Protein AF-A0A831X4U2-F1 (afdb_monomer_lite)

Radius of gyration: 25.74 Å; chains: 1; bounding box: 67×41×71 Å

Secondary structure (DSSP, 8-state):
--EEEEEEESTTTT-EEEPPSSEEEEEES-TTT-SEE---TTS-SS-EEEEEETTEEEEEE-S-SS-EEETTEEESEEEPPTT-EEEETTEEEEEEE-PPPSSS-SS---S----S-----GGGGGGGTTSEETTEEEEEEEEEETTEEEEEEEETTT--EEEEEEEPTT--SSHHHHHHHHHHHHHHTT---TTBPPEEEEEEETTEEEEEEE---SEEHHHHHHHHHHH----HHHHHHHHHHHHHHHHHHHHTT-------GGGEEE-TTS-EEE--TTHHHHTTT-HHHHHHHHHHHHHHTTTS-GGGGSTTS---THHHHHHHHHHHHHHHHSS-S---SSHHHHHHHHHHPPPPPGGGT-TT--HHHHHHHHHHT-SSGGGS-SSHHHHHHHHHHHHHHTT---

Sequence (410 aa):
MPRRLFVLDGADQGRCYALPESGAVILGSSDRHCDIVLNDLYTARAHCEIEVKGEEVTLTDLATPSGTFVNKQKVQKHTLALNDVIRVGNTQLRYELGEVPAAGQAPQRVQRDPAALPHVGLEQLAELSGHTLGHFKLGDVIGQGHVGTVFKARDLKTGHEVALKVLGPSFPRDEAEMQRFVQVLKTLLPLRHPNLVTLLGAGRVSQYCWIARELVEVESAAQIIARHHKQKSIDWHVGFRLAMHIGRALEFAARHHLSHLNVTPANILIGADGIARLNDLMMHKALDGTQLQQETLEKKFLADLPWIAPEQTDPEAYVDDLADLHRLGAIVYAVLTGHKPFSGKDPERLIEQIRNELPDKPKRYQKHIPLELQAVVLRLLAKRPEERFANAAQMLAELVPIGEREGLRV

Structure (mmCIF, N/CA/C/O backbone):
data_AF-A0A831X4U2-F1
#
_entry.id   AF-A0A831X4U2-F1
#
loop_
_atom_site.group_PDB
_atom_site.id
_atom_site.type_symbol
_atom_site.label_atom_id
_atom_site.label_alt_id
_atom_site.label_comp_id
_atom_site.label_asym_id
_atom_site.label_entity_id
_atom_site.label_seq_id
_atom_site.pdbx_PDB_ins_code
_atom_site.Cartn_x
_atom_site.Cartn_y
_atom_site.Cartn_z
_atom_site.occupancy
_atom_site.B_iso_or_equiv
_atom_site.auth_seq_id
_atom_site.auth_comp_id
_atom_site.auth_asym_id
_atom_site.auth_atom_id
_atom_site.pdbx_PDB_model_num
ATOM 1 N N . MET A 1 1 ? -38.571 -2.177 37.529 1.00 65.81 1 MET A N 1
ATOM 2 C CA . MET A 1 1 ? -37.412 -2.666 36.745 1.00 65.81 1 MET A CA 1
ATOM 3 C C . MET A 1 1 ? -36.475 -1.492 36.514 1.00 65.81 1 MET A C 1
ATOM 5 O O . MET A 1 1 ? -36.999 -0.410 36.262 1.00 65.81 1 MET A O 1
ATOM 9 N N . PRO A 1 2 ? -35.148 -1.655 36.651 1.00 80.94 2 PRO A N 1
ATOM 10 C CA . PRO A 1 2 ? -34.225 -0.535 36.510 1.00 80.94 2 PRO A CA 1
ATOM 11 C C . PRO A 1 2 ? -34.193 -0.019 35.065 1.00 80.94 2 PRO A C 1
ATOM 13 O O . PRO A 1 2 ? -34.461 -0.754 34.112 1.00 80.94 2 PRO A O 1
ATOM 16 N N . ARG A 1 3 ? -33.909 1.276 34.923 1.00 86.56 3 ARG A N 1
ATOM 17 C CA . ARG A 1 3 ? -33.773 1.969 33.639 1.00 86.56 3 ARG A CA 1
ATOM 18 C C . ARG A 1 3 ? -32.391 1.694 33.057 1.00 86.56 3 ARG A C 1
ATOM 20 O O . ARG A 1 3 ? -31.400 1.773 33.783 1.00 86.56 3 ARG A O 1
ATOM 27 N N . ARG A 1 4 ? -32.307 1.415 31.755 1.00 90.94 4 ARG A N 1
ATOM 28 C CA . ARG A 1 4 ? -31.027 1.176 31.079 1.00 90.94 4 ARG A CA 1
ATOM 29 C C . ARG A 1 4 ? -30.994 1.715 29.654 1.00 90.94 4 ARG A C 1
ATOM 31 O O . ARG A 1 4 ? -32.029 1.914 29.021 1.00 90.94 4 ARG A O 1
ATOM 38 N N . LEU A 1 5 ? -29.779 1.890 29.148 1.00 93.44 5 LEU A N 1
ATOM 39 C CA . LEU A 1 5 ? -29.487 2.086 27.733 1.00 93.44 5 LEU A CA 1
ATOM 40 C C . LEU A 1 5 ? -28.887 0.804 27.164 1.00 93.44 5 LEU A C 1
ATOM 42 O O . LEU A 1 5 ? -27.852 0.345 27.645 1.00 93.44 5 LEU A O 1
ATOM 46 N N . PHE A 1 6 ? -29.513 0.238 26.139 1.00 93.25 6 PHE A N 1
ATOM 47 C CA . PHE A 1 6 ? -29.023 -0.939 25.428 1.00 93.25 6 PHE A CA 1
ATOM 48 C C . PHE A 1 6 ? -28.427 -0.542 24.081 1.00 93.25 6 PHE A C 1
ATOM 50 O O . PHE A 1 6 ? -29.117 0.038 23.248 1.00 93.25 6 PHE A O 1
ATOM 57 N N . VAL A 1 7 ? -27.159 -0.854 23.834 1.00 89.50 7 VAL A N 1
ATOM 58 C CA . VAL A 1 7 ? -26.503 -0.500 22.571 1.00 89.50 7 VAL A CA 1
ATOM 59 C C . VAL A 1 7 ? -26.994 -1.420 21.449 1.00 89.50 7 VAL A C 1
ATOM 61 O O . VAL A 1 7 ? -26.633 -2.597 21.394 1.00 89.50 7 VAL A O 1
ATOM 64 N N . LEU A 1 8 ? -27.795 -0.871 20.536 1.00 84.12 8 LEU A N 1
ATOM 65 C CA . LEU A 1 8 ? -28.323 -1.552 19.353 1.00 84.12 8 LEU A CA 1
ATOM 66 C C . LEU A 1 8 ? -27.263 -1.733 18.261 1.00 84.12 8 LEU A C 1
ATOM 68 O O . LEU A 1 8 ? -27.246 -2.765 17.591 1.00 84.12 8 LEU A O 1
ATOM 72 N N . ASP A 1 9 ? -26.404 -0.729 18.077 1.00 68.56 9 ASP A N 1
ATOM 73 C CA . ASP A 1 9 ? -25.424 -0.652 16.991 1.00 68.56 9 ASP A CA 1
ATOM 74 C C . ASP A 1 9 ? -24.224 0.222 17.402 1.00 68.56 9 ASP A C 1
ATOM 76 O O . ASP A 1 9 ? -24.354 1.085 18.271 1.00 68.56 9 ASP A O 1
ATOM 80 N N . GLY A 1 10 ? -23.055 -0.008 16.802 1.00 75.75 10 GLY A N 1
ATOM 81 C CA . GLY A 1 10 ? -21.784 0.637 17.160 1.00 75.75 10 GLY A CA 1
ATOM 82 C C . GLY A 1 10 ? -20.717 -0.331 17.697 1.00 75.75 10 GLY A C 1
ATOM 83 O O . GLY A 1 10 ? -20.839 -1.558 17.599 1.00 75.75 10 GLY A O 1
ATOM 84 N N . ALA A 1 11 ? -19.623 0.217 18.236 1.00 71.00 11 ALA A N 1
ATOM 85 C CA . ALA A 1 11 ? -18.507 -0.573 18.775 1.00 71.00 11 ALA A CA 1
ATOM 86 C C . ALA A 1 11 ? -18.858 -1.299 20.086 1.00 71.00 11 ALA A C 1
ATOM 88 O O . ALA A 1 11 ? -18.309 -2.363 20.364 1.00 71.00 11 ALA A O 1
ATOM 89 N N . ASP A 1 12 ? -19.801 -0.746 20.851 1.00 77.50 12 ASP A N 1
ATOM 90 C CA . ASP A 1 12 ? -20.284 -1.273 22.132 1.00 77.50 12 ASP A CA 1
ATOM 91 C C . ASP A 1 12 ? -21.563 -2.117 22.006 1.00 77.50 12 ASP A C 1
ATOM 93 O O . ASP A 1 12 ? -22.252 -2.347 22.997 1.00 77.50 12 ASP A O 1
ATOM 97 N N . GLN A 1 13 ? -21.915 -2.564 20.797 1.00 82.00 13 GLN A N 1
ATOM 98 C CA . GLN A 1 13 ? -23.155 -3.299 20.535 1.00 82.00 13 GLN A CA 1
ATOM 99 C C . GLN A 1 13 ? -23.379 -4.459 21.521 1.00 82.00 13 GLN A C 1
ATOM 101 O O . GLN A 1 13 ? -22.490 -5.273 21.769 1.00 82.00 13 GLN A O 1
ATOM 106 N N . GLY A 1 14 ? -24.592 -4.534 22.075 1.00 80.94 14 GLY A N 1
ATOM 107 C CA . GLY A 1 14 ? -24.981 -5.518 23.085 1.00 80.94 14 GLY A CA 1
ATOM 108 C C . GLY A 1 14 ? -24.651 -5.122 24.529 1.00 80.94 14 GLY A C 1
ATOM 109 O O . GLY A 1 14 ? -25.071 -5.820 25.454 1.00 80.94 14 GLY A O 1
ATOM 110 N N . ARG A 1 15 ? -23.934 -4.013 24.761 1.00 83.12 15 ARG A N 1
ATOM 111 C CA . ARG A 1 15 ? -23.722 -3.486 26.116 1.00 83.12 15 ARG A CA 1
ATOM 112 C C . ARG A 1 15 ? -24.989 -2.837 26.667 1.00 83.12 15 ARG A C 1
ATOM 114 O O . ARG A 1 15 ? -25.778 -2.245 25.934 1.00 83.12 15 ARG A O 1
ATOM 121 N N . CYS A 1 16 ? -25.151 -2.952 27.981 1.00 87.00 16 CYS A N 1
ATOM 122 C CA . CYS A 1 16 ? -26.188 -2.278 28.752 1.00 87.00 16 CYS A CA 1
ATOM 123 C C . CYS A 1 16 ? -25.525 -1.302 29.722 1.00 87.00 16 CYS A C 1
ATOM 125 O O . CYS A 1 16 ? -24.604 -1.694 30.437 1.00 87.00 16 CYS A O 1
ATOM 127 N N . TYR A 1 17 ? -26.032 -0.078 29.798 1.00 89.06 17 TYR A N 1
ATOM 128 C CA . TYR A 1 17 ? -25.610 0.910 30.785 1.00 89.06 17 TYR A CA 1
ATOM 129 C C . TYR A 1 17 ? -26.782 1.229 31.705 1.00 89.06 17 TYR A C 1
ATOM 131 O O . TYR A 1 17 ? -27.858 1.594 31.231 1.00 89.06 17 TYR A O 1
ATOM 139 N N . ALA A 1 18 ? -26.587 1.052 33.011 1.00 87.38 18 ALA A N 1
ATOM 140 C CA . ALA A 1 18 ? -27.584 1.416 34.010 1.00 87.38 18 ALA A CA 1
ATOM 141 C C . ALA A 1 18 ? -27.745 2.939 34.056 1.00 87.38 18 ALA A C 1
ATOM 143 O O . ALA A 1 18 ? -26.750 3.662 34.032 1.00 87.38 18 ALA A O 1
ATOM 144 N N . LEU A 1 19 ? -28.983 3.416 34.164 1.00 85.31 19 LEU A N 1
ATOM 145 C CA . LEU A 1 19 ? -29.254 4.798 34.550 1.00 85.31 19 LEU A CA 1
ATOM 146 C C . LEU A 1 19 ? -29.544 4.850 36.058 1.00 85.31 19 LEU A C 1
ATOM 148 O O . LEU A 1 19 ? -30.134 3.903 36.588 1.00 85.31 19 LEU A O 1
ATOM 152 N N . PRO A 1 20 ? -29.143 5.925 36.757 1.00 80.69 20 PRO A N 1
ATOM 153 C CA . PRO A 1 20 ? -29.396 6.060 38.185 1.00 80.69 20 PRO A CA 1
ATOM 154 C C . PRO A 1 20 ? -30.898 6.199 38.476 1.00 80.69 20 PRO A C 1
ATOM 156 O O . PRO A 1 20 ? -31.692 6.565 37.607 1.00 80.69 20 PRO A O 1
ATOM 159 N N . GLU A 1 21 ? -31.301 5.933 39.720 1.00 77.62 21 GLU A N 1
ATOM 160 C CA . GLU A 1 21 ? -32.690 6.146 40.159 1.00 77.62 21 GLU A CA 1
ATOM 161 C C . GLU A 1 21 ? -33.059 7.638 40.203 1.00 77.62 21 GLU A C 1
ATOM 163 O O . GLU A 1 21 ? -34.204 8.002 39.933 1.00 77.62 21 GLU A O 1
ATOM 168 N N . SER A 1 22 ? -32.081 8.503 40.494 1.00 81.81 22 SER A N 1
ATOM 169 C CA . SER A 1 22 ? -32.175 9.960 40.373 1.00 81.81 22 SER A CA 1
ATOM 170 C C . SER A 1 22 ? -30.795 10.583 40.125 1.00 81.81 22 SER A C 1
ATOM 172 O O . SER A 1 22 ? -29.778 10.004 40.507 1.00 81.81 22 SER A O 1
ATOM 174 N N .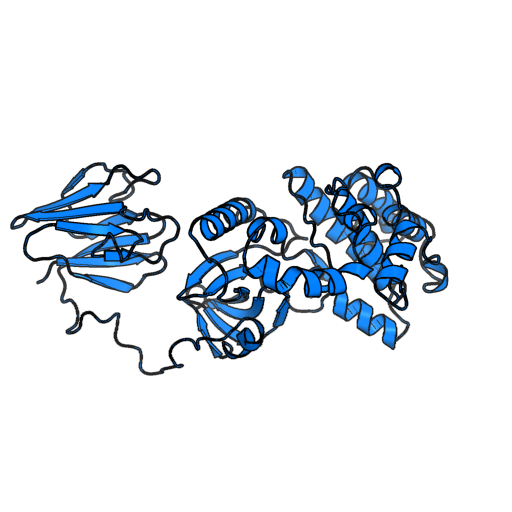 GLY A 1 23 ? -30.759 11.757 39.489 1.00 80.19 23 GLY A N 1
ATOM 175 C CA . GLY A 1 23 ? -29.525 12.483 39.160 1.00 80.19 23 GLY A CA 1
ATOM 176 C C . GLY A 1 23 ? -29.178 12.443 37.672 1.00 80.19 23 GLY A C 1
ATOM 177 O O . GLY A 1 23 ? -29.966 11.965 36.859 1.00 80.19 23 GLY A O 1
ATOM 178 N N . ALA A 1 24 ? -28.013 12.974 37.309 1.00 84.81 24 ALA A N 1
ATOM 179 C CA . ALA A 1 24 ? -27.554 13.057 35.925 1.00 84.81 24 ALA A CA 1
ATOM 180 C C . ALA A 1 24 ? -26.357 12.135 35.674 1.00 84.81 24 ALA A C 1
ATOM 182 O O . ALA A 1 24 ? -25.538 11.927 36.567 1.00 84.81 24 ALA A O 1
ATOM 183 N N . VAL A 1 25 ? -26.267 11.607 34.454 1.00 88.25 25 VAL A N 1
ATOM 184 C CA . VAL A 1 25 ? -25.080 10.920 33.935 1.00 88.25 25 VAL A CA 1
ATOM 185 C C . VAL A 1 25 ? -24.635 11.556 32.631 1.00 88.25 25 VAL A C 1
ATOM 187 O O . VAL A 1 25 ? -25.458 11.911 31.785 1.00 88.25 25 VAL A O 1
ATOM 190 N N . ILE A 1 26 ? -23.327 11.662 32.447 1.00 87.62 26 ILE A N 1
ATOM 191 C CA . ILE A 1 26 ? -22.725 12.144 31.211 1.00 87.62 26 ILE A CA 1
ATOM 192 C C . ILE A 1 26 ? -22.302 10.943 30.371 1.00 87.62 26 ILE A C 1
ATOM 194 O O . ILE A 1 26 ? -21.610 10.034 30.835 1.00 87.62 26 ILE A O 1
ATOM 198 N N . LEU A 1 27 ? -22.715 10.955 29.108 1.00 91.94 27 LEU A N 1
ATOM 199 C CA . LEU A 1 27 ? -22.359 9.964 28.107 1.00 91.94 27 LEU A CA 1
ATOM 200 C C . LEU A 1 27 ? -21.401 10.586 27.087 1.00 91.94 27 LEU A C 1
ATOM 202 O O . LEU A 1 27 ? -21.655 11.675 26.569 1.00 91.94 27 LEU A O 1
ATOM 206 N N . GLY A 1 28 ? -20.321 9.886 26.743 1.00 87.44 28 GLY A N 1
ATOM 207 C CA . GLY A 1 28 ? -19.329 10.367 25.778 1.00 87.44 28 GLY A CA 1
ATOM 208 C C . GLY A 1 28 ? -18.184 9.383 25.559 1.00 87.44 28 GLY A C 1
ATOM 209 O O . GLY A 1 28 ? -18.294 8.214 25.907 1.00 87.44 28 GLY A O 1
ATOM 210 N N . SER A 1 29 ? -17.090 9.832 24.947 1.00 81.62 29 SER A N 1
ATOM 211 C CA . SER A 1 29 ? -15.918 8.987 24.653 1.00 81.62 29 SER A CA 1
ATOM 212 C C . SER A 1 29 ? -14.780 9.089 25.678 1.00 81.62 29 SER A C 1
ATOM 214 O O . SER A 1 29 ? -13.787 8.376 25.549 1.00 81.62 29 SER A O 1
ATOM 216 N N . SER A 1 30 ? -14.889 9.955 26.697 1.00 76.88 30 SER A N 1
ATOM 217 C CA . SER A 1 30 ? -13.832 10.167 27.698 1.00 76.88 30 SER A CA 1
ATOM 218 C C . SER A 1 30 ? -14.185 9.596 29.069 1.00 76.88 30 SER A C 1
ATOM 220 O O . SER A 1 30 ? -15.150 10.018 29.695 1.00 76.88 30 SER A O 1
ATOM 222 N N . ASP A 1 31 ? -13.317 8.730 29.581 1.00 70.94 31 ASP A N 1
ATOM 223 C CA . ASP A 1 31 ? -13.352 8.176 30.942 1.00 70.94 31 ASP A CA 1
ATOM 224 C C . ASP A 1 31 ? -13.105 9.205 32.060 1.00 70.94 31 ASP A C 1
ATOM 226 O O . ASP A 1 31 ? -13.479 8.977 33.205 1.00 70.94 31 ASP A O 1
ATOM 230 N N . ARG A 1 32 ? -12.506 10.360 31.741 1.00 67.69 32 ARG A N 1
ATOM 231 C CA . ARG A 1 32 ? -12.295 11.469 32.689 1.00 67.69 32 ARG A CA 1
ATOM 232 C C . ARG A 1 32 ? -13.511 12.368 32.879 1.00 67.69 32 ARG A C 1
ATOM 234 O O . ARG A 1 32 ? -13.543 13.134 33.838 1.00 67.69 32 ARG A O 1
ATOM 241 N N . HIS A 1 33 ? -14.449 12.349 31.935 1.00 68.44 33 HIS A N 1
ATOM 242 C CA . HIS A 1 33 ? -15.539 13.326 31.864 1.00 68.44 33 HIS A CA 1
ATOM 243 C C . HIS A 1 33 ? -16.929 12.689 31.770 1.00 68.44 33 HIS A C 1
ATOM 245 O O . HIS A 1 33 ? -17.911 13.423 31.796 1.00 68.44 33 HIS A O 1
ATOM 251 N N . CYS A 1 34 ? -17.015 11.362 31.634 1.00 79.38 34 CYS A N 1
ATOM 252 C CA . CYS A 1 34 ? -18.271 10.646 31.438 1.00 79.38 34 CYS A CA 1
ATOM 253 C C . CYS A 1 34 ? -18.429 9.491 32.414 1.00 79.38 34 CYS A C 1
ATOM 255 O O . CYS A 1 34 ? -17.491 8.734 32.656 1.00 79.38 34 CYS A O 1
ATOM 257 N N . ASP A 1 35 ? -19.663 9.303 32.865 1.00 82.50 35 ASP A N 1
ATOM 258 C CA . ASP A 1 35 ? -20.095 8.130 33.620 1.00 82.50 35 ASP A CA 1
ATOM 259 C C . ASP A 1 35 ? -20.340 6.937 32.682 1.00 82.50 35 ASP A C 1
ATOM 261 O O . ASP A 1 35 ? -20.090 5.784 33.032 1.00 82.50 35 ASP A O 1
ATOM 265 N N . ILE A 1 36 ? -20.805 7.216 31.457 1.00 88.44 36 ILE A N 1
ATOM 266 C CA . ILE A 1 36 ? -21.007 6.228 30.396 1.00 88.44 36 ILE A CA 1
ATOM 267 C C . ILE A 1 36 ? -20.013 6.497 29.267 1.00 88.44 36 ILE A C 1
ATOM 269 O O . ILE A 1 36 ? -20.148 7.461 28.511 1.00 88.44 36 ILE A O 1
ATOM 273 N N . VAL A 1 37 ? -19.029 5.608 29.131 1.00 86.44 37 VAL A N 1
ATOM 274 C CA . VAL A 1 37 ? -17.982 5.712 28.108 1.00 86.44 37 VAL A CA 1
ATOM 275 C C . VAL A 1 37 ? -18.304 4.813 26.916 1.00 86.44 37 VAL A C 1
ATOM 277 O O . VAL A 1 37 ? -18.464 3.595 27.065 1.00 86.44 37 VAL A O 1
ATOM 280 N N . LEU A 1 38 ? -18.367 5.421 25.733 1.00 83.25 38 LEU A N 1
ATOM 281 C CA . LEU A 1 38 ? -18.550 4.754 24.449 1.00 83.25 38 LEU A CA 1
ATOM 282 C C . LEU A 1 38 ? -17.230 4.655 23.671 1.00 83.25 38 LEU A C 1
ATOM 284 O O . LEU A 1 38 ? -16.504 5.636 23.514 1.00 83.25 38 LEU A O 1
ATOM 288 N N . ASN A 1 39 ? -16.968 3.486 23.092 1.00 77.44 39 ASN A N 1
ATOM 289 C CA . ASN A 1 39 ? -15.847 3.179 22.205 1.00 77.44 39 ASN A CA 1
ATOM 290 C C . ASN A 1 39 ? -16.108 3.656 20.767 1.00 77.44 39 ASN A C 1
ATOM 292 O O . ASN A 1 39 ? -16.005 2.893 19.808 1.00 77.44 39 ASN A O 1
ATOM 296 N N . ASP A 1 40 ? -16.457 4.928 20.596 1.00 78.06 40 ASP A N 1
ATOM 297 C CA . ASP A 1 40 ? -16.838 5.492 19.303 1.00 78.06 40 ASP A CA 1
ATOM 298 C C . ASP A 1 40 ? -16.059 6.773 18.994 1.00 78.06 40 ASP A C 1
ATOM 300 O O . ASP A 1 40 ? -16.206 7.797 19.658 1.00 78.06 40 ASP A O 1
ATOM 304 N N . LEU A 1 41 ? -15.251 6.714 17.931 1.00 73.06 41 LEU A N 1
ATOM 305 C CA . LEU A 1 41 ? -14.374 7.802 17.477 1.00 73.06 41 LEU A CA 1
ATOM 306 C C . LEU A 1 41 ? -15.131 9.034 16.952 1.00 73.06 41 LEU A C 1
ATOM 308 O O . LEU A 1 41 ? -14.518 10.063 16.679 1.00 73.06 41 LEU A O 1
ATOM 312 N N . TYR A 1 42 ? -16.447 8.931 16.765 1.00 76.38 42 TYR A N 1
ATOM 313 C CA . TYR A 1 42 ? -17.320 10.015 16.313 1.00 76.38 42 TYR A CA 1
ATOM 314 C C . TYR A 1 42 ? -18.136 10.622 17.462 1.00 76.38 42 TYR A C 1
ATOM 316 O O . TYR A 1 42 ? -18.854 11.611 17.265 1.00 76.38 42 TYR A O 1
ATOM 324 N N . THR A 1 43 ? -18.014 10.054 18.662 1.00 85.75 43 THR A N 1
ATOM 325 C CA . THR A 1 43 ? -18.644 10.547 19.882 1.00 85.75 43 THR A CA 1
ATOM 326 C C . THR A 1 43 ? -17.719 11.564 20.553 1.00 85.75 43 THR A C 1
ATOM 328 O O . THR A 1 43 ? -16.551 11.286 20.817 1.00 85.75 43 THR A O 1
ATOM 331 N N . ALA A 1 44 ? -18.232 12.767 20.831 1.00 85.00 44 ALA A N 1
ATOM 332 C CA . ALA A 1 44 ? -17.524 13.788 21.597 1.00 85.00 44 ALA A CA 1
ATOM 333 C C . ALA A 1 44 ? -17.129 13.300 23.004 1.00 85.00 44 ALA A C 1
ATOM 335 O O . ALA A 1 44 ? -17.762 12.406 23.568 1.00 85.00 44 ALA A O 1
ATOM 336 N N . ARG A 1 45 ? -16.091 13.920 23.583 1.00 83.31 45 ARG A N 1
ATOM 337 C CA . ARG A 1 45 ? -15.536 13.537 24.894 1.00 83.31 45 ARG A CA 1
ATOM 338 C C . ARG A 1 45 ? -16.578 13.518 26.002 1.00 83.31 45 ARG A C 1
ATOM 340 O O . ARG A 1 45 ? -16.579 12.561 26.756 1.00 83.31 45 ARG A O 1
ATOM 347 N N . ALA A 1 46 ? -17.436 14.533 26.041 1.00 88.19 46 ALA A N 1
ATOM 348 C CA . ALA A 1 46 ? -18.711 14.564 26.745 1.00 88.19 46 ALA A CA 1
ATOM 349 C C . ALA A 1 46 ? -19.760 14.931 25.692 1.00 88.19 46 ALA A C 1
ATOM 351 O O . ALA A 1 46 ? -19.650 15.986 25.065 1.00 88.19 46 ALA A O 1
ATOM 352 N N . HIS A 1 47 ? -20.685 14.019 25.404 1.00 91.25 47 HIS A N 1
ATOM 353 C CA . HIS A 1 47 ? -21.557 14.124 24.237 1.00 91.25 47 HIS A CA 1
ATOM 354 C C . HIS A 1 47 ? -22.953 14.616 24.606 1.00 91.25 47 HIS A C 1
ATOM 356 O O . HIS A 1 47 ? -23.428 15.629 24.098 1.00 91.25 47 HIS A O 1
ATOM 362 N N . CYS A 1 48 ? -23.604 13.902 25.513 1.00 95.00 48 CYS A N 1
ATOM 363 C CA . CYS A 1 48 ? -24.921 14.257 26.008 1.00 95.00 48 CYS A CA 1
ATOM 364 C C . CYS A 1 48 ? -25.027 13.931 27.494 1.00 95.00 48 CYS A C 1
ATOM 366 O O . CYS A 1 48 ? -24.395 12.996 27.987 1.00 95.00 48 CYS A O 1
ATOM 368 N N . GLU A 1 49 ? -25.855 14.690 28.191 1.00 96.00 49 GLU A N 1
ATOM 369 C CA . GLU A 1 49 ? -26.250 14.434 29.570 1.00 96.00 49 GLU A CA 1
ATOM 370 C C . GLU A 1 49 ? -27.623 13.758 29.586 1.00 96.00 49 GLU A C 1
ATOM 372 O O . GLU A 1 49 ? -28.504 14.109 28.798 1.00 96.00 49 GLU A O 1
ATOM 377 N N . ILE A 1 50 ? -27.809 12.786 30.475 1.00 94.69 50 ILE A N 1
ATOM 378 C CA . ILE A 1 50 ? -29.092 12.126 30.714 1.00 94.69 50 ILE A CA 1
ATOM 379 C C . ILE A 1 50 ? -29.453 12.323 32.183 1.00 94.69 50 ILE A C 1
ATOM 381 O O . ILE A 1 50 ? -28.803 11.773 33.069 1.00 94.69 50 ILE A O 1
ATOM 385 N N . GLU A 1 51 ? -30.496 13.107 32.436 1.00 92.50 51 GLU A N 1
ATOM 386 C CA . GLU A 1 51 ? -30.988 13.447 33.767 1.00 92.50 51 GLU A CA 1
ATOM 387 C C . GLU A 1 51 ? -32.249 12.644 34.104 1.00 92.50 51 GLU A C 1
ATOM 389 O O . GLU A 1 51 ? -33.204 12.601 33.329 1.00 92.50 51 GLU A O 1
ATOM 394 N N . VAL A 1 52 ? -32.262 12.020 35.281 1.00 89.06 52 VAL A N 1
ATOM 395 C CA . VAL A 1 52 ? -33.379 11.243 35.819 1.00 89.06 52 VAL A CA 1
ATOM 396 C C . VAL A 1 52 ? -33.993 11.993 37.002 1.00 89.06 52 VAL A C 1
ATOM 398 O O . VAL A 1 52 ? -33.353 12.172 38.043 1.00 89.06 52 VAL A O 1
ATOM 401 N N . LYS A 1 53 ? -35.256 12.406 36.860 1.00 89.25 53 LYS A N 1
ATOM 402 C CA . LYS A 1 53 ? -36.052 13.094 37.889 1.00 89.25 53 LYS A CA 1
ATOM 403 C C . LYS A 1 53 ? -37.380 12.367 38.094 1.00 89.25 53 LYS A C 1
ATOM 405 O O . LYS A 1 53 ? -38.344 12.574 37.363 1.00 89.25 53 LYS A O 1
ATOM 410 N N . GLY A 1 54 ? -37.435 11.504 39.109 1.00 86.88 54 GLY A N 1
ATOM 411 C CA . GLY A 1 54 ? -38.625 10.699 39.392 1.00 86.88 54 GLY A CA 1
ATOM 412 C C . GLY A 1 54 ? -38.911 9.707 38.262 1.00 86.88 54 GLY A C 1
ATOM 413 O O . GLY A 1 54 ? -38.145 8.762 38.057 1.00 86.88 54 GLY A O 1
ATOM 414 N N . GLU A 1 55 ? -40.015 9.908 37.539 1.00 84.94 55 GLU A N 1
ATOM 415 C CA . GLU A 1 55 ? -40.375 9.108 36.358 1.00 84.94 55 GLU A CA 1
ATOM 416 C C . GLU A 1 55 ? -39.812 9.645 35.041 1.00 84.94 55 GLU A C 1
ATOM 418 O O . GLU A 1 55 ? -39.700 8.892 34.074 1.00 84.94 55 GLU A O 1
ATOM 423 N N . GLU A 1 56 ? -39.401 10.910 35.019 1.00 91.56 56 GLU A N 1
ATOM 424 C CA . GLU A 1 56 ? -38.948 11.586 33.814 1.00 91.56 56 GLU A CA 1
ATOM 425 C C . GLU A 1 56 ? -37.454 11.342 33.565 1.00 91.56 56 GLU A C 1
ATOM 427 O O . GLU A 1 56 ? -36.621 11.501 34.464 1.00 91.56 56 GLU A O 1
ATOM 432 N N . VAL A 1 57 ? -37.110 10.970 32.327 1.00 94.62 57 VAL A N 1
ATOM 433 C CA . VAL A 1 57 ? -35.725 10.851 31.858 1.00 94.62 57 VAL A CA 1
ATOM 434 C C . VAL A 1 57 ? -35.518 11.820 30.709 1.00 94.62 57 VAL A C 1
ATOM 436 O O . VAL A 1 57 ? -36.158 11.704 29.668 1.00 94.62 57 VAL A O 1
ATOM 439 N N . THR A 1 58 ? -34.616 12.774 30.889 1.00 95.31 58 THR A N 1
ATOM 440 C CA . THR A 1 58 ? -34.357 13.835 29.919 1.00 95.31 58 THR A CA 1
ATOM 441 C C . THR A 1 58 ? -32.947 13.717 29.371 1.00 95.31 58 THR A C 1
ATOM 443 O O . THR A 1 58 ? -31.988 13.720 30.132 1.00 95.31 58 THR A O 1
ATOM 446 N N . LEU A 1 59 ? -32.814 13.655 28.050 1.00 96.81 59 LEU A N 1
ATOM 447 C CA . LEU A 1 59 ? -31.541 13.725 27.343 1.00 96.81 59 LEU A CA 1
ATOM 448 C C . LEU A 1 59 ? -31.286 15.161 26.874 1.00 96.81 59 LEU A C 1
ATOM 450 O O . LEU A 1 59 ? -32.170 15.775 26.279 1.00 96.81 59 LEU A O 1
ATOM 454 N N . THR A 1 60 ? -30.074 15.671 27.079 1.00 96.25 60 THR A N 1
ATOM 455 C CA . THR A 1 60 ? -29.627 16.994 26.620 1.00 96.25 60 THR A CA 1
ATOM 456 C C . THR A 1 60 ? -28.312 16.859 25.853 1.00 96.25 60 THR A C 1
ATOM 458 O O . THR A 1 60 ? -27.335 16.329 26.377 1.00 96.25 60 THR A O 1
ATOM 461 N N . ASP A 1 61 ? -28.264 17.343 24.612 1.00 95.75 61 ASP A N 1
ATOM 462 C CA . ASP A 1 61 ? -27.016 17.446 23.848 1.00 95.75 61 ASP A CA 1
ATOM 463 C C . ASP A 1 61 ? -26.131 18.549 24.445 1.00 95.75 61 ASP A C 1
ATOM 465 O O . ASP A 1 61 ? -26.602 19.661 24.688 1.00 95.75 61 ASP A O 1
ATOM 469 N N . LEU A 1 62 ? -24.841 18.277 24.654 1.00 91.62 62 LEU A N 1
ATOM 470 C CA . LEU A 1 62 ? -23.901 19.234 25.256 1.00 91.62 62 LEU A CA 1
ATOM 471 C C . LEU A 1 62 ? -23.266 20.176 24.214 1.00 91.62 62 LEU A C 1
ATOM 473 O O . LEU A 1 62 ? -22.085 20.507 24.294 1.00 91.62 62 LEU A O 1
ATOM 477 N N . ALA A 1 63 ? -24.062 20.605 23.228 1.00 78.38 63 ALA A N 1
ATOM 478 C CA . ALA A 1 63 ? -23.668 21.448 22.096 1.00 78.38 63 ALA A CA 1
ATOM 479 C C . ALA A 1 63 ? -22.535 20.836 21.253 1.00 78.38 63 ALA A C 1
ATOM 481 O O . ALA A 1 63 ? -21.563 21.499 20.878 1.00 78.38 63 ALA A O 1
ATOM 482 N N . THR A 1 64 ? -22.656 19.544 20.946 1.00 80.56 64 THR A N 1
ATOM 483 C CA . THR A 1 64 ? -21.621 18.820 20.204 1.00 80.56 64 THR A CA 1
ATOM 484 C C . THR A 1 64 ? -21.674 19.128 18.699 1.00 80.56 64 THR A C 1
ATOM 486 O O . THR A 1 64 ? -22.759 19.286 18.130 1.00 80.56 64 THR A O 1
ATOM 489 N N . PRO A 1 65 ? -20.527 19.161 17.987 1.00 71.62 65 PRO A N 1
ATOM 490 C CA . PRO A 1 65 ? -20.519 19.379 16.537 1.00 71.62 65 PRO A CA 1
ATOM 491 C C . PRO A 1 65 ? -21.264 18.293 15.745 1.00 71.62 65 PRO A C 1
ATOM 493 O O . PRO A 1 65 ? -21.916 18.591 14.744 1.00 71.62 65 PRO A O 1
ATOM 496 N N . SER A 1 66 ? -21.173 17.032 16.184 1.00 76.50 66 SER A N 1
ATOM 497 C CA . SER A 1 66 ? -21.856 15.893 15.555 1.00 76.50 66 SER A CA 1
ATOM 498 C C . SER A 1 66 ? -23.347 15.839 15.896 1.00 76.50 66 SER A C 1
ATOM 500 O O . SER A 1 66 ? -24.138 15.427 15.045 1.00 76.50 66 SER A O 1
ATOM 502 N N . GLY A 1 67 ? -23.733 16.342 17.071 1.00 89.25 67 GLY A N 1
ATOM 503 C CA . GLY A 1 67 ? -25.103 16.409 17.557 1.00 89.25 67 GLY A CA 1
ATOM 504 C C . GLY A 1 67 ? -25.661 15.061 18.009 1.00 89.25 67 GLY A C 1
ATOM 505 O O . GLY A 1 67 ? -25.313 14.007 17.475 1.00 89.25 67 GLY A O 1
ATOM 506 N N . THR A 1 68 ? -26.612 15.118 18.935 1.00 95.19 68 THR A N 1
ATOM 507 C CA . THR A 1 68 ? -27.382 13.960 19.391 1.00 95.19 68 THR A CA 1
ATOM 508 C C . THR A 1 68 ? -28.691 13.827 18.616 1.00 95.19 68 THR A C 1
ATOM 510 O O . THR A 1 68 ? -29.362 14.815 18.305 1.00 95.19 68 THR A O 1
ATOM 513 N N . PHE A 1 69 ? -29.075 12.592 18.292 1.00 95.94 69 PHE A N 1
ATOM 514 C CA . PHE A 1 69 ? -30.320 12.297 17.586 1.00 95.94 69 PHE A CA 1
ATOM 515 C C . PHE A 1 69 ? -31.174 11.337 18.405 1.00 95.94 69 PHE A C 1
ATOM 517 O O . PHE A 1 69 ? -30.646 10.377 18.952 1.00 95.94 69 PHE A O 1
ATOM 524 N N . VAL A 1 70 ? -32.488 11.536 18.425 1.00 96.81 70 VAL A N 1
ATOM 525 C CA . VAL A 1 70 ? -33.456 10.576 18.969 1.00 96.81 70 VAL A CA 1
ATOM 526 C C . VAL A 1 70 ? -34.458 10.239 17.872 1.00 96.81 70 VAL A C 1
ATOM 528 O O . VAL A 1 70 ? -34.979 11.130 17.205 1.00 96.81 70 VAL A O 1
ATOM 531 N N . ASN A 1 71 ? -34.665 8.949 17.602 1.00 95.06 71 ASN A N 1
ATOM 532 C CA . ASN A 1 71 ? -35.539 8.454 16.532 1.00 95.06 71 ASN A CA 1
ATOM 533 C C . ASN A 1 71 ? -35.264 9.128 15.172 1.00 95.06 71 ASN A C 1
ATOM 535 O O . ASN A 1 71 ? -36.175 9.477 14.423 1.00 95.06 71 ASN A O 1
ATOM 539 N N . LYS A 1 72 ? -33.970 9.299 14.854 1.00 90.12 72 LYS A N 1
ATOM 540 C CA . LYS A 1 72 ? -33.425 9.957 13.645 1.00 90.12 72 LYS A CA 1
ATOM 541 C C . LYS A 1 72 ? -33.625 11.477 13.561 1.00 90.12 72 LYS A C 1
ATOM 543 O O . LYS A 1 72 ? -33.149 12.078 12.601 1.00 90.12 72 LYS A O 1
ATOM 548 N N . GLN A 1 73 ? -34.247 12.114 14.548 1.00 93.25 73 GLN A N 1
ATOM 549 C CA . GLN A 1 73 ? -34.367 13.571 14.619 1.00 93.25 73 GLN A CA 1
ATOM 550 C C . GLN A 1 73 ? -33.259 14.151 15.496 1.00 93.25 73 GLN A C 1
ATOM 552 O O . GLN A 1 73 ? -32.983 13.623 16.568 1.00 93.25 73 GLN A O 1
ATOM 557 N N . LYS A 1 74 ? -32.597 15.220 15.040 1.00 93.81 74 LYS A N 1
ATOM 558 C CA . LYS A 1 74 ? -31.585 15.919 15.844 1.00 93.81 74 LYS A CA 1
ATOM 559 C C . LYS A 1 74 ? -32.284 16.660 16.983 1.00 93.81 74 LYS A C 1
ATOM 561 O O . LYS A 1 74 ? -33.242 17.384 16.724 1.00 93.81 74 LYS A O 1
ATOM 566 N N . VAL A 1 75 ? -31.797 16.505 18.209 1.00 93.81 75 VAL A N 1
ATOM 567 C CA . VAL A 1 75 ? -32.403 17.108 19.402 1.00 93.81 75 VAL A CA 1
ATOM 568 C C . VAL A 1 75 ? -31.368 17.902 20.188 1.00 93.81 75 VAL A C 1
ATOM 570 O O . VAL A 1 75 ? -30.217 17.493 20.296 1.00 93.81 75 VAL A O 1
ATOM 573 N N . GLN A 1 76 ? -31.784 19.038 20.748 1.00 94.88 76 GLN A N 1
ATOM 574 C CA . GLN A 1 76 ? -30.999 19.741 21.769 1.00 94.88 76 GLN A CA 1
ATOM 575 C C . GLN A 1 76 ? -31.342 19.222 23.169 1.00 94.88 76 GLN A C 1
ATOM 577 O O . GLN A 1 76 ? -30.469 19.090 24.019 1.00 94.88 76 GLN A O 1
ATOM 582 N N . LYS A 1 77 ? -32.625 18.928 23.397 1.00 96.06 77 LYS A N 1
ATOM 583 C CA . LYS A 1 77 ? -33.175 18.369 24.629 1.00 96.06 77 LYS A CA 1
ATOM 584 C C . LYS A 1 77 ? -34.400 17.524 24.280 1.00 96.06 77 LYS A C 1
ATOM 586 O O . LYS A 1 77 ? -35.181 17.942 23.428 1.00 96.06 77 LYS A O 1
ATOM 591 N N . HIS A 1 78 ? -34.556 16.354 24.893 1.00 97.31 78 HIS A N 1
ATOM 592 C CA . HIS A 1 78 ? -35.645 15.413 24.609 1.00 97.31 78 HIS A CA 1
ATOM 593 C C . HIS A 1 78 ? -35.986 14.574 25.843 1.00 97.31 78 HIS A C 1
ATOM 595 O O . HIS A 1 78 ? -35.091 13.997 26.458 1.00 97.31 78 HIS A O 1
ATOM 601 N N . THR A 1 79 ? -37.269 14.470 26.187 1.00 97.31 79 THR A N 1
ATOM 602 C CA . THR A 1 79 ? -37.746 13.555 27.236 1.00 97.31 79 THR A CA 1
ATOM 603 C C . THR A 1 79 ? -37.910 12.157 26.635 1.00 97.31 79 THR A C 1
ATOM 605 O O . THR A 1 79 ? -38.735 11.960 25.745 1.00 97.31 79 THR A O 1
ATOM 608 N N . LEU A 1 80 ? -37.099 11.198 27.085 1.00 95.81 80 LEU A N 1
ATOM 609 C CA . LEU A 1 80 ? -37.016 9.851 26.519 1.00 95.81 80 LEU A CA 1
ATOM 610 C C . LEU A 1 80 ? -38.254 9.014 26.860 1.00 95.81 80 LEU A C 1
ATOM 612 O O . LEU A 1 80 ? -38.588 8.812 28.028 1.00 95.81 80 LEU A O 1
ATOM 616 N N . ALA A 1 81 ? -38.880 8.454 25.828 1.00 95.50 81 ALA A N 1
ATOM 617 C CA . ALA A 1 81 ? -39.905 7.426 25.948 1.00 95.50 81 ALA A CA 1
ATOM 618 C C . ALA A 1 81 ? -39.292 6.026 25.803 1.00 95.50 81 ALA A C 1
ATOM 620 O O . ALA A 1 81 ? -38.264 5.836 25.151 1.00 95.50 81 ALA A O 1
ATOM 621 N N . LEU A 1 82 ? -39.923 5.010 26.399 1.00 93.75 82 LEU A N 1
ATOM 622 C CA . LEU A 1 82 ? -39.445 3.633 26.270 1.00 93.75 82 LEU A CA 1
ATOM 623 C C . LEU A 1 82 ? -39.361 3.204 24.803 1.00 93.75 82 LEU A C 1
ATOM 625 O O . LEU A 1 82 ? -40.306 3.371 24.036 1.00 93.75 82 LEU A O 1
ATOM 629 N N . ASN A 1 83 ? -38.242 2.569 24.466 1.00 92.44 83 ASN A N 1
ATOM 630 C CA . ASN A 1 83 ? -37.801 2.177 23.131 1.00 92.44 83 ASN A CA 1
ATOM 631 C C . ASN A 1 83 ? -37.295 3.306 22.225 1.00 92.44 83 ASN A C 1
ATOM 633 O O . ASN A 1 83 ? -36.945 3.013 21.080 1.00 92.44 83 ASN A O 1
ATOM 637 N N . ASP A 1 84 ? -37.178 4.543 22.717 1.00 97.31 84 ASP A N 1
ATOM 638 C CA . ASP A 1 84 ? -36.496 5.602 21.973 1.00 97.31 84 ASP A CA 1
ATOM 639 C C . ASP A 1 84 ? -35.071 5.177 21.611 1.00 97.31 84 ASP A C 1
ATOM 641 O O . ASP A 1 84 ? -34.325 4.647 22.444 1.00 97.31 84 ASP A O 1
ATOM 645 N N . VAL A 1 85 ? -34.698 5.424 20.354 1.00 96.44 85 VAL A N 1
ATOM 646 C CA . VAL A 1 85 ? -33.362 5.137 19.831 1.00 96.44 85 VAL A CA 1
ATOM 647 C C . VAL A 1 85 ? -32.553 6.421 19.767 1.00 96.44 85 VAL A C 1
ATOM 649 O O . VAL A 1 85 ? -32.807 7.296 18.939 1.00 96.44 85 VAL A O 1
ATOM 652 N N . ILE A 1 86 ? -31.550 6.504 20.625 1.00 97.31 86 ILE A N 1
ATOM 653 C CA . ILE A 1 86 ? -30.578 7.583 20.724 1.00 97.31 86 ILE A CA 1
ATOM 654 C C . ILE A 1 86 ? -29.407 7.255 19.800 1.00 97.31 86 ILE A C 1
ATOM 656 O O . ILE A 1 86 ? -28.870 6.153 19.856 1.00 97.31 86 ILE A O 1
ATOM 660 N N . ARG A 1 87 ? -28.962 8.201 18.976 1.00 95.56 87 ARG A N 1
ATOM 661 C CA . ARG A 1 87 ? -27.727 8.088 18.196 1.00 95.56 87 ARG A CA 1
ATOM 662 C C . ARG A 1 87 ? -26.760 9.202 18.567 1.00 95.56 87 ARG A C 1
ATOM 664 O O . ARG A 1 87 ? -27.096 10.381 18.460 1.00 95.56 87 ARG A O 1
ATOM 671 N N . VAL A 1 88 ? -25.551 8.791 18.925 1.00 92.12 88 VAL A N 1
ATOM 672 C CA . VAL A 1 88 ? -24.404 9.631 19.283 1.00 92.12 88 VAL A CA 1
ATOM 673 C C . VAL A 1 88 ? -23.189 9.089 18.536 1.00 92.12 88 VAL A C 1
ATOM 675 O O . VAL A 1 88 ? -22.850 7.914 18.658 1.00 92.12 88 VAL A O 1
ATOM 678 N N . GLY A 1 89 ? -22.588 9.907 17.668 1.00 88.88 89 GLY A N 1
ATOM 679 C CA . GLY A 1 89 ? -21.593 9.407 16.713 1.00 88.88 89 GLY A CA 1
ATOM 680 C C . GLY A 1 89 ? -22.180 8.337 15.775 1.00 88.88 89 GLY A C 1
ATOM 681 O O . GLY A 1 89 ? -23.175 8.584 15.079 1.00 88.88 89 GLY A O 1
ATOM 682 N N . ASN A 1 90 ? -21.565 7.153 15.767 1.00 86.06 90 ASN A N 1
ATOM 683 C CA . ASN A 1 90 ? -22.034 5.951 15.067 1.00 86.06 90 ASN A CA 1
ATOM 684 C C . ASN A 1 90 ? -22.777 4.970 15.989 1.00 86.06 90 ASN A C 1
ATOM 686 O O . ASN A 1 90 ? -23.299 3.963 15.516 1.00 86.06 90 ASN A O 1
ATOM 690 N N . THR A 1 91 ? -22.831 5.243 17.290 1.00 86.50 91 THR A N 1
ATOM 691 C CA . THR A 1 91 ? -23.449 4.365 18.278 1.00 86.50 91 THR A CA 1
ATOM 692 C C . THR A 1 91 ? -24.942 4.648 18.370 1.00 86.50 91 THR A C 1
ATOM 694 O O . THR A 1 91 ? -25.355 5.802 18.491 1.00 86.50 91 THR A O 1
ATOM 697 N N . GLN A 1 92 ? -25.756 3.592 18.326 1.00 93.69 92 GLN A N 1
ATOM 698 C CA . GLN A 1 92 ? -27.199 3.653 18.554 1.00 93.69 92 GLN A CA 1
ATOM 699 C C . GLN A 1 92 ? -27.538 2.940 19.862 1.00 93.69 92 GLN A C 1
ATOM 701 O O . GLN A 1 92 ? -27.199 1.770 20.032 1.00 93.69 92 GLN A O 1
ATOM 706 N N . LEU A 1 93 ? -28.226 3.620 20.775 1.00 96.19 93 LEU A N 1
ATOM 707 C CA . LEU A 1 93 ? -28.673 3.093 22.062 1.00 96.19 93 LEU A CA 1
ATOM 708 C C . LEU A 1 93 ? -30.194 3.144 22.149 1.00 96.19 93 LEU A C 1
ATOM 710 O O . LEU A 1 93 ? -30.798 4.135 21.761 1.00 96.19 93 LEU A O 1
ATOM 714 N N . ARG A 1 94 ? -30.819 2.111 22.701 1.00 97.06 94 ARG A N 1
ATOM 715 C CA . ARG A 1 94 ? -32.244 2.085 23.019 1.00 97.06 94 ARG A CA 1
ATOM 716 C C . ARG A 1 94 ? -32.454 2.323 24.503 1.00 97.06 94 ARG A C 1
ATOM 718 O O . ARG A 1 94 ? -31.844 1.634 25.319 1.00 97.06 94 ARG A O 1
ATOM 725 N N . TYR A 1 95 ? -33.338 3.248 24.847 1.00 95.31 95 TYR A N 1
ATOM 726 C CA . TYR A 1 95 ? -33.796 3.417 26.221 1.00 95.31 95 TYR A CA 1
ATOM 727 C C . TYR A 1 95 ? -34.867 2.372 26.558 1.00 95.31 95 TYR A C 1
ATOM 729 O O . TYR A 1 95 ? -35.865 2.252 25.853 1.00 95.31 95 TYR A O 1
ATOM 737 N N . GLU A 1 96 ? -34.671 1.590 27.618 1.00 93.38 96 GLU A N 1
ATOM 738 C CA . GLU A 1 96 ? -35.595 0.516 28.003 1.00 93.38 96 GLU A CA 1
ATOM 739 C C . GLU A 1 96 ? -35.584 0.236 29.517 1.00 93.38 96 GLU A C 1
ATOM 741 O O . GLU A 1 96 ? -34.705 0.691 30.254 1.00 93.38 96 GLU A O 1
ATOM 746 N N . LEU A 1 97 ? -36.578 -0.526 29.990 1.00 87.81 97 LEU A N 1
ATOM 747 C CA . LEU A 1 97 ? -36.601 -1.097 31.340 1.00 87.81 97 LEU A CA 1
ATOM 748 C C . LEU A 1 97 ? -36.085 -2.533 31.281 1.00 87.81 97 LEU A C 1
ATOM 750 O O . LEU A 1 97 ? -36.541 -3.322 30.457 1.00 87.81 97 LEU A O 1
ATOM 754 N N . GLY A 1 98 ? -35.178 -2.899 32.177 1.00 78.88 98 GLY A N 1
ATOM 755 C CA . GLY A 1 98 ? -34.692 -4.271 32.259 1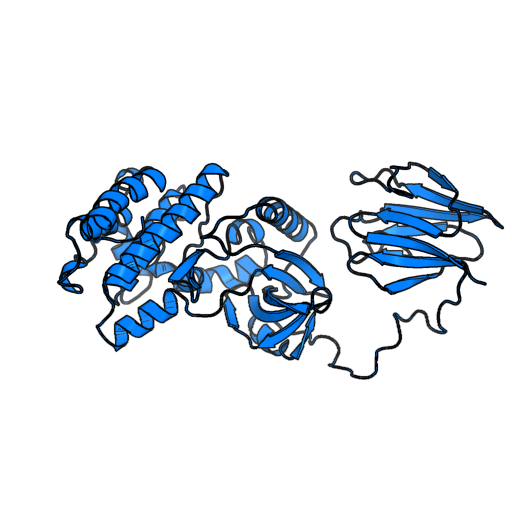.00 78.88 98 GLY A CA 1
ATOM 756 C C . GLY A 1 98 ? -33.618 -4.424 33.316 1.00 78.88 98 GLY A C 1
ATOM 757 O O . GLY A 1 98 ? -32.921 -3.466 33.637 1.00 78.88 98 GLY A O 1
ATOM 758 N N . GLU A 1 99 ? -33.479 -5.630 33.863 1.00 67.00 99 GLU A N 1
ATOM 759 C CA . GLU A 1 99 ? -32.401 -5.924 34.804 1.00 67.00 99 GLU A CA 1
ATOM 760 C C . GLU A 1 99 ? -31.041 -5.666 34.150 1.00 67.00 99 GLU A C 1
ATOM 762 O O . GLU A 1 99 ? -30.781 -6.045 33.003 1.00 67.00 99 GLU A O 1
ATOM 767 N N . VAL A 1 100 ? -30.170 -4.988 34.887 1.00 57.22 100 VAL A N 1
ATOM 768 C CA . VAL A 1 100 ? -28.745 -4.949 34.582 1.00 57.22 100 VAL A CA 1
ATOM 769 C C . VAL A 1 100 ? -28.181 -6.171 35.309 1.00 57.22 100 VAL A C 1
ATOM 771 O O . VAL A 1 100 ? -28.369 -6.244 36.524 1.00 57.22 100 VAL A O 1
ATOM 774 N N . PRO A 1 101 ? -27.605 -7.171 34.610 1.00 51.78 101 PRO A N 1
ATOM 775 C CA . PRO A 1 101 ? -27.108 -8.394 35.246 1.00 51.78 101 PRO A CA 1
ATOM 776 C C . PRO A 1 101 ? -26.245 -8.061 36.468 1.00 51.78 101 PRO A C 1
ATOM 778 O O . PRO A 1 101 ? -25.563 -7.041 36.442 1.00 51.78 101 PRO A O 1
ATOM 781 N N . ALA A 1 102 ? -26.286 -8.881 37.529 1.00 43.81 102 ALA A N 1
ATOM 782 C CA . ALA A 1 102 ? -25.589 -8.648 38.801 1.00 43.81 102 ALA A CA 1
ATOM 783 C C . ALA A 1 102 ? -24.054 -8.682 38.654 1.00 43.81 102 ALA A C 1
ATOM 785 O O . ALA A 1 102 ? -23.386 -9.651 38.999 1.00 43.81 102 ALA A O 1
ATOM 786 N N . ALA A 1 103 ? -23.538 -7.607 38.075 1.00 35.16 103 ALA A N 1
ATOM 787 C CA . ALA A 1 103 ? -22.206 -7.045 38.072 1.00 35.16 103 ALA A CA 1
ATOM 788 C C . ALA A 1 103 ? -22.270 -5.861 37.092 1.00 35.16 103 ALA A C 1
ATOM 790 O O . ALA A 1 103 ? -22.824 -5.981 36.001 1.00 35.16 103 ALA A O 1
ATOM 791 N N . GLY A 1 104 ? -21.607 -4.749 37.407 1.00 36.50 104 GLY A N 1
ATOM 792 C CA . GLY A 1 104 ? -21.134 -3.788 36.403 1.00 36.50 104 GLY A CA 1
ATOM 793 C C . GLY A 1 104 ? -20.076 -4.409 35.477 1.00 36.50 104 GLY A C 1
ATOM 794 O O . GLY A 1 104 ? -19.013 -3.841 35.260 1.00 36.50 104 GLY A O 1
ATOM 795 N N . GLN A 1 105 ? -20.339 -5.610 34.971 1.00 30.73 105 GLN A N 1
ATOM 796 C CA . GLN A 1 105 ? -19.551 -6.340 34.006 1.00 30.73 105 GLN A CA 1
ATOM 797 C C . GLN A 1 105 ? -20.391 -6.442 32.739 1.00 30.73 105 GLN A C 1
ATOM 799 O O . GLN A 1 105 ? -21.534 -6.901 32.746 1.00 30.73 105 GLN A O 1
ATOM 804 N N . ALA A 1 106 ? -19.770 -5.996 31.647 1.00 32.28 106 ALA A N 1
ATOM 805 C CA . ALA A 1 106 ? -20.080 -6.379 30.278 1.00 32.28 106 ALA A CA 1
ATOM 806 C C . ALA A 1 106 ? -20.552 -7.849 30.207 1.00 32.28 106 ALA A C 1
ATOM 808 O O . ALA A 1 106 ? -20.096 -8.648 31.029 1.00 32.28 106 ALA A O 1
ATOM 809 N N . PRO A 1 107 ? -21.439 -8.207 29.255 1.00 28.98 107 PRO A N 1
ATOM 810 C CA . PRO A 1 107 ? -22.076 -9.523 29.178 1.00 28.98 107 PRO A CA 1
ATOM 811 C C . PRO A 1 107 ? -21.108 -10.639 29.552 1.00 28.98 107 PRO A C 1
ATOM 813 O O . PRO A 1 107 ? -19.979 -10.653 29.049 1.00 28.98 107 PRO A O 1
ATOM 816 N N . GLN A 1 108 ? -21.560 -11.541 30.440 1.00 26.38 108 GLN A N 1
ATOM 817 C CA . GLN A 1 108 ? -20.847 -12.767 30.780 1.00 26.38 108 GLN A CA 1
ATOM 818 C C . GLN A 1 108 ? -20.219 -13.303 29.505 1.00 26.38 108 GLN A C 1
ATOM 820 O O . GLN A 1 108 ? -20.917 -13.645 28.545 1.00 26.38 108 GLN A O 1
ATOM 825 N N . ARG A 1 109 ? -18.881 -13.313 29.517 1.00 30.03 109 ARG A N 1
ATOM 826 C CA . ARG A 1 109 ? -18.060 -14.089 28.605 1.00 30.03 109 ARG A CA 1
ATOM 827 C C . ARG A 1 109 ? -18.806 -15.395 28.385 1.00 30.03 109 ARG A C 1
ATOM 829 O O . ARG A 1 109 ? -18.943 -16.182 29.321 1.00 30.03 109 ARG A O 1
ATOM 836 N N . VAL A 1 110 ? -19.246 -15.640 27.150 1.00 29.44 110 VAL A N 1
ATOM 837 C CA . VAL A 1 110 ? -19.269 -17.014 26.661 1.00 29.44 110 VAL A CA 1
ATOM 838 C C . VAL A 1 110 ? -17.905 -17.546 27.066 1.00 29.44 110 VAL A C 1
ATOM 840 O O . VAL A 1 110 ? -16.891 -17.018 26.609 1.00 29.44 110 VAL A O 1
ATOM 843 N N . GLN A 1 111 ? -17.881 -18.464 28.033 1.00 29.03 111 GLN A N 1
ATOM 844 C CA . GLN A 1 111 ? -16.673 -19.105 28.528 1.00 29.03 111 GLN A CA 1
ATOM 845 C C . GLN A 1 111 ? -16.103 -19.954 27.393 1.00 29.03 111 GLN A C 1
ATOM 847 O O . GLN A 1 111 ? -16.280 -21.162 27.297 1.00 29.03 111 GLN A O 1
ATOM 852 N N . ARG A 1 112 ? -15.434 -19.261 26.485 1.00 27.59 112 ARG A N 1
ATOM 853 C CA . ARG A 1 112 ? -14.099 -19.567 26.026 1.00 27.59 112 ARG A CA 1
ATOM 854 C C . ARG A 1 112 ? -13.362 -18.251 26.200 1.00 27.59 112 ARG A C 1
ATOM 856 O O . ARG A 1 112 ? -13.619 -17.308 25.467 1.00 27.59 112 ARG A O 1
ATOM 863 N N . ASP A 1 113 ? -12.528 -18.166 27.222 1.00 30.59 113 ASP A N 1
ATOM 864 C CA . ASP A 1 113 ? -11.444 -17.193 27.257 1.00 30.59 113 ASP A CA 1
ATOM 865 C C . ASP A 1 113 ? -10.489 -17.592 26.110 1.00 30.59 113 ASP A C 1
ATOM 867 O O . ASP A 1 113 ? -9.864 -18.648 26.209 1.00 30.59 113 ASP A O 1
ATOM 871 N N . PRO A 1 114 ? -10.349 -16.863 24.988 1.00 37.19 114 PRO A N 1
ATOM 872 C CA . PRO A 1 114 ? -9.013 -16.535 24.549 1.00 37.19 114 PRO A CA 1
ATOM 873 C C . PRO A 1 114 ? -8.606 -15.351 25.427 1.00 37.19 114 PRO A C 1
ATOM 875 O O . PRO A 1 114 ? -9.357 -14.382 25.517 1.00 37.19 114 PRO A O 1
ATOM 878 N N . ALA A 1 115 ? -7.481 -15.481 26.122 1.00 46.31 115 ALA A N 1
ATOM 879 C CA . ALA A 1 115 ? -6.931 -14.514 27.065 1.00 46.31 115 ALA A CA 1
ATOM 880 C C . ALA A 1 115 ? -7.199 -13.039 26.693 1.00 46.31 115 ALA A C 1
ATOM 882 O O . ALA A 1 115 ? -7.285 -12.687 25.513 1.00 46.31 115 ALA A O 1
ATOM 883 N N . ALA A 1 116 ? -7.291 -12.154 27.699 1.00 63.34 116 ALA A N 1
ATOM 884 C CA . ALA A 1 116 ? -7.187 -10.709 27.474 1.00 63.34 116 ALA A CA 1
ATOM 885 C C . ALA A 1 116 ? -6.110 -10.436 26.410 1.00 63.34 116 ALA A C 1
ATOM 887 O O . ALA A 1 116 ? -5.033 -11.028 26.498 1.00 63.34 116 ALA A O 1
ATOM 888 N N . LEU A 1 117 ? -6.438 -9.627 25.388 1.00 74.06 117 LEU A N 1
ATOM 889 C CA . LEU A 1 117 ? -5.532 -9.377 24.260 1.00 74.06 117 LEU A CA 1
ATOM 890 C C . LEU A 1 117 ? -4.136 -9.080 24.814 1.00 74.06 117 LEU A C 1
ATOM 892 O O . LEU A 1 117 ? -4.012 -8.156 25.626 1.00 74.06 117 LEU A O 1
ATOM 896 N N . PRO A 1 118 ? -3.113 -9.862 24.439 1.00 80.06 118 PRO A N 1
ATOM 897 C CA . PRO A 1 118 ? -1.811 -9.725 25.054 1.00 80.06 118 PRO A CA 1
ATOM 898 C C . PRO A 1 118 ? -1.257 -8.330 24.752 1.00 80.06 118 PRO A C 1
ATOM 900 O O . PRO A 1 118 ? -1.443 -7.787 23.660 1.00 80.06 118 PRO A O 1
ATOM 903 N N . HIS A 1 119 ? -0.605 -7.726 25.745 1.00 83.38 119 HIS A N 1
ATOM 904 C CA . HIS A 1 119 ? 0.087 -6.452 25.577 1.00 83.38 119 HIS A CA 1
ATOM 905 C C . HIS A 1 119 ? 1.435 -6.710 24.911 1.00 83.38 119 HIS A C 1
ATOM 907 O O . HIS A 1 119 ? 2.444 -6.907 25.580 1.00 83.38 119 HIS A O 1
ATOM 913 N N . VAL A 1 120 ? 1.422 -6.739 23.582 1.00 88.25 120 VAL A N 1
ATOM 914 C CA . VAL A 1 120 ? 2.602 -7.000 22.756 1.00 88.25 120 VAL A CA 1
ATOM 915 C C . VAL A 1 120 ? 3.067 -5.742 22.041 1.00 88.25 120 VAL A C 1
ATOM 917 O O . VAL A 1 120 ? 2.248 -4.939 21.575 1.00 88.25 120 VAL A O 1
ATOM 920 N N . GLY A 1 121 ? 4.389 -5.582 21.961 1.00 88.25 121 GLY A N 1
ATOM 921 C CA . GLY A 1 121 ? 5.037 -4.526 21.191 1.00 88.25 121 GLY A CA 1
ATOM 922 C C . GLY A 1 121 ? 4.898 -4.732 19.680 1.00 88.25 121 GLY A C 1
ATOM 923 O O . GLY A 1 121 ? 4.419 -5.765 19.214 1.00 88.25 121 GLY A O 1
ATOM 924 N N . LEU A 1 122 ? 5.358 -3.748 18.902 1.00 89.38 122 LEU A N 1
ATOM 925 C CA . LEU A 1 122 ? 5.295 -3.754 17.435 1.00 89.38 122 LEU A CA 1
ATOM 926 C C . LEU A 1 122 ? 5.878 -5.037 16.810 1.00 89.38 122 LEU A C 1
ATOM 928 O O . LEU A 1 122 ? 5.251 -5.629 15.933 1.00 89.38 122 LEU A O 1
ATOM 932 N N . GLU A 1 123 ? 7.044 -5.486 17.285 1.00 89.00 123 GLU A N 1
ATOM 933 C CA . GLU A 1 123 ? 7.742 -6.670 16.754 1.00 89.00 123 GLU A CA 1
ATOM 934 C C . GLU A 1 123 ? 7.040 -7.996 17.110 1.00 89.00 123 GLU A C 1
ATOM 936 O O . GLU A 1 123 ? 7.247 -9.006 16.444 1.00 89.00 123 GLU A O 1
ATOM 941 N N . GLN A 1 124 ? 6.163 -7.984 18.118 1.00 92.12 124 GLN A N 1
ATOM 942 C CA . GLN A 1 124 ? 5.456 -9.157 18.644 1.00 92.12 124 GLN A CA 1
ATOM 943 C C . GLN A 1 124 ? 3.968 -9.175 18.282 1.00 92.12 124 GLN A C 1
ATOM 945 O O . GLN A 1 124 ? 3.235 -10.058 18.720 1.00 92.12 124 GLN A O 1
ATOM 950 N N . LEU A 1 125 ? 3.494 -8.238 17.451 1.00 92.69 125 LEU A N 1
ATOM 951 C CA . LEU A 1 125 ? 2.079 -8.157 17.069 1.00 92.69 125 LEU A CA 1
ATOM 952 C C . LEU A 1 125 ? 1.523 -9.485 16.533 1.00 92.69 125 LEU A C 1
ATOM 954 O O . LEU A 1 125 ? 0.352 -9.769 16.752 1.00 92.69 125 LEU A O 1
ATOM 958 N N . ALA A 1 126 ? 2.342 -10.318 15.884 1.00 93.69 126 ALA A N 1
ATOM 959 C CA . ALA A 1 126 ? 1.946 -11.639 15.389 1.00 93.69 126 ALA A CA 1
ATOM 960 C C . ALA A 1 126 ? 1.374 -12.576 16.476 1.00 93.69 126 ALA A C 1
ATOM 962 O O . ALA A 1 126 ? 0.556 -13.440 16.157 1.00 93.69 126 ALA A O 1
ATOM 963 N N . GLU A 1 127 ? 1.735 -12.384 17.748 1.00 93.06 127 GLU A N 1
ATOM 964 C CA . GLU A 1 127 ? 1.203 -13.136 18.895 1.00 93.06 127 GLU A CA 1
ATOM 965 C C . GLU A 1 127 ? -0.298 -12.875 19.137 1.00 93.06 127 GLU A C 1
ATOM 967 O O . GLU A 1 127 ? -0.970 -13.647 19.821 1.00 93.06 127 GLU A O 1
ATOM 972 N N . LEU A 1 128 ? -0.865 -11.831 18.517 1.00 91.19 128 LEU A N 1
ATOM 973 C CA . LEU A 1 128 ? -2.309 -11.582 18.507 1.00 91.19 128 LEU A CA 1
ATOM 974 C C . LEU A 1 128 ? -3.087 -12.610 17.665 1.00 91.19 128 LEU A C 1
ATOM 976 O O . LEU A 1 128 ? -4.313 -12.681 17.781 1.00 91.19 128 LEU A O 1
ATOM 980 N N . SER A 1 129 ? -2.417 -13.428 16.847 1.00 94.19 129 SER A N 1
ATOM 981 C CA . SER A 1 129 ? -3.059 -14.505 16.079 1.00 94.19 129 SER A CA 1
ATOM 982 C C . SER A 1 129 ? -3.903 -15.402 16.989 1.00 94.19 129 SER A C 1
ATOM 984 O O . SER A 1 129 ? -3.529 -15.710 18.120 1.00 94.19 129 SER A O 1
ATOM 986 N N . GLY A 1 130 ? -5.083 -15.802 16.522 1.00 89.38 130 GLY A N 1
ATOM 987 C CA . GLY A 1 130 ? -6.019 -16.605 17.305 1.00 89.38 130 GLY A CA 1
ATOM 988 C C . GLY A 1 130 ? -6.815 -15.827 18.360 1.00 89.38 130 GLY A C 1
ATOM 989 O O . GLY A 1 130 ? -7.781 -16.378 18.895 1.00 89.38 130 GLY A O 1
ATOM 990 N N . HIS A 1 131 ? -6.511 -14.556 18.637 1.00 90.19 131 HIS A N 1
ATOM 991 C CA . HIS A 1 131 ? -7.324 -13.710 19.517 1.00 90.19 131 HIS A CA 1
ATOM 992 C C . HIS A 1 131 ? -8.457 -13.013 18.750 1.00 90.19 131 HIS A C 1
ATOM 994 O O . HIS A 1 131 ? -8.559 -13.090 17.525 1.00 90.19 131 HIS A O 1
ATOM 1000 N N . THR A 1 132 ? -9.356 -12.353 19.480 1.00 89.31 132 THR A N 1
ATOM 1001 C CA . THR A 1 132 ? -10.426 -11.534 18.896 1.00 89.31 132 THR A CA 1
ATOM 1002 C C . THR A 1 132 ? -10.139 -10.062 19.175 1.00 89.31 132 THR A C 1
ATOM 1004 O O . THR A 1 132 ? -10.040 -9.666 20.335 1.00 89.31 132 THR A O 1
ATOM 1007 N N . LEU A 1 133 ? -10.034 -9.249 18.123 1.00 87.62 133 LEU A N 1
ATOM 1008 C CA . LEU A 1 133 ? -9.877 -7.798 18.212 1.00 87.62 133 LEU A CA 1
ATOM 1009 C C . LEU A 1 133 ? -11.187 -7.122 17.797 1.00 87.62 133 LEU A C 1
ATOM 1011 O O . LEU A 1 133 ? -11.542 -7.081 16.619 1.00 87.62 133 LEU A O 1
ATOM 1015 N N . GLY A 1 134 ? -11.938 -6.615 18.776 1.00 87.38 134 GLY A N 1
ATOM 1016 C CA . GLY A 1 134 ? -13.284 -6.092 18.538 1.00 87.38 134 GLY A CA 1
ATOM 1017 C C . GLY A 1 134 ? -14.218 -7.197 18.051 1.00 87.38 134 GLY A C 1
ATOM 1018 O O . GLY A 1 134 ? -14.480 -8.149 18.777 1.00 87.38 134 GLY A O 1
ATOM 1019 N N . HIS A 1 135 ? -14.700 -7.079 16.817 1.00 87.00 135 HIS A N 1
ATOM 1020 C CA . HIS A 1 135 ? -15.538 -8.088 16.165 1.00 87.00 135 HIS A CA 1
ATOM 1021 C C . HIS A 1 135 ? -14.774 -8.924 15.128 1.00 87.00 135 HIS A C 1
ATOM 1023 O O . HIS A 1 135 ? -15.391 -9.692 14.398 1.00 87.00 135 HIS A O 1
ATOM 1029 N N . PHE A 1 136 ? -13.445 -8.810 15.061 1.00 93.00 136 PHE A N 1
ATOM 1030 C CA . PHE A 1 136 ? -12.618 -9.594 14.150 1.00 93.00 136 PHE A CA 1
ATOM 1031 C C . PHE A 1 136 ? -11.935 -10.739 14.888 1.00 93.00 136 PHE A C 1
ATOM 1033 O O . PHE A 1 136 ? -11.171 -10.514 15.828 1.00 93.00 136 PHE A O 1
ATOM 1040 N N . LYS A 1 137 ? -12.164 -11.973 14.441 1.00 94.81 137 LYS A N 1
ATOM 1041 C CA . LYS A 1 137 ? -11.358 -13.122 14.861 1.00 94.81 137 LYS A CA 1
ATOM 1042 C C . LYS A 1 137 ? -10.074 -13.140 14.037 1.00 94.81 137 LYS A C 1
ATOM 1044 O O . LYS A 1 137 ? -10.143 -13.341 12.826 1.00 94.81 137 LYS A O 1
ATOM 1049 N N . LEU A 1 138 ? -8.931 -12.922 14.681 1.00 95.19 138 LEU A N 1
ATOM 1050 C CA . LEU A 1 138 ? -7.625 -12.919 14.025 1.00 95.19 138 LEU A CA 1
ATOM 1051 C C . LEU A 1 138 ? -7.214 -14.358 13.704 1.00 95.19 138 LEU A C 1
ATOM 1053 O O . LEU A 1 138 ? -7.174 -15.208 14.596 1.00 95.19 138 LEU A O 1
ATOM 1057 N N . GLY A 1 139 ? -6.951 -14.627 12.430 1.00 95.62 139 GLY A N 1
ATOM 1058 C CA . GLY A 1 139 ? -6.376 -15.874 11.940 1.00 95.62 139 GLY A CA 1
ATOM 1059 C C . GLY A 1 139 ? -4.883 -15.710 11.684 1.00 95.62 139 GLY A C 1
ATOM 1060 O O . GLY A 1 139 ? -4.176 -15.103 12.489 1.00 95.62 139 GLY A O 1
ATOM 1061 N N . ASP A 1 140 ? -4.424 -16.248 10.558 1.00 95.12 140 ASP A N 1
ATOM 1062 C CA . ASP A 1 140 ? -3.014 -16.249 10.181 1.00 95.12 140 ASP A CA 1
ATOM 1063 C C . ASP A 1 140 ? -2.495 -14.845 9.854 1.00 95.12 140 ASP A C 1
ATOM 1065 O O . ASP A 1 140 ? -3.199 -14.000 9.289 1.00 95.12 140 ASP A O 1
ATOM 1069 N N . VAL A 1 141 ? -1.219 -14.607 10.153 1.00 95.25 141 VAL A N 1
ATOM 1070 C CA . VAL A 1 141 ? -0.503 -13.426 9.668 1.00 95.25 141 VAL A CA 1
ATOM 1071 C C . VAL A 1 141 ? -0.250 -13.582 8.172 1.00 95.25 141 VAL A C 1
ATOM 1073 O O . VAL A 1 141 ? 0.432 -14.508 7.741 1.00 95.25 141 VAL A O 1
ATOM 1076 N N . ILE A 1 142 ? -0.759 -12.638 7.385 1.00 91.75 142 ILE A N 1
ATOM 1077 C CA . ILE A 1 142 ? -0.595 -12.601 5.923 1.00 91.75 142 ILE A CA 1
ATOM 1078 C C . ILE A 1 142 ? 0.376 -11.513 5.460 1.00 91.75 142 ILE A C 1
ATOM 1080 O O . ILE A 1 142 ? 0.755 -11.471 4.293 1.00 91.75 142 ILE A O 1
ATOM 1084 N N . GLY A 1 143 ? 0.806 -10.632 6.364 1.00 88.38 143 GLY A N 1
ATOM 1085 C CA . GLY A 1 143 ? 1.833 -9.643 6.071 1.00 88.38 143 GLY A CA 1
ATOM 1086 C C . GLY A 1 143 ? 2.357 -8.967 7.328 1.00 88.38 143 GLY A C 1
ATOM 1087 O O . GLY A 1 143 ? 1.610 -8.707 8.265 1.00 88.38 143 GLY A O 1
ATOM 1088 N N . GLN A 1 144 ? 3.645 -8.647 7.336 1.00 87.50 144 GLN A N 1
ATOM 1089 C CA . GLN A 1 144 ? 4.274 -7.838 8.377 1.00 87.50 144 GLN A CA 1
ATOM 1090 C C . GLN A 1 144 ? 4.814 -6.574 7.717 1.00 87.50 144 GLN A C 1
ATOM 1092 O O . GLN A 1 144 ? 5.658 -6.639 6.826 1.00 87.50 144 GLN A O 1
ATOM 1097 N N . GLY A 1 145 ? 4.263 -5.428 8.102 1.00 83.56 145 GLY A N 1
ATOM 1098 C CA . GLY A 1 145 ? 4.723 -4.123 7.652 1.00 83.56 145 GLY A CA 1
ATOM 1099 C C . GLY A 1 145 ? 5.514 -3.422 8.749 1.00 83.56 145 GLY A C 1
ATOM 1100 O O . GLY A 1 145 ? 5.472 -3.807 9.912 1.00 83.56 145 GLY A O 1
ATOM 1101 N N . HIS A 1 146 ? 6.181 -2.327 8.392 1.00 87.31 146 HIS A N 1
ATOM 1102 C CA . HIS A 1 146 ? 6.974 -1.554 9.352 1.00 87.31 146 HIS A CA 1
ATOM 1103 C C . HIS A 1 146 ? 6.153 -1.019 10.529 1.00 87.31 146 HIS A C 1
ATOM 1105 O O . HIS A 1 146 ? 6.648 -0.977 11.640 1.00 87.31 146 HIS A O 1
ATOM 1111 N N . VAL A 1 147 ? 4.896 -0.643 10.292 1.00 91.44 147 VAL A N 1
ATOM 1112 C CA . VAL A 1 147 ? 4.033 0.036 11.277 1.00 91.44 147 VAL A CA 1
ATOM 1113 C C . VAL A 1 147 ? 2.993 -0.890 11.914 1.00 91.44 147 VAL A C 1
ATOM 1115 O O . VAL A 1 147 ? 2.141 -0.439 12.676 1.00 91.44 147 VAL A O 1
ATOM 1118 N N . GLY A 1 148 ? 2.985 -2.174 11.555 1.00 93.94 148 GLY A N 1
ATOM 1119 C CA . GLY A 1 148 ? 1.945 -3.085 12.016 1.00 93.94 148 GLY A CA 1
ATOM 1120 C C . GLY A 1 148 ? 1.910 -4.424 11.292 1.00 93.94 148 GLY A C 1
ATOM 1121 O O . GLY A 1 148 ? 2.600 -4.636 10.296 1.00 93.94 148 GLY A O 1
ATOM 1122 N N . THR A 1 149 ? 1.044 -5.310 11.768 1.00 95.75 149 THR A N 1
ATOM 1123 C CA . THR A 1 149 ? 0.864 -6.667 11.234 1.00 95.75 149 THR A CA 1
ATOM 1124 C C . THR A 1 149 ? -0.505 -6.811 10.580 1.00 95.75 149 THR A C 1
ATOM 1126 O O . THR A 1 149 ? -1.497 -6.295 11.086 1.00 95.75 149 THR A O 1
ATOM 1129 N N . VAL A 1 150 ? -0.564 -7.493 9.440 1.00 95.44 150 VAL A N 1
ATOM 1130 C CA . VAL A 1 150 ? -1.789 -7.787 8.694 1.00 95.44 150 VAL A CA 1
ATOM 1131 C C . VAL A 1 150 ? -2.181 -9.238 8.930 1.00 95.44 150 VAL A C 1
ATOM 1133 O O . VAL A 1 150 ? -1.411 -10.154 8.643 1.00 95.44 150 VAL A O 1
ATOM 1136 N N . PHE A 1 151 ? -3.401 -9.434 9.412 1.00 96.75 151 PHE A N 1
ATOM 1137 C CA . PHE A 1 151 ? -3.999 -10.736 9.667 1.00 96.75 151 PHE A CA 1
ATOM 1138 C C . PHE A 1 151 ? -5.062 -11.030 8.617 1.00 96.75 151 PHE A C 1
ATOM 1140 O O . PHE A 1 151 ? -5.845 -10.145 8.260 1.00 96.75 151 PHE A O 1
ATOM 1147 N N . LYS A 1 152 ? -5.147 -12.285 8.181 1.00 96.88 152 LYS A N 1
ATOM 1148 C CA . LYS A 1 152 ? -6.395 -12.819 7.648 1.00 96.88 152 LYS A CA 1
ATOM 1149 C C . LYS A 1 152 ? -7.344 -12.948 8.831 1.00 96.88 152 LYS A C 1
ATOM 1151 O O . LYS A 1 152 ? -7.068 -13.683 9.775 1.00 96.88 152 LYS A O 1
ATOM 1156 N N . ALA A 1 153 ? -8.424 -12.185 8.826 1.00 96.88 153 ALA A N 1
ATOM 1157 C CA . ALA A 1 153 ? -9.365 -12.148 9.932 1.00 96.88 153 ALA A CA 1
ATOM 1158 C C . ALA A 1 153 ? -10.778 -12.435 9.443 1.00 96.88 153 ALA A C 1
ATOM 1160 O O . ALA A 1 153 ? -11.139 -12.100 8.318 1.00 96.88 153 ALA A O 1
ATOM 1161 N N . ARG A 1 154 ? -11.595 -13.026 10.310 1.00 96.88 154 ARG A N 1
ATOM 1162 C CA . ARG A 1 154 ? -13.025 -13.187 10.059 1.00 96.88 154 ARG A CA 1
ATOM 1163 C C . ARG A 1 154 ? -13.786 -12.098 10.793 1.00 96.88 154 ARG A C 1
ATOM 1165 O O . ARG A 1 154 ? -13.713 -12.019 12.019 1.00 96.88 154 ARG A O 1
ATOM 1172 N N . ASP A 1 155 ? -14.515 -11.282 10.049 1.00 92.56 155 ASP A N 1
ATOM 1173 C CA . ASP A 1 155 ? -15.498 -10.364 10.607 1.00 92.56 155 ASP A CA 1
ATOM 1174 C C . ASP A 1 155 ? -16.669 -11.185 11.166 1.00 92.56 155 ASP A C 1
ATOM 1176 O O . ASP A 1 155 ? -17.361 -11.889 10.435 1.00 92.56 155 ASP A O 1
ATOM 1180 N N . LEU A 1 156 ? -16.881 -11.132 12.479 1.00 89.00 156 LEU A N 1
ATOM 1181 C CA . LEU A 1 156 ? -17.935 -11.885 13.156 1.00 89.00 156 LEU A CA 1
ATOM 1182 C C . LEU A 1 156 ? -19.323 -11.244 13.001 1.00 89.00 156 LEU A C 1
ATOM 1184 O O . LEU A 1 156 ? -20.314 -11.909 13.290 1.00 89.00 156 LEU A O 1
ATOM 1188 N N . LYS A 1 157 ? -19.413 -9.986 12.545 1.00 85.62 157 LYS A N 1
ATOM 1189 C CA . LYS A 1 157 ? -20.687 -9.315 12.243 1.00 85.62 157 LYS A CA 1
ATOM 1190 C C . LYS A 1 157 ? -21.210 -9.718 10.869 1.00 85.62 157 LYS A C 1
ATOM 1192 O O . LYS A 1 157 ? -22.388 -10.031 10.734 1.00 85.62 157 LYS A O 1
ATOM 1197 N N . THR A 1 158 ? -20.343 -9.707 9.858 1.00 89.00 158 THR A N 1
ATOM 1198 C CA . THR A 1 158 ? -20.727 -10.014 8.466 1.00 89.00 158 THR A CA 1
ATOM 1199 C C . THR A 1 158 ? -20.475 -11.470 8.081 1.00 89.00 158 THR A C 1
ATOM 1201 O O . THR A 1 158 ? -21.052 -11.974 7.123 1.00 89.00 158 THR A O 1
ATOM 1204 N N . GLY A 1 159 ? -19.616 -12.169 8.823 1.00 89.62 159 GLY A N 1
ATOM 1205 C CA . GLY A 1 159 ? -19.167 -13.525 8.523 1.00 89.62 159 GLY A CA 1
ATOM 1206 C C . GLY A 1 159 ? -18.076 -13.602 7.452 1.00 89.62 159 GLY A C 1
ATOM 1207 O O . GLY A 1 159 ? -17.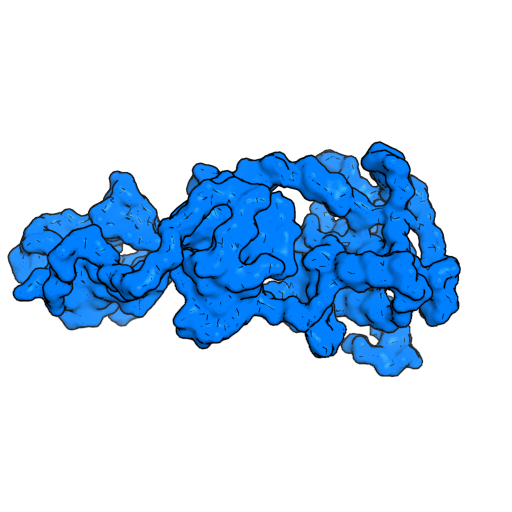567 -14.702 7.226 1.00 89.62 159 GLY A O 1
ATOM 1208 N N . HIS A 1 160 ? -17.719 -12.477 6.821 1.00 93.38 160 HIS A N 1
ATOM 1209 C CA . HIS A 1 160 ? -16.774 -12.399 5.708 1.00 93.38 160 HIS A CA 1
ATOM 1210 C C . HIS A 1 160 ? -15.316 -12.388 6.185 1.00 93.38 160 HIS A C 1
ATOM 1212 O O . HIS A 1 160 ? -15.001 -11.959 7.297 1.00 93.38 160 HIS A O 1
ATOM 1218 N N . GLU A 1 161 ? -14.410 -12.846 5.322 1.00 96.44 161 GLU A N 1
ATOM 1219 C CA . GLU A 1 161 ? -12.971 -12.735 5.554 1.00 96.44 161 GLU A CA 1
ATOM 1220 C C . GLU A 1 161 ? -12.443 -11.375 5.082 1.00 96.44 161 GLU A C 1
ATOM 1222 O O . GLU A 1 161 ? -12.866 -10.841 4.055 1.00 96.44 161 GLU A O 1
ATOM 1227 N N . VAL A 1 162 ? -11.515 -10.809 5.851 1.00 96.69 162 VAL A N 1
ATOM 1228 C CA . VAL A 1 162 ? -10.914 -9.493 5.621 1.00 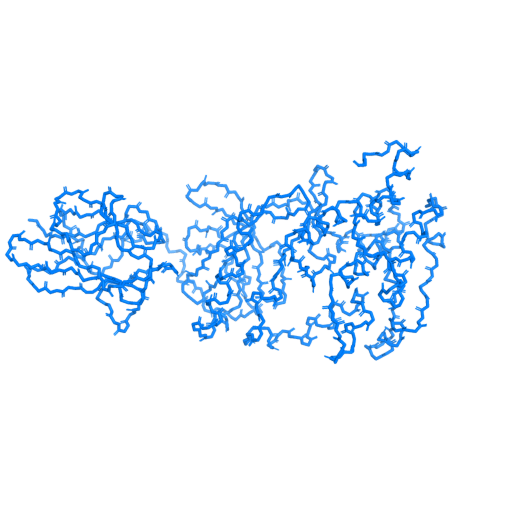96.69 162 VAL A CA 1
ATOM 1229 C C . VAL A 1 162 ? -9.409 -9.541 5.869 1.00 96.69 162 VAL A C 1
ATOM 1231 O O . VAL A 1 162 ? -8.915 -10.354 6.652 1.00 96.69 162 VAL A O 1
ATOM 1234 N N . ALA A 1 163 ? -8.675 -8.624 5.243 1.00 96.62 163 ALA A N 1
ATOM 1235 C CA . ALA A 1 163 ? -7.312 -8.306 5.644 1.00 96.62 163 ALA A CA 1
ATOM 1236 C C . ALA A 1 163 ? -7.365 -7.228 6.737 1.00 96.62 163 ALA A C 1
ATOM 1238 O O . ALA A 1 163 ? -7.726 -6.079 6.467 1.00 96.62 163 ALA A O 1
ATOM 1239 N N . LEU A 1 164 ? -7.028 -7.589 7.976 1.00 96.88 164 LEU A N 1
ATOM 1240 C CA . LEU A 1 164 ? -7.036 -6.676 9.118 1.00 96.88 164 LEU A CA 1
ATOM 1241 C C . LEU A 1 164 ? -5.608 -6.269 9.483 1.00 96.88 164 LEU A C 1
ATOM 1243 O O . LEU A 1 164 ? -4.848 -7.060 10.036 1.00 96.88 164 LEU A O 1
ATOM 1247 N N . LYS A 1 165 ? -5.243 -5.020 9.199 1.00 95.94 165 LYS A N 1
ATOM 1248 C CA . LYS A 1 165 ? -3.967 -4.440 9.623 1.00 95.94 165 LYS A CA 1
ATOM 1249 C C . LYS A 1 165 ? -4.101 -3.884 11.034 1.00 95.94 165 LYS A C 1
ATOM 1251 O O . LYS A 1 165 ? -4.888 -2.969 11.243 1.00 95.94 165 LYS A O 1
ATOM 1256 N N . VAL A 1 166 ? -3.321 -4.405 11.971 1.00 96.38 166 VAL A N 1
ATOM 1257 C CA . VAL A 1 166 ? -3.216 -3.942 13.359 1.00 96.38 166 VAL A CA 1
ATOM 1258 C C . VAL A 1 166 ? -1.931 -3.133 13.504 1.00 96.38 166 VAL A C 1
ATOM 1260 O O . VAL A 1 166 ? -0.858 -3.613 13.141 1.00 96.38 166 VAL A O 1
ATOM 1263 N N . LEU A 1 167 ? -2.043 -1.897 13.985 1.00 95.62 167 LEU A N 1
ATOM 1264 C CA . LEU A 1 167 ? -0.918 -0.979 14.164 1.00 95.62 167 LEU A CA 1
ATOM 1265 C C . LEU A 1 167 ? -0.212 -1.212 15.506 1.00 95.62 167 LEU A C 1
ATOM 1267 O O . LEU A 1 167 ? -0.808 -1.737 16.447 1.00 95.62 167 LEU A O 1
ATOM 1271 N N . GLY A 1 168 ? 1.062 -0.818 15.580 1.00 93.50 168 GLY A N 1
ATOM 1272 C CA . GLY A 1 168 ? 1.845 -0.884 16.815 1.00 93.50 168 GLY A CA 1
ATOM 1273 C C . GLY A 1 168 ? 1.206 -0.095 17.970 1.00 93.50 168 GLY A C 1
ATOM 1274 O O . GLY A 1 168 ? 0.573 0.932 17.727 1.00 93.50 168 GLY A O 1
ATOM 1275 N N . PRO A 1 169 ? 1.387 -0.541 19.228 1.00 90.25 169 PRO A N 1
ATOM 1276 C CA . PRO A 1 169 ? 0.729 0.050 20.398 1.00 90.25 169 PRO A CA 1
ATOM 1277 C C . PRO A 1 169 ? 1.253 1.447 20.774 1.00 90.25 169 PRO A C 1
ATOM 1279 O O . PRO A 1 169 ? 0.642 2.111 21.606 1.00 90.25 169 PRO A O 1
ATOM 1282 N N . SER A 1 170 ? 2.364 1.903 20.178 1.00 90.06 170 SER A N 1
ATOM 1283 C CA . SER A 1 170 ? 2.852 3.286 20.295 1.00 90.06 170 SER A CA 1
ATOM 1284 C C . SER A 1 170 ? 1.963 4.295 19.555 1.00 90.06 170 SER A C 1
ATOM 1286 O O . SER A 1 170 ? 2.148 5.498 19.722 1.00 90.06 170 SER A O 1
ATOM 1288 N N . PHE A 1 171 ? 0.981 3.824 18.773 1.00 91.12 171 PHE A N 1
ATOM 1289 C CA . PHE A 1 171 ? 0.002 4.649 18.076 1.00 91.12 171 PHE A CA 1
ATOM 1290 C C . PHE A 1 171 ? -1.450 4.325 18.494 1.00 91.12 171 PHE A C 1
ATOM 1292 O O . PHE A 1 171 ? -1.849 3.157 18.484 1.00 91.12 171 PHE A O 1
ATOM 1299 N N . PRO A 1 172 ? -2.297 5.344 18.735 1.00 89.06 172 PRO A N 1
ATOM 1300 C CA . PRO A 1 172 ? -1.959 6.762 18.772 1.00 89.06 172 PRO A CA 1
ATOM 1301 C C . PRO A 1 172 ? -1.379 7.130 20.142 1.00 89.06 172 PRO A C 1
ATOM 1303 O O . PRO A 1 172 ? -1.877 6.680 21.178 1.00 89.06 172 PRO A O 1
ATOM 1306 N N . ARG A 1 173 ? -0.366 7.993 20.155 1.00 86.81 173 ARG A N 1
ATOM 1307 C CA . ARG A 1 173 ? 0.188 8.556 21.391 1.00 86.81 173 ARG A CA 1
ATOM 1308 C C . ARG A 1 173 ? -0.763 9.567 22.029 1.00 86.81 173 ARG A C 1
ATOM 1310 O O . ARG A 1 173 ? -0.883 9.629 23.252 1.00 86.81 173 ARG A O 1
ATOM 1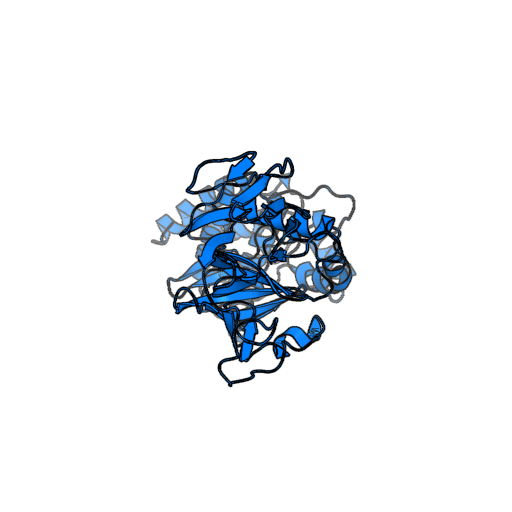317 N N . ASP A 1 174 ? -1.429 10.365 21.202 1.00 85.31 174 ASP A N 1
ATOM 1318 C CA . ASP A 1 174 ? -2.331 11.426 21.631 1.00 85.31 174 ASP A CA 1
ATOM 1319 C C . ASP A 1 174 ? -3.547 11.575 20.700 1.00 85.31 174 ASP A C 1
ATOM 1321 O O . ASP A 1 174 ? -3.713 10.879 19.696 1.00 85.31 174 ASP A O 1
ATOM 1325 N N . GLU A 1 175 ? -4.446 12.482 21.073 1.00 84.81 175 GLU A N 1
ATOM 1326 C CA . GLU A 1 175 ? -5.655 12.768 20.302 1.00 84.81 175 GLU A CA 1
ATOM 1327 C C . GLU A 1 175 ? -5.347 13.347 18.915 1.00 84.81 175 GLU A C 1
ATOM 1329 O O . GLU A 1 175 ? -6.090 13.094 17.972 1.00 84.81 175 GLU A O 1
ATOM 1334 N N . ALA A 1 176 ? -4.270 14.122 18.769 1.00 87.38 176 ALA A N 1
ATOM 1335 C CA . ALA A 1 176 ? -3.946 14.778 17.508 1.00 87.38 176 ALA A CA 1
ATOM 1336 C C . ALA A 1 176 ? -3.512 13.751 16.453 1.00 87.38 176 ALA A C 1
ATOM 1338 O O . ALA A 1 176 ? -3.958 13.820 15.302 1.00 87.38 176 ALA A O 1
ATOM 1339 N N . GLU A 1 177 ? -2.711 12.758 16.851 1.00 91.44 177 GLU A N 1
ATOM 1340 C CA . GLU A 1 177 ? -2.395 11.594 16.021 1.00 91.44 177 GLU A CA 1
ATOM 1341 C C . GLU A 1 177 ? -3.673 10.847 15.600 1.00 91.44 177 GLU A C 1
ATOM 1343 O O . GLU A 1 177 ? -3.867 10.548 14.416 1.00 91.44 177 GLU A O 1
ATOM 1348 N N . MET A 1 178 ? -4.592 10.606 16.545 1.00 89.12 178 MET A N 1
ATOM 1349 C CA . MET A 1 178 ? -5.839 9.891 16.263 1.00 89.12 178 MET A CA 1
ATOM 1350 C C . MET A 1 178 ? -6.764 10.667 15.314 1.00 89.12 178 MET A C 1
ATOM 1352 O O . MET A 1 178 ? -7.316 10.093 14.372 1.00 89.12 178 MET A O 1
ATOM 1356 N N . GLN A 1 179 ? -6.917 11.976 15.515 1.00 87.94 179 GLN A N 1
ATOM 1357 C CA . GLN A 1 179 ? -7.742 12.839 14.668 1.00 87.94 179 GLN A CA 1
ATOM 1358 C C . GLN A 1 179 ? -7.224 12.890 13.231 1.00 87.94 179 GLN A C 1
ATOM 1360 O O . GLN A 1 179 ? -8.015 12.752 12.294 1.00 87.94 179 GLN A O 1
ATOM 1365 N N . ARG A 1 180 ? -5.903 13.018 13.042 1.00 89.81 180 ARG A N 1
ATOM 1366 C CA . ARG A 1 180 ? -5.271 13.000 11.713 1.00 89.81 180 ARG A CA 1
ATOM 1367 C C . ARG A 1 180 ? -5.543 11.682 10.994 1.00 89.81 180 ARG A C 1
ATOM 1369 O O . ARG A 1 180 ? -5.969 11.680 9.839 1.00 89.81 180 ARG A O 1
ATOM 1376 N N . PHE A 1 181 ? -5.360 10.567 11.693 1.00 91.00 181 PHE A N 1
ATOM 1377 C CA . PHE A 1 181 ? -5.615 9.233 11.161 1.00 91.00 181 PHE A CA 1
ATOM 1378 C C . PHE A 1 181 ? -7.075 9.042 10.741 1.00 91.00 181 PHE A C 1
ATOM 1380 O O . PHE A 1 181 ? -7.348 8.633 9.611 1.00 91.00 181 PHE A O 1
ATOM 1387 N N . VAL A 1 182 ? -8.024 9.420 11.603 1.00 89.12 182 VAL A N 1
ATOM 1388 C CA . VAL A 1 182 ? -9.460 9.381 11.291 1.00 89.12 182 VAL A CA 1
ATOM 1389 C C . VAL A 1 182 ? -9.790 10.268 10.091 1.00 89.12 182 VAL A C 1
ATOM 1391 O O . VAL A 1 182 ? -10.561 9.855 9.224 1.00 89.12 182 VAL A O 1
ATOM 1394 N N . GLN A 1 183 ? -9.208 11.465 10.003 1.00 90.69 183 GLN A N 1
ATOM 1395 C CA . GLN A 1 183 ? -9.445 12.378 8.888 1.00 90.69 183 GLN A CA 1
ATOM 1396 C C . GLN A 1 183 ? -8.958 11.801 7.556 1.00 90.69 183 GLN A C 1
ATOM 1398 O O . GLN A 1 183 ? -9.684 11.878 6.567 1.00 90.69 183 GLN A O 1
ATOM 1403 N N . VAL A 1 184 ? -7.779 11.171 7.525 1.00 91.94 184 VAL A N 1
ATOM 1404 C CA . VAL A 1 184 ? -7.281 10.504 6.312 1.00 91.94 184 VAL A CA 1
ATOM 1405 C C . VAL A 1 184 ? -8.189 9.339 5.925 1.00 91.94 184 VAL A C 1
ATOM 1407 O O . VAL A 1 184 ? -8.615 9.252 4.775 1.00 91.94 184 VAL A O 1
ATOM 1410 N N . LEU A 1 185 ? -8.553 8.473 6.872 1.00 91.19 185 LEU A N 1
ATOM 1411 C CA . LEU A 1 185 ? -9.393 7.311 6.580 1.00 91.19 185 LEU A CA 1
ATOM 1412 C C . LEU A 1 185 ? -10.793 7.688 6.087 1.00 91.19 185 LEU A C 1
ATOM 1414 O O . LEU A 1 185 ? -11.310 7.018 5.198 1.00 91.19 185 LEU A O 1
ATOM 1418 N N . LYS A 1 186 ? -11.386 8.774 6.598 1.00 90.62 186 LYS A N 1
ATOM 1419 C CA . LYS A 1 186 ? -12.664 9.312 6.097 1.00 90.62 186 LYS A CA 1
ATOM 1420 C C . LYS A 1 186 ? -12.604 9.668 4.614 1.00 90.62 186 LYS A C 1
ATOM 1422 O O . LYS A 1 186 ? -13.561 9.401 3.895 1.00 90.62 186 LYS A O 1
ATOM 1427 N N . THR A 1 187 ? -11.483 10.224 4.158 1.00 92.38 187 THR A N 1
ATOM 1428 C CA . THR A 1 187 ? -11.261 10.549 2.742 1.00 92.38 187 THR A CA 1
ATOM 1429 C C . THR A 1 187 ? -11.123 9.293 1.881 1.00 92.38 187 THR A C 1
ATOM 1431 O O . THR A 1 187 ? -11.555 9.287 0.733 1.00 92.38 187 THR A O 1
ATOM 1434 N N . LEU A 1 188 ? -10.550 8.216 2.427 1.00 92.50 188 LEU A N 1
ATOM 1435 C CA . LEU A 1 188 ? -10.315 6.965 1.696 1.00 92.50 188 LEU A CA 1
ATOM 1436 C C . LEU A 1 188 ? -11.528 6.029 1.670 1.00 92.50 188 LEU A C 1
ATOM 1438 O O . LEU A 1 188 ? -11.709 5.286 0.708 1.00 92.50 188 LEU A O 1
ATOM 1442 N N . LEU A 1 189 ? -12.360 6.045 2.715 1.00 91.81 189 LEU A N 1
ATOM 1443 C CA . LEU A 1 189 ? -13.471 5.110 2.895 1.00 91.81 189 LEU A CA 1
ATOM 1444 C C . LEU A 1 189 ? -14.487 5.068 1.736 1.00 91.81 189 LEU A C 1
ATOM 1446 O O . LEU A 1 189 ? -14.943 3.963 1.439 1.00 91.81 189 LEU A O 1
ATOM 1450 N N . PRO A 1 190 ? -14.854 6.177 1.058 1.00 94.19 190 PRO A N 1
ATOM 1451 C CA . PRO A 1 190 ? -15.772 6.123 -0.082 1.00 94.19 190 PRO A CA 1
ATOM 1452 C C . PRO A 1 190 ? -15.102 5.698 -1.398 1.00 94.19 190 PRO A C 1
ATOM 1454 O O . PRO A 1 190 ? -15.805 5.416 -2.367 1.00 94.19 190 PRO A O 1
ATOM 1457 N N . LEU A 1 191 ? -13.767 5.649 -1.470 1.00 94.44 191 LEU A N 1
ATOM 1458 C CA . LEU A 1 191 ? -13.061 5.385 -2.723 1.00 94.44 191 LEU A CA 1
ATOM 1459 C C . LEU A 1 191 ? -13.195 3.919 -3.134 1.00 94.44 191 LEU A C 1
ATOM 1461 O O . LEU A 1 191 ? -12.924 3.003 -2.354 1.00 94.44 191 LEU A O 1
ATOM 1465 N N . ARG A 1 192 ? -13.604 3.690 -4.381 1.00 95.56 192 ARG A N 1
ATOM 1466 C CA . ARG A 1 192 ? -13.720 2.361 -4.986 1.00 95.56 192 ARG A CA 1
ATOM 1467 C C . ARG A 1 192 ? -13.079 2.398 -6.363 1.00 95.56 192 ARG A C 1
ATOM 1469 O O . ARG A 1 192 ? -13.470 3.204 -7.201 1.00 95.56 192 ARG A O 1
ATOM 1476 N N . HIS A 1 193 ? -12.107 1.523 -6.590 1.00 97.44 193 HIS A N 1
ATOM 1477 C CA . HIS A 1 193 ? -11.440 1.390 -7.878 1.00 97.44 193 HIS A CA 1
ATOM 1478 C C . HIS A 1 193 ? -10.941 -0.055 -8.054 1.00 97.44 193 HIS A C 1
ATOM 1480 O O . HIS A 1 193 ? -10.375 -0.592 -7.105 1.00 97.44 193 HIS A O 1
ATOM 1486 N N . PRO A 1 194 ? -11.075 -0.686 -9.238 1.00 95.94 194 PRO A N 1
ATOM 1487 C CA . PRO A 1 194 ? -10.678 -2.087 -9.447 1.00 95.94 194 PRO A CA 1
ATOM 1488 C C . PRO A 1 194 ? -9.203 -2.394 -9.155 1.00 95.94 194 PRO A C 1
ATOM 1490 O O . PRO A 1 194 ? -8.850 -3.540 -8.893 1.00 95.94 194 PRO A O 1
ATOM 1493 N N . ASN A 1 195 ? -8.341 -1.376 -9.226 1.00 97.56 195 ASN A N 1
ATOM 1494 C CA . ASN A 1 195 ? -6.904 -1.480 -8.966 1.00 97.56 195 ASN A CA 1
ATOM 1495 C C . ASN A 1 195 ? -6.473 -0.868 -7.621 1.00 97.56 195 ASN A C 1
ATOM 1497 O O . ASN A 1 195 ? -5.282 -0.659 -7.408 1.00 97.56 195 ASN A O 1
ATOM 1501 N N . LEU A 1 196 ? -7.408 -0.577 -6.714 1.00 97.06 196 LEU A N 1
ATOM 1502 C CA . LEU A 1 196 ? -7.112 -0.217 -5.326 1.00 97.06 196 LEU A CA 1
ATOM 1503 C C . LEU A 1 196 ? -7.686 -1.278 -4.393 1.00 97.06 196 LEU A C 1
ATOM 1505 O O . LEU A 1 196 ? -8.775 -1.786 -4.633 1.00 97.06 196 LEU A O 1
ATOM 1509 N N . VAL A 1 197 ? -6.966 -1.585 -3.316 1.00 95.94 197 VAL A N 1
ATOM 1510 C CA . VAL A 1 197 ? -7.515 -2.401 -2.232 1.00 95.94 197 VAL A CA 1
ATOM 1511 C C . VAL A 1 197 ? -8.540 -1.571 -1.467 1.00 95.94 197 VAL A C 1
ATOM 1513 O O . VAL A 1 197 ? -8.234 -0.508 -0.924 1.00 95.94 197 VAL A O 1
ATOM 1516 N N . THR A 1 198 ? -9.763 -2.078 -1.411 1.00 94.50 198 THR A N 1
ATOM 1517 C CA . THR A 1 198 ? -10.903 -1.420 -0.788 1.00 94.50 198 THR A CA 1
ATOM 1518 C C . THR A 1 198 ? -10.741 -1.347 0.726 1.00 94.50 198 THR A C 1
ATOM 1520 O O . THR A 1 198 ? -10.598 -2.364 1.411 1.00 94.50 198 THR A O 1
ATOM 1523 N N . LEU A 1 199 ? -10.829 -0.129 1.262 1.00 94.69 199 LEU A N 1
ATOM 1524 C CA . LEU A 1 199 ? -10.956 0.116 2.693 1.00 94.69 199 LEU A CA 1
ATOM 1525 C C . LEU A 1 199 ? -12.390 -0.198 3.144 1.00 94.69 199 LEU A C 1
ATOM 1527 O O . LEU A 1 199 ? -13.344 0.407 2.654 1.00 94.69 199 LEU A O 1
ATOM 1531 N N . LEU A 1 200 ? -12.532 -1.131 4.086 1.00 93.62 200 LEU A N 1
ATOM 1532 C CA . LEU A 1 200 ? -13.826 -1.539 4.646 1.00 93.62 200 LEU A CA 1
ATOM 1533 C C . LEU A 1 200 ? -14.147 -0.788 5.938 1.00 93.62 200 LEU A C 1
ATOM 1535 O O . LEU A 1 200 ? -15.305 -0.490 6.212 1.00 93.62 200 LEU A O 1
ATOM 1539 N N . GLY A 1 201 ? -13.125 -0.451 6.721 1.00 90.69 201 GLY A N 1
ATOM 1540 C CA . GLY A 1 201 ? -13.301 0.300 7.954 1.00 90.69 201 GLY A CA 1
ATOM 1541 C C . GLY A 1 201 ? -12.015 0.423 8.753 1.00 90.69 201 GLY A C 1
ATOM 1542 O O . GLY A 1 201 ? -10.964 -0.093 8.376 1.00 90.69 201 GLY A O 1
ATOM 1543 N N . ALA A 1 202 ? -12.107 1.114 9.877 1.00 91.12 202 ALA A N 1
ATOM 1544 C CA . ALA A 1 202 ? -11.029 1.238 10.840 1.00 91.12 202 ALA A CA 1
ATOM 1545 C C . ALA A 1 202 ? -11.609 1.512 12.224 1.00 91.12 202 ALA A C 1
ATOM 1547 O O . ALA A 1 202 ? -12.740 1.988 12.354 1.00 91.12 202 ALA A O 1
ATOM 1548 N N . GLY A 1 203 ? -10.816 1.262 13.253 1.00 88.25 203 GLY A N 1
ATOM 1549 C CA . GLY A 1 203 ? -11.211 1.544 14.619 1.00 88.25 203 GLY A CA 1
ATOM 1550 C C . GLY A 1 203 ? -10.075 1.304 15.591 1.00 88.25 203 GLY A C 1
ATOM 1551 O O . GLY A 1 203 ? -8.927 1.096 15.200 1.00 88.25 203 GLY A O 1
ATOM 1552 N N . ARG A 1 204 ? -10.413 1.341 16.874 1.00 85.62 204 ARG A N 1
ATOM 1553 C CA . ARG A 1 204 ? -9.482 1.106 17.970 1.00 85.62 204 ARG A CA 1
ATOM 1554 C C . ARG A 1 204 ? -10.139 0.195 18.990 1.00 85.62 204 ARG A C 1
ATOM 1556 O O . ARG A 1 204 ? -11.308 0.377 19.314 1.00 85.62 204 ARG A O 1
ATOM 1563 N N . VAL A 1 205 ? -9.395 -0.789 19.474 1.00 83.25 205 VAL A N 1
ATOM 1564 C CA . VAL A 1 205 ? -9.809 -1.656 20.579 1.00 83.25 205 VAL A CA 1
ATOM 1565 C C . VAL A 1 205 ? -8.618 -1.798 21.510 1.00 83.25 205 VAL A C 1
ATOM 1567 O O . VAL A 1 205 ? -7.540 -2.207 21.078 1.00 83.25 205 VAL A O 1
ATOM 1570 N N . SER A 1 206 ? -8.807 -1.455 22.786 1.00 82.50 206 SER A N 1
ATOM 1571 C CA . SER A 1 206 ? -7.696 -1.318 23.734 1.00 82.50 206 SER A CA 1
ATOM 1572 C C . SER A 1 206 ? -6.648 -0.319 23.190 1.00 82.50 206 SER A C 1
ATOM 1574 O O . SER A 1 206 ? -6.987 0.777 22.729 1.00 82.50 206 SER A O 1
ATOM 1576 N N . GLN A 1 207 ? -5.372 -0.687 23.208 1.00 82.88 207 GLN A N 1
ATOM 1577 C CA . GLN A 1 207 ? -4.261 0.089 22.651 1.00 82.88 207 GLN A CA 1
ATOM 1578 C C . GLN A 1 207 ? -4.081 -0.048 21.133 1.00 82.88 207 GLN A C 1
ATOM 1580 O O . GLN A 1 207 ? -3.271 0.667 20.562 1.00 82.88 207 GLN A O 1
ATOM 1585 N N . TYR A 1 208 ? -4.806 -0.952 20.470 1.00 89.81 208 TYR A N 1
ATOM 1586 C CA . TYR A 1 208 ? -4.551 -1.276 19.070 1.00 89.81 208 TYR A CA 1
ATOM 1587 C C . TYR A 1 208 ? -5.526 -0.563 18.141 1.00 89.81 208 TYR A C 1
ATOM 1589 O O . TYR A 1 208 ? -6.735 -0.820 18.160 1.00 89.81 208 TYR A O 1
ATOM 1597 N N . CYS A 1 209 ? -4.989 0.292 17.275 1.00 92.44 209 CYS A N 1
ATOM 1598 C CA . CYS A 1 209 ? -5.697 0.739 16.083 1.00 92.44 209 CYS A CA 1
ATOM 1599 C C . CYS A 1 209 ? -5.654 -0.342 15.003 1.00 92.44 209 CYS A C 1
ATOM 1601 O O . CYS A 1 209 ? -4.635 -1.006 14.802 1.00 92.44 209 CYS A O 1
ATOM 1603 N N . TRP A 1 210 ? -6.758 -0.502 14.283 1.00 94.81 210 TRP A N 1
ATOM 1604 C CA . TRP A 1 210 ? -6.887 -1.470 13.204 1.00 94.81 210 TRP A CA 1
ATOM 1605 C C . TRP A 1 210 ? -7.525 -0.852 11.962 1.00 94.81 210 TRP A C 1
ATOM 1607 O O . TRP A 1 210 ? -8.295 0.106 12.039 1.00 94.81 210 TRP A O 1
ATOM 1617 N N . ILE A 1 211 ? -7.198 -1.424 10.805 1.00 95.12 211 ILE A N 1
ATOM 1618 C CA . ILE A 1 211 ? -7.725 -1.065 9.488 1.00 95.12 211 ILE A CA 1
ATOM 1619 C C . ILE A 1 211 ? -8.181 -2.355 8.806 1.00 95.12 211 ILE A C 1
ATOM 1621 O O . ILE A 1 211 ? -7.365 -3.240 8.555 1.00 95.12 211 ILE A O 1
ATOM 1625 N N . ALA A 1 212 ? -9.471 -2.459 8.502 1.00 95.56 212 ALA A N 1
ATOM 1626 C CA . ALA A 1 212 ? -10.066 -3.588 7.798 1.00 95.56 212 ALA A CA 1
ATOM 1627 C C . ALA A 1 212 ? -10.173 -3.292 6.301 1.00 95.56 212 ALA A C 1
ATOM 1629 O O . ALA A 1 212 ? -10.614 -2.212 5.897 1.00 95.56 212 ALA A O 1
ATOM 1630 N N . ARG A 1 213 ? -9.772 -4.252 5.472 1.00 95.88 213 ARG A N 1
ATOM 1631 C CA . ARG A 1 213 ? -9.742 -4.139 4.011 1.00 95.88 213 ARG A CA 1
ATOM 1632 C C . ARG A 1 213 ? -10.240 -5.413 3.357 1.00 95.88 213 ARG A C 1
ATOM 1634 O O . ARG A 1 213 ? -10.267 -6.466 3.996 1.00 95.88 213 ARG A O 1
ATOM 1641 N N . GLU A 1 214 ? -10.605 -5.316 2.082 1.00 94.44 214 GLU A N 1
ATOM 1642 C CA . GLU A 1 214 ? -10.859 -6.522 1.299 1.00 94.44 214 GLU A CA 1
ATOM 1643 C C . GLU A 1 214 ? -9.622 -7.429 1.311 1.00 94.44 214 GLU A C 1
ATOM 1645 O O . GLU A 1 214 ? -8.477 -6.964 1.283 1.00 94.44 214 GLU A O 1
ATOM 1650 N N . LEU A 1 215 ? -9.863 -8.732 1.401 1.00 94.19 215 LEU A N 1
ATOM 1651 C CA . LEU A 1 215 ? -8.808 -9.728 1.374 1.00 94.19 215 LEU A CA 1
ATOM 1652 C C . LEU A 1 215 ? -8.486 -10.079 -0.084 1.00 94.19 215 LEU A C 1
ATOM 1654 O O . LEU A 1 215 ? -9.341 -10.585 -0.806 1.00 94.19 215 LEU A O 1
ATOM 1658 N N . VAL A 1 216 ? -7.251 -9.810 -0.515 1.00 90.06 216 VAL A N 1
ATOM 1659 C CA . VAL A 1 216 ? -6.757 -10.164 -1.855 1.00 90.06 216 VAL A CA 1
ATOM 1660 C C . VAL A 1 216 ? -5.814 -11.359 -1.719 1.00 90.06 216 VAL A C 1
ATOM 1662 O O . VAL A 1 216 ? -4.665 -11.204 -1.308 1.00 90.06 216 VAL A O 1
ATOM 1665 N N . GLU A 1 217 ? -6.304 -12.558 -2.027 1.00 70.25 217 GLU A N 1
ATOM 1666 C CA . GLU A 1 217 ? -5.568 -13.814 -1.831 1.00 70.25 217 GLU A CA 1
ATOM 1667 C C . GLU A 1 217 ? -4.866 -14.283 -3.115 1.00 70.25 217 GLU A C 1
ATOM 1669 O O . GLU A 1 217 ? -5.488 -15.020 -3.869 1.00 70.25 217 GLU A O 1
ATOM 1674 N N . VAL A 1 218 ? -3.597 -13.902 -3.368 1.00 77.62 218 VAL A N 1
ATOM 1675 C CA . VAL A 1 218 ? -2.645 -14.721 -4.175 1.00 77.62 218 VAL A CA 1
ATOM 1676 C C . VAL A 1 218 ? -1.176 -14.385 -3.879 1.00 77.62 218 VAL A C 1
ATOM 1678 O O . VAL A 1 218 ? -0.491 -15.134 -3.192 1.00 77.62 218 VAL A O 1
ATOM 1681 N N . GLU A 1 219 ? -0.655 -13.298 -4.452 1.00 89.12 219 GLU A N 1
ATOM 1682 C CA . GLU A 1 219 ? 0.782 -13.021 -4.533 1.00 89.12 219 GLU A CA 1
ATOM 1683 C C . GLU A 1 219 ? 0.997 -11.502 -4.604 1.00 89.12 219 GLU A C 1
ATOM 1685 O O . GLU A 1 219 ? 0.228 -10.769 -5.225 1.00 89.12 219 GLU A O 1
ATOM 1690 N N . SER A 1 220 ? 2.052 -11.013 -3.965 1.00 93.94 220 SER A N 1
ATOM 1691 C CA . SER A 1 220 ? 2.522 -9.631 -4.066 1.00 93.94 220 SER A CA 1
ATOM 1692 C C . SER A 1 220 ? 3.568 -9.489 -5.171 1.00 93.94 220 SER A C 1
ATOM 1694 O O . SER A 1 220 ? 4.284 -10.440 -5.500 1.00 93.94 220 SER A O 1
ATOM 1696 N N . ALA A 1 221 ? 3.757 -8.279 -5.697 1.00 95.12 221 ALA A N 1
ATOM 1697 C CA . ALA A 1 221 ? 4.854 -8.015 -6.627 1.00 95.12 221 ALA A CA 1
ATOM 1698 C C . ALA A 1 221 ? 6.229 -8.344 -6.006 1.00 95.12 221 ALA A C 1
ATOM 1700 O O . ALA A 1 221 ? 7.137 -8.766 -6.720 1.00 95.12 221 ALA A O 1
ATOM 1701 N N . ALA A 1 222 ? 6.379 -8.240 -4.678 1.00 94.12 222 ALA A N 1
ATOM 1702 C CA . ALA A 1 222 ? 7.585 -8.669 -3.965 1.00 94.12 222 ALA A CA 1
ATOM 1703 C C . ALA A 1 222 ? 7.882 -10.166 -4.162 1.00 94.12 222 ALA A C 1
ATOM 1705 O O . ALA A 1 222 ? 9.015 -10.544 -4.470 1.00 94.12 222 ALA A O 1
ATOM 1706 N N . GLN A 1 223 ? 6.861 -11.015 -4.019 1.00 92.62 223 GLN A N 1
ATOM 1707 C CA . GLN A 1 223 ? 6.978 -12.461 -4.216 1.00 92.62 223 GLN A CA 1
ATOM 1708 C C . GLN A 1 223 ? 7.258 -12.805 -5.687 1.00 92.62 223 GLN A C 1
ATOM 1710 O O . GLN A 1 223 ? 8.154 -13.608 -5.955 1.00 92.62 223 GLN A O 1
ATOM 1715 N N . ILE A 1 224 ? 6.610 -12.109 -6.631 1.00 92.38 224 ILE A N 1
ATOM 1716 C CA . ILE A 1 224 ? 6.870 -12.247 -8.074 1.00 92.38 224 ILE A CA 1
ATOM 1717 C C . ILE A 1 224 ? 8.339 -11.942 -8.396 1.00 92.38 224 ILE A C 1
ATOM 1719 O O . ILE A 1 224 ? 9.009 -12.740 -9.053 1.00 92.38 224 ILE A O 1
ATOM 1723 N N . ILE A 1 225 ? 8.866 -10.814 -7.908 1.00 93.69 225 ILE A N 1
ATOM 1724 C CA . ILE A 1 225 ? 10.263 -10.409 -8.129 1.00 93.69 225 ILE A CA 1
ATOM 1725 C C . ILE A 1 225 ? 11.224 -11.446 -7.536 1.00 93.69 225 ILE A C 1
ATOM 1727 O O . ILE A 1 225 ? 12.166 -11.872 -8.207 1.00 93.69 225 ILE A O 1
ATOM 1731 N N . ALA A 1 226 ? 10.977 -11.896 -6.301 1.00 92.06 226 ALA A N 1
ATOM 1732 C CA . ALA A 1 226 ? 11.817 -12.890 -5.634 1.00 92.06 226 ALA A CA 1
ATOM 1733 C C . ALA A 1 226 ? 11.827 -14.239 -6.375 1.00 92.06 226 ALA A C 1
ATOM 1735 O O . ALA A 1 226 ? 12.875 -14.878 -6.504 1.00 92.06 226 ALA A O 1
ATOM 1736 N N . ARG A 1 227 ? 10.670 -14.667 -6.893 1.00 90.31 227 ARG A N 1
ATOM 1737 C CA . ARG A 1 227 ? 10.533 -15.870 -7.718 1.00 90.31 227 ARG A CA 1
ATOM 1738 C C . ARG A 1 227 ? 11.274 -15.720 -9.044 1.00 90.31 227 ARG A C 1
ATOM 1740 O O . ARG A 1 227 ? 12.027 -16.622 -9.412 1.00 90.31 227 ARG A O 1
ATOM 1747 N N . HIS A 1 228 ? 11.137 -14.575 -9.714 1.00 87.25 228 HIS A N 1
ATOM 1748 C CA . HIS A 1 228 ? 11.829 -14.311 -10.973 1.00 87.25 228 HIS A CA 1
ATOM 1749 C C . HIS A 1 228 ? 13.347 -14.340 -10.814 1.00 87.25 228 HIS A C 1
ATOM 1751 O O . HIS A 1 228 ? 14.036 -14.982 -11.603 1.00 87.25 228 HIS A O 1
ATOM 1757 N N . HIS A 1 229 ? 13.858 -13.704 -9.760 1.00 86.19 229 HIS A N 1
ATOM 1758 C CA . HIS A 1 229 ? 15.283 -13.683 -9.455 1.00 86.19 229 HIS A CA 1
ATOM 1759 C C . HIS A 1 229 ? 15.873 -15.101 -9.353 1.00 86.19 229 HIS A C 1
ATOM 1761 O O . HIS A 1 229 ? 16.968 -15.363 -9.846 1.00 86.19 229 HIS A O 1
ATOM 1767 N N . LYS A 1 230 ? 15.115 -16.041 -8.770 1.00 85.50 230 LYS A N 1
ATOM 1768 C CA . LYS A 1 230 ? 15.520 -17.448 -8.624 1.00 85.50 230 LYS A CA 1
ATOM 1769 C C . LYS A 1 230 ? 15.362 -18.262 -9.910 1.00 85.50 230 LYS A C 1
ATOM 1771 O O . LYS A 1 230 ? 16.230 -19.069 -10.226 1.00 85.50 230 LYS A O 1
ATOM 1776 N N . GLN A 1 231 ? 14.251 -18.089 -10.625 1.00 78.94 231 GLN A N 1
ATOM 1777 C CA . GLN A 1 231 ? 13.843 -18.978 -11.724 1.00 78.94 231 GLN A CA 1
ATOM 1778 C C . GLN A 1 231 ? 14.222 -18.457 -13.121 1.00 78.94 231 GLN A C 1
ATOM 1780 O O . GLN A 1 231 ? 14.131 -19.207 -14.087 1.00 78.94 231 GLN A O 1
ATOM 1785 N N . LYS A 1 232 ? 14.645 -17.187 -13.245 1.00 73.69 232 LYS A N 1
ATOM 1786 C CA . LYS A 1 232 ? 15.011 -16.504 -14.505 1.00 73.69 232 LYS A CA 1
ATOM 1787 C C . LYS A 1 232 ? 13.972 -16.627 -15.629 1.00 73.69 232 LYS A C 1
ATOM 1789 O O . LYS A 1 232 ? 14.321 -16.611 -16.806 1.00 73.69 232 LYS A O 1
ATOM 1794 N N . SER A 1 233 ? 12.698 -16.770 -15.279 1.00 66.00 233 SER A N 1
ATOM 1795 C CA . SER A 1 233 ? 11.621 -16.839 -16.258 1.00 66.00 233 SER A CA 1
ATOM 1796 C C . SER A 1 233 ? 10.346 -16.219 -15.700 1.00 66.00 233 SER A C 1
ATOM 1798 O O . SER A 1 233 ? 9.660 -16.812 -14.870 1.00 66.00 233 SER A O 1
ATOM 1800 N N . ILE A 1 234 ? 10.048 -15.001 -16.145 1.00 76.56 234 ILE A N 1
ATOM 1801 C CA . ILE A 1 234 ? 8.719 -14.401 -16.067 1.00 76.56 234 ILE A CA 1
ATOM 1802 C C . ILE A 1 234 ? 8.395 -13.800 -17.421 1.00 76.56 234 ILE A C 1
ATOM 1804 O O . ILE A 1 234 ? 9.220 -13.122 -18.026 1.00 76.56 234 ILE A O 1
ATOM 1808 N N . ASP A 1 235 ? 7.174 -14.037 -17.876 1.00 89.25 235 ASP A N 1
ATOM 1809 C CA . ASP A 1 235 ? 6.644 -13.430 -19.082 1.00 89.25 235 ASP A CA 1
ATOM 1810 C C . ASP A 1 235 ? 6.484 -11.906 -18.911 1.00 89.25 235 ASP A C 1
ATOM 1812 O O . ASP A 1 235 ? 5.920 -11.429 -17.920 1.00 89.25 235 ASP A O 1
ATOM 1816 N N . TRP A 1 236 ? 6.957 -11.130 -19.890 1.00 93.50 236 TRP A N 1
ATOM 1817 C CA . TRP A 1 236 ? 6.903 -9.667 -19.863 1.00 93.50 236 TRP A CA 1
ATOM 1818 C C . TRP A 1 236 ? 5.467 -9.138 -19.737 1.00 93.50 236 TRP A C 1
ATOM 1820 O O . TRP A 1 236 ? 5.257 -8.068 -19.158 1.00 93.50 236 TRP A O 1
ATOM 1830 N N . HIS A 1 237 ? 4.477 -9.918 -20.182 1.00 94.38 237 HIS A N 1
ATOM 1831 C CA . HIS A 1 237 ? 3.054 -9.632 -20.018 1.00 94.38 237 HIS A CA 1
ATOM 1832 C C . HIS A 1 237 ? 2.650 -9.360 -18.558 1.00 94.38 237 HIS A C 1
ATOM 1834 O O . HIS A 1 237 ? 1.728 -8.583 -18.305 1.00 94.38 237 HIS A O 1
ATOM 1840 N N . VAL A 1 238 ? 3.333 -9.970 -17.581 1.00 92.88 238 VAL A N 1
ATOM 1841 C CA . VAL A 1 238 ? 3.093 -9.715 -16.150 1.00 92.88 238 VAL A CA 1
ATOM 1842 C C . VAL A 1 238 ? 3.488 -8.284 -15.783 1.00 92.88 238 VAL A C 1
ATOM 1844 O O . VAL A 1 238 ? 2.704 -7.575 -15.152 1.00 92.88 238 VAL A O 1
ATOM 1847 N N . GLY A 1 239 ? 4.670 -7.838 -16.221 1.00 94.94 239 GLY A N 1
ATOM 1848 C CA . GLY A 1 239 ? 5.144 -6.470 -16.005 1.00 94.94 239 GLY A CA 1
ATOM 1849 C C . GLY A 1 239 ? 4.268 -5.435 -16.712 1.00 94.94 239 GLY A C 1
ATOM 1850 O O . GLY A 1 239 ? 3.930 -4.416 -16.115 1.00 94.94 239 GLY A O 1
ATOM 1851 N N . PHE A 1 240 ? 3.825 -5.733 -17.938 1.00 97.31 240 PHE A N 1
ATOM 1852 C CA . PHE A 1 240 ? 2.885 -4.888 -18.682 1.00 97.31 240 PHE A CA 1
ATOM 1853 C C . PHE A 1 240 ? 1.549 -4.713 -17.947 1.00 97.31 240 PHE A C 1
ATOM 1855 O O . PHE A 1 240 ? 1.122 -3.586 -17.696 1.00 97.31 240 PHE A O 1
ATOM 1862 N N . ARG A 1 241 ? 0.904 -5.820 -17.545 1.00 96.31 241 ARG A N 1
ATOM 1863 C CA . ARG A 1 241 ? -0.373 -5.768 -16.812 1.00 96.31 241 ARG A CA 1
ATOM 1864 C C . ARG A 1 241 ? -0.237 -5.013 -15.495 1.00 96.31 241 ARG A C 1
ATOM 1866 O O . ARG A 1 241 ? -1.131 -4.252 -15.141 1.00 96.31 241 ARG A O 1
ATOM 1873 N N . LEU A 1 242 ? 0.876 -5.193 -14.783 1.00 96.81 242 LEU A N 1
ATOM 1874 C CA . LEU A 1 242 ? 1.146 -4.455 -13.551 1.00 96.81 242 LEU A CA 1
ATOM 1875 C C . LEU A 1 242 ? 1.263 -2.948 -13.817 1.00 96.81 242 LEU A C 1
ATOM 1877 O O . LEU A 1 242 ? 0.620 -2.172 -13.114 1.00 96.81 242 LEU A O 1
ATOM 1881 N N . ALA A 1 243 ? 2.012 -2.537 -14.845 1.00 98.12 243 ALA A N 1
ATOM 1882 C CA . ALA A 1 243 ? 2.137 -1.129 -15.227 1.00 98.12 243 ALA A CA 1
ATOM 1883 C C . ALA A 1 243 ? 0.771 -0.503 -15.558 1.00 98.12 243 ALA A C 1
ATOM 1885 O O . ALA A 1 243 ? 0.449 0.572 -15.057 1.00 98.12 243 ALA A O 1
ATOM 1886 N N . MET A 1 244 ? -0.066 -1.211 -16.323 1.00 98.31 244 MET A N 1
ATOM 1887 C CA . MET A 1 244 ? -1.424 -0.772 -16.664 1.00 98.31 244 MET A CA 1
ATOM 1888 C C . MET A 1 244 ? -2.329 -0.642 -15.435 1.00 98.31 244 MET A C 1
ATOM 1890 O O . MET A 1 244 ? -2.942 0.399 -15.204 1.00 98.31 244 MET A O 1
ATOM 1894 N N . HIS A 1 245 ? -2.419 -1.694 -14.624 1.00 98.25 245 HIS A N 1
ATOM 1895 C CA . HIS A 1 245 ? -3.294 -1.734 -13.455 1.00 98.25 245 HIS A CA 1
ATOM 1896 C C . HIS A 1 245 ? -2.906 -0.694 -12.401 1.00 98.25 245 HIS A C 1
ATOM 1898 O O . HIS A 1 245 ? -3.757 0.053 -11.921 1.00 98.25 245 HIS A O 1
ATOM 1904 N N . ILE A 1 246 ? -1.621 -0.610 -12.055 1.00 98.44 246 ILE A N 1
ATOM 1905 C CA . ILE A 1 246 ? -1.157 0.338 -11.040 1.00 98.44 246 ILE A CA 1
ATOM 1906 C C . ILE A 1 246 ? -1.125 1.761 -11.599 1.00 98.44 246 ILE A C 1
ATOM 1908 O O . ILE A 1 246 ? -1.470 2.692 -10.879 1.00 98.44 246 ILE A O 1
ATOM 1912 N N . GLY A 1 247 ? -0.857 1.935 -12.895 1.00 98.38 247 GLY A N 1
ATOM 1913 C CA . GLY A 1 247 ? -1.054 3.208 -13.583 1.00 98.38 247 GLY A CA 1
ATOM 1914 C C . GLY A 1 247 ? -2.471 3.748 -13.424 1.00 98.38 247 GLY A C 1
ATOM 1915 O O . GLY A 1 247 ? -2.641 4.892 -13.021 1.00 98.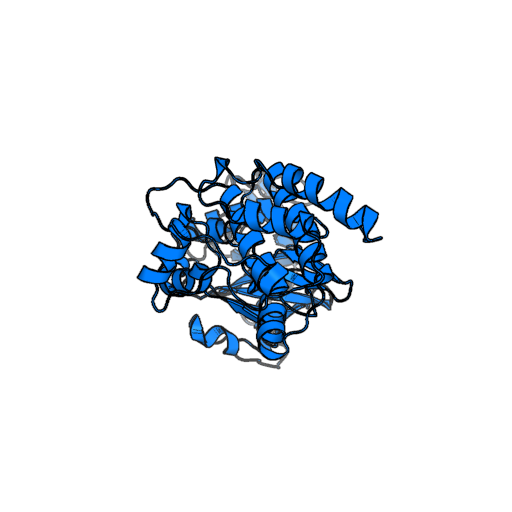38 247 GLY A O 1
ATOM 1916 N N . ARG A 1 248 ? -3.494 2.913 -13.644 1.00 98.56 248 ARG A N 1
ATOM 1917 C CA . ARG A 1 248 ? -4.906 3.285 -13.429 1.00 98.56 248 ARG A CA 1
ATOM 1918 C C . ARG A 1 248 ? -5.206 3.640 -11.972 1.00 98.56 248 ARG A C 1
ATOM 1920 O O . ARG A 1 248 ? -5.949 4.579 -11.716 1.00 98.56 248 ARG A O 1
ATOM 1927 N N . ALA A 1 249 ? -4.618 2.920 -11.017 1.00 98.31 249 ALA A N 1
ATOM 1928 C CA . ALA A 1 249 ? -4.766 3.229 -9.596 1.00 98.31 249 ALA A CA 1
ATOM 1929 C C . ALA A 1 249 ? -4.181 4.606 -9.230 1.00 98.31 249 ALA A C 1
ATOM 1931 O O . ALA A 1 249 ? -4.815 5.363 -8.496 1.00 98.31 249 ALA A O 1
ATOM 1932 N N . LEU A 1 250 ? -2.994 4.932 -9.752 1.00 98.31 250 LEU A N 1
ATOM 1933 C CA . LEU A 1 250 ? -2.338 6.225 -9.535 1.00 98.31 250 LEU A CA 1
ATOM 1934 C C . LEU A 1 250 ? -3.076 7.362 -10.245 1.00 98.31 250 LEU A C 1
ATOM 1936 O O . LEU A 1 250 ? -3.237 8.435 -9.679 1.00 98.31 250 LEU A O 1
ATOM 1940 N N . GLU A 1 251 ? -3.581 7.110 -11.450 1.00 98.12 251 GLU A N 1
ATOM 1941 C CA . GLU A 1 251 ? -4.400 8.056 -12.208 1.00 98.12 251 GLU A CA 1
ATOM 1942 C C . GLU A 1 251 ? -5.689 8.412 -11.456 1.00 98.12 251 GLU A C 1
ATOM 1944 O O . GLU A 1 251 ? -6.001 9.589 -11.268 1.00 98.12 251 GLU A O 1
ATOM 1949 N N . PHE A 1 252 ? -6.374 7.397 -10.923 1.00 98.06 252 PHE A N 1
ATOM 1950 C CA . PHE A 1 252 ? -7.532 7.581 -10.058 1.00 98.06 252 PHE A CA 1
ATOM 1951 C C . PHE A 1 252 ? -7.178 8.380 -8.793 1.00 98.06 252 PHE A C 1
ATOM 1953 O O . PHE A 1 252 ? -7.875 9.338 -8.463 1.00 98.06 252 PHE A O 1
ATOM 1960 N N . ALA A 1 253 ? -6.090 8.034 -8.097 1.00 96.12 253 ALA A N 1
ATOM 1961 C CA . ALA A 1 253 ? -5.656 8.757 -6.899 1.00 96.12 253 ALA A CA 1
ATOM 1962 C C . ALA A 1 253 ? -5.359 10.240 -7.197 1.00 96.12 253 ALA A C 1
ATOM 1964 O O . ALA A 1 253 ? -5.860 11.118 -6.491 1.00 96.12 253 ALA A O 1
ATOM 1965 N N . ALA A 1 254 ? -4.648 10.524 -8.291 1.00 94.88 254 ALA A N 1
ATOM 1966 C CA . ALA A 1 254 ? -4.316 11.880 -8.720 1.00 94.88 254 ALA A CA 1
ATOM 1967 C C . ALA A 1 254 ? -5.568 12.719 -9.035 1.00 94.88 254 ALA A C 1
ATOM 1969 O O . ALA A 1 254 ? -5.659 13.869 -8.603 1.00 94.88 254 ALA A O 1
ATOM 1970 N N . ARG A 1 255 ? -6.590 12.141 -9.692 1.00 95.56 255 ARG A N 1
ATOM 1971 C CA . ARG A 1 255 ? -7.893 12.810 -9.914 1.00 95.56 255 ARG A CA 1
ATOM 1972 C C . ARG A 1 255 ? -8.615 13.184 -8.618 1.00 95.56 255 ARG A C 1
ATOM 1974 O O . ARG A 1 255 ? -9.427 14.104 -8.618 1.00 95.56 255 ARG A O 1
ATOM 1981 N N . HIS A 1 256 ? -8.323 12.483 -7.526 1.00 94.69 256 HIS A N 1
ATOM 1982 C CA . HIS A 1 256 ? -8.825 12.781 -6.186 1.00 94.69 256 HIS A CA 1
ATOM 1983 C C . HIS A 1 256 ? -7.868 13.661 -5.359 1.00 94.69 256 HIS A C 1
ATOM 1985 O O . HIS A 1 256 ? -8.099 13.845 -4.164 1.00 94.69 256 HIS A O 1
ATOM 1991 N N . HIS A 1 257 ? -6.819 14.221 -5.975 1.00 93.38 257 HIS A N 1
ATOM 1992 C CA . HIS A 1 257 ? -5.766 15.006 -5.318 1.00 93.38 257 HIS A CA 1
ATOM 1993 C C . HIS A 1 257 ? -5.030 14.225 -4.215 1.00 93.38 257 HIS A C 1
ATOM 1995 O O . HIS A 1 257 ? -4.686 14.770 -3.163 1.00 93.38 257 HIS A O 1
ATOM 2001 N N . LEU A 1 258 ? -4.818 12.926 -4.442 1.00 93.94 258 LEU A N 1
ATOM 2002 C CA . LEU A 1 258 ? -4.118 12.023 -3.534 1.00 93.94 258 LEU A CA 1
ATOM 2003 C C . LEU A 1 258 ? -2.845 11.494 -4.197 1.00 93.94 258 LEU A C 1
ATOM 2005 O O . LEU A 1 258 ? -2.902 10.890 -5.265 1.00 93.94 258 LEU A O 1
ATOM 2009 N N . SER A 1 259 ? -1.716 11.639 -3.510 1.00 92.38 259 SER A N 1
ATOM 2010 C CA . SER A 1 259 ? -0.462 10.957 -3.847 1.00 92.38 259 SER A CA 1
ATOM 2011 C C . SER A 1 259 ? -0.337 9.699 -2.991 1.00 92.38 259 SER A C 1
ATOM 2013 O O . SER A 1 259 ? -0.704 9.696 -1.819 1.00 92.38 259 SER A O 1
ATOM 2015 N N . HIS A 1 260 ? 0.183 8.601 -3.524 1.00 95.31 260 HIS A N 1
ATOM 2016 C CA . HIS A 1 260 ? 0.343 7.383 -2.739 1.00 95.31 260 HIS A CA 1
ATOM 2017 C C . HIS A 1 260 ? 1.579 7.439 -1.832 1.00 95.31 260 HIS A C 1
ATOM 2019 O O . HIS A 1 260 ? 1.511 7.031 -0.666 1.00 95.31 260 HIS A O 1
ATOM 2025 N N . LEU A 1 261 ? 2.713 7.892 -2.372 1.00 92.19 261 LEU A N 1
ATOM 2026 C CA . LEU A 1 261 ? 4.036 8.042 -1.746 1.00 92.19 261 LEU A CA 1
ATOM 2027 C C . LEU A 1 261 ? 4.564 6.812 -0.990 1.00 92.19 261 LEU A C 1
ATOM 2029 O O . LEU A 1 261 ? 5.494 6.906 -0.190 1.00 92.19 261 LEU A O 1
ATOM 2033 N N . ASN A 1 262 ? 4.002 5.641 -1.270 1.00 92.50 262 ASN A N 1
ATOM 2034 C CA . ASN A 1 262 ? 4.291 4.373 -0.591 1.00 92.50 262 ASN A CA 1
ATOM 2035 C C . ASN A 1 262 ? 4.090 3.183 -1.549 1.00 92.50 262 ASN A C 1
ATOM 2037 O O . ASN A 1 262 ? 3.683 2.096 -1.134 1.00 92.50 262 ASN A O 1
ATOM 2041 N N . VAL A 1 263 ? 4.290 3.423 -2.850 1.00 96.94 263 VAL A N 1
ATOM 2042 C CA . VAL A 1 263 ? 4.237 2.389 -3.886 1.00 96.94 263 VAL A CA 1
ATOM 2043 C C . VAL A 1 263 ? 5.474 1.510 -3.727 1.00 96.94 263 VAL A C 1
ATOM 2045 O O . VAL A 1 263 ? 6.594 1.940 -3.990 1.00 96.94 263 VAL A O 1
ATOM 2048 N N . THR A 1 264 ? 5.264 0.281 -3.269 1.00 95.69 264 THR A N 1
ATOM 2049 C CA . THR A 1 264 ? 6.319 -0.711 -3.036 1.00 95.69 264 THR A CA 1
ATOM 2050 C C . THR A 1 264 ? 5.861 -2.075 -3.547 1.00 95.69 264 THR A C 1
ATOM 2052 O O . THR A 1 264 ? 4.652 -2.310 -3.672 1.00 95.69 264 THR A O 1
ATOM 2055 N N . PRO A 1 265 ? 6.781 -3.022 -3.807 1.00 95.94 265 PRO A N 1
ATOM 2056 C CA . PRO A 1 265 ? 6.389 -4.359 -4.239 1.00 95.94 265 PRO A CA 1
ATOM 2057 C C . PRO A 1 265 ? 5.465 -5.094 -3.256 1.00 95.94 265 PRO A C 1
ATOM 2059 O O . PRO A 1 265 ? 4.642 -5.900 -3.681 1.00 95.94 265 PRO A O 1
ATOM 2062 N N . ALA A 1 266 ? 5.590 -4.826 -1.952 1.00 92.94 266 ALA A N 1
ATOM 2063 C CA . ALA A 1 266 ? 4.750 -5.437 -0.920 1.00 92.94 266 ALA A CA 1
ATOM 2064 C C . ALA A 1 266 ? 3.312 -4.884 -0.916 1.00 92.94 266 ALA A C 1
ATOM 2066 O O . ALA A 1 266 ? 2.392 -5.565 -0.472 1.00 92.94 266 ALA A O 1
ATOM 2067 N N . ASN A 1 267 ? 3.112 -3.671 -1.440 1.00 95.00 267 ASN A N 1
ATOM 2068 C CA . ASN A 1 267 ? 1.806 -3.017 -1.509 1.00 95.00 267 ASN A CA 1
ATOM 2069 C C . ASN A 1 267 ? 1.068 -3.251 -2.828 1.00 95.00 267 ASN A C 1
ATOM 2071 O O . ASN A 1 267 ? -0.066 -2.800 -2.968 1.00 95.00 267 ASN A O 1
ATOM 2075 N N . ILE A 1 268 ? 1.675 -3.946 -3.790 1.00 96.81 268 ILE A N 1
ATOM 2076 C CA . ILE A 1 268 ? 1.012 -4.338 -5.034 1.00 96.81 268 ILE A CA 1
ATOM 2077 C C . ILE A 1 268 ? 0.625 -5.806 -4.915 1.00 96.81 268 ILE A C 1
ATOM 2079 O O . ILE A 1 268 ? 1.486 -6.683 -4.964 1.00 96.81 268 ILE A O 1
ATOM 2083 N N . LEU A 1 269 ? -0.671 -6.055 -4.747 1.00 95.44 269 LEU A N 1
ATOM 2084 C CA . LEU A 1 269 ? -1.256 -7.385 -4.606 1.00 95.44 269 LEU A CA 1
ATOM 2085 C C . LEU A 1 269 ? -1.885 -7.805 -5.930 1.00 95.44 269 LEU A C 1
ATOM 2087 O O . LEU A 1 269 ? -2.576 -7.014 -6.563 1.00 95.44 269 LEU A O 1
ATOM 2091 N N . ILE A 1 270 ? -1.666 -9.041 -6.354 1.00 93.62 270 ILE A N 1
ATOM 2092 C CA . ILE A 1 270 ? -2.248 -9.605 -7.566 1.00 93.62 270 ILE A CA 1
ATOM 2093 C C . ILE A 1 270 ? -3.310 -10.606 -7.122 1.00 93.62 270 ILE A C 1
ATOM 2095 O O . ILE A 1 270 ? -3.011 -11.524 -6.366 1.00 93.62 270 ILE A O 1
ATOM 2099 N N . GLY A 1 271 ? -4.556 -10.393 -7.546 1.00 90.31 271 GLY A N 1
ATOM 2100 C CA . GLY A 1 271 ? -5.660 -11.314 -7.275 1.00 90.31 271 GLY A CA 1
ATOM 2101 C C . GLY A 1 271 ? -5.645 -12.532 -8.201 1.00 90.31 271 GLY A C 1
ATOM 2102 O O . GLY A 1 271 ? -4.923 -12.567 -9.199 1.00 90.31 271 GLY A O 1
ATOM 2103 N N . ALA A 1 272 ? -6.470 -13.538 -7.893 1.00 88.00 272 ALA A N 1
ATOM 2104 C CA . ALA A 1 272 ? -6.581 -14.762 -8.701 1.00 88.00 272 ALA A CA 1
ATOM 2105 C C . ALA A 1 272 ? -7.156 -14.479 -10.097 1.00 88.00 272 ALA A C 1
ATOM 2107 O O . ALA A 1 272 ? -6.919 -15.218 -11.048 1.00 88.00 272 ALA A O 1
ATOM 2108 N N . ASP A 1 273 ? -7.855 -13.352 -10.221 1.00 89.00 273 ASP A N 1
ATOM 2109 C CA . ASP A 1 273 ? -8.323 -12.750 -11.465 1.00 89.00 273 ASP A CA 1
ATOM 2110 C C . ASP A 1 273 ? -7.200 -12.133 -12.323 1.00 89.00 273 ASP A C 1
ATOM 2112 O O . ASP A 1 273 ? -7.461 -11.628 -13.415 1.00 89.00 273 ASP A O 1
ATOM 2116 N N . GLY A 1 274 ? -5.953 -12.141 -11.842 1.00 89.56 274 GLY A N 1
ATOM 2117 C CA . GLY A 1 274 ? -4.810 -11.511 -12.496 1.00 89.56 274 GLY A CA 1
ATOM 2118 C C . GLY A 1 274 ? -4.813 -9.982 -12.408 1.00 89.56 274 GLY A C 1
ATOM 2119 O O . GLY A 1 274 ? -3.990 -9.331 -13.062 1.00 89.56 274 GLY A O 1
ATOM 2120 N N . ILE A 1 275 ? -5.717 -9.390 -11.619 1.00 93.56 275 ILE A N 1
ATOM 2121 C CA . ILE A 1 275 ? -5.829 -7.941 -11.456 1.00 93.56 275 ILE A CA 1
ATOM 2122 C C . ILE A 1 275 ? -4.907 -7.493 -10.325 1.00 93.56 275 ILE A C 1
ATOM 2124 O O . ILE A 1 275 ? -5.002 -7.966 -9.190 1.00 93.56 275 ILE A O 1
ATOM 2128 N N . ALA A 1 276 ? -4.022 -6.546 -10.640 1.00 96.50 276 ALA A N 1
ATOM 2129 C CA . ALA A 1 276 ? -3.147 -5.936 -9.651 1.00 96.50 276 ALA A CA 1
ATOM 2130 C C . ALA A 1 276 ? -3.883 -4.796 -8.935 1.00 96.50 276 ALA A C 1
ATOM 2132 O O . ALA A 1 276 ? -4.549 -3.972 -9.572 1.00 96.50 276 ALA A O 1
ATOM 2133 N N . ARG A 1 277 ? -3.757 -4.765 -7.612 1.00 97.38 277 ARG A N 1
ATOM 2134 C CA . ARG A 1 277 ? -4.391 -3.816 -6.702 1.00 97.38 277 ARG A CA 1
ATOM 2135 C C . ARG A 1 277 ? -3.332 -3.185 -5.811 1.00 97.38 277 ARG A C 1
ATOM 2137 O O . ARG A 1 277 ? -2.496 -3.884 -5.241 1.00 97.38 277 ARG A O 1
ATOM 2144 N N . LEU A 1 278 ? -3.378 -1.866 -5.696 1.00 97.06 278 LEU A N 1
ATOM 2145 C CA . LEU A 1 278 ? -2.487 -1.089 -4.849 1.00 97.06 278 LEU A CA 1
ATOM 2146 C C . LEU A 1 278 ? -3.106 -0.904 -3.457 1.00 97.06 278 LEU A C 1
ATOM 2148 O O . LEU A 1 278 ? -4.271 -0.527 -3.320 1.00 97.06 278 LEU A O 1
ATOM 2152 N N . ASN A 1 279 ? -2.322 -1.203 -2.429 1.00 94.38 279 ASN A N 1
ATOM 2153 C CA . ASN A 1 279 ? -2.709 -1.203 -1.023 1.00 94.38 279 ASN A CA 1
ATOM 2154 C C . ASN A 1 279 ? -2.027 -0.064 -0.247 1.00 94.38 279 ASN A C 1
ATOM 2156 O O . ASN A 1 279 ? -1.010 0.456 -0.683 1.00 94.38 279 ASN A O 1
ATOM 2160 N N . ASP A 1 280 ? -2.513 0.255 0.961 1.00 91.44 280 ASP A N 1
ATOM 2161 C CA . ASP A 1 280 ? -1.890 1.250 1.860 1.00 91.44 280 ASP A CA 1
ATOM 2162 C C . ASP A 1 280 ? -1.870 2.699 1.305 1.00 91.44 280 ASP A C 1
ATOM 2164 O O . ASP A 1 280 ? -1.017 3.508 1.691 1.00 91.44 280 ASP A O 1
ATOM 2168 N N . LEU A 1 281 ? -2.850 3.059 0.464 1.00 92.94 281 LEU A N 1
ATOM 2169 C CA . LEU A 1 281 ? -3.030 4.429 -0.031 1.00 92.94 281 LEU A CA 1
ATOM 2170 C C . LEU A 1 281 ? -3.070 5.431 1.137 1.00 92.94 281 LEU A C 1
ATOM 2172 O O . LEU A 1 281 ? -3.789 5.231 2.114 1.00 92.94 281 LEU A O 1
ATOM 2176 N N . MET A 1 282 ? -2.284 6.509 1.033 1.00 89.94 282 MET A N 1
ATOM 2177 C CA . MET A 1 282 ? -2.200 7.611 2.009 1.00 89.94 282 MET A CA 1
ATOM 2178 C C . MET A 1 282 ? -1.794 7.216 3.443 1.00 89.94 282 MET A C 1
ATOM 2180 O O . MET A 1 282 ? -1.892 8.037 4.357 1.00 89.94 282 MET A O 1
ATOM 2184 N N . MET A 1 283 ? -1.266 6.007 3.668 1.00 89.38 283 MET A N 1
ATOM 2185 C CA . MET A 1 283 ? -0.803 5.601 5.004 1.00 89.38 283 MET A CA 1
ATOM 2186 C C . MET A 1 283 ? 0.346 6.462 5.536 1.00 89.38 283 MET A C 1
ATOM 2188 O O . MET A 1 283 ? 0.459 6.634 6.745 1.00 89.38 283 MET A O 1
ATOM 2192 N N . HIS A 1 284 ? 1.177 7.020 4.650 1.00 89.25 284 HIS A N 1
ATOM 2193 C CA . HIS A 1 284 ? 2.231 7.960 5.030 1.00 89.25 284 HIS A CA 1
ATOM 2194 C C . HIS A 1 284 ? 1.636 9.208 5.706 1.00 89.25 284 HIS A C 1
ATOM 2196 O O . HIS A 1 284 ? 2.095 9.588 6.773 1.00 89.25 284 HIS A O 1
ATOM 2202 N N . LYS A 1 285 ? 0.555 9.776 5.152 1.00 90.06 285 LYS A N 1
ATOM 2203 C CA . LYS A 1 285 ? -0.137 10.946 5.713 1.00 90.06 285 LYS A CA 1
ATOM 2204 C C . LYS A 1 285 ? -0.906 10.608 6.986 1.00 90.06 285 LYS A C 1
ATOM 2206 O O . LYS A 1 285 ? -0.971 11.420 7.903 1.00 90.06 285 LYS A O 1
ATOM 2211 N N . ALA A 1 286 ? -1.492 9.411 7.041 1.00 90.44 286 ALA A N 1
ATOM 2212 C CA . ALA A 1 286 ? -2.233 8.944 8.209 1.00 90.44 286 ALA A CA 1
ATOM 2213 C C . ALA A 1 286 ? -1.339 8.803 9.452 1.00 90.44 286 ALA A C 1
ATOM 2215 O O . ALA A 1 286 ? -1.831 8.950 10.566 1.00 90.44 286 ALA A O 1
ATOM 2216 N N . LEU A 1 287 ? -0.046 8.526 9.249 1.00 92.06 287 LEU A N 1
ATOM 2217 C CA . LEU A 1 287 ? 0.941 8.312 10.309 1.00 92.06 287 LEU A CA 1
ATOM 2218 C C . LEU A 1 287 ? 1.971 9.443 10.420 1.00 92.06 287 LEU A C 1
ATOM 2220 O O . LEU A 1 287 ? 2.940 9.319 11.164 1.00 92.06 287 LEU A O 1
ATOM 2224 N N . ASP A 1 288 ? 1.782 10.529 9.680 1.00 90.62 288 ASP A N 1
ATOM 2225 C CA . ASP A 1 288 ? 2.758 11.606 9.590 1.00 90.62 288 ASP A CA 1
ATOM 2226 C C . ASP A 1 288 ? 2.980 12.306 10.940 1.00 90.62 288 ASP A C 1
ATOM 2228 O O . ASP A 1 288 ? 2.025 12.716 11.605 1.00 90.62 288 ASP A O 1
ATOM 2232 N N . GLY A 1 289 ? 4.245 12.431 11.336 1.00 88.31 289 GLY A N 1
ATOM 2233 C CA . GLY A 1 289 ? 4.691 12.991 12.608 1.00 88.31 289 GLY A CA 1
ATOM 2234 C C . GLY A 1 289 ? 4.449 12.096 13.827 1.00 88.31 289 GLY A C 1
ATOM 2235 O O . GLY A 1 289 ? 4.742 12.529 14.939 1.00 88.31 289 GLY A O 1
ATOM 2236 N N . THR A 1 290 ? 3.920 10.879 13.647 1.00 91.81 290 THR A N 1
ATOM 2237 C CA . THR A 1 290 ? 3.573 10.002 14.777 1.00 91.81 290 THR A CA 1
ATOM 2238 C C . THR A 1 290 ? 4.793 9.333 15.397 1.00 91.81 290 THR A C 1
ATOM 2240 O O . THR A 1 290 ? 5.785 9.060 14.714 1.00 91.81 290 THR A O 1
ATOM 2243 N N . GLN A 1 291 ? 4.700 8.974 16.680 1.00 89.69 291 GLN A N 1
ATOM 2244 C CA . GLN A 1 291 ? 5.755 8.201 17.346 1.00 89.69 291 GLN A CA 1
ATOM 2245 C C . GLN A 1 291 ? 6.042 6.873 16.619 1.00 89.69 291 GLN A C 1
ATOM 2247 O O . GLN A 1 291 ? 7.198 6.534 16.377 1.00 89.69 291 GLN A O 1
ATOM 2252 N N . LEU A 1 292 ? 5.000 6.159 16.184 1.00 90.44 292 LEU A N 1
ATOM 2253 C CA . LEU A 1 292 ? 5.134 4.912 15.423 1.00 90.44 292 LEU A CA 1
ATOM 2254 C C . LEU A 1 292 ? 5.869 5.105 14.082 1.00 90.44 292 LEU A C 1
ATOM 2256 O O . LEU A 1 292 ? 6.628 4.233 13.651 1.00 90.44 292 LEU A O 1
ATOM 2260 N N . GLN A 1 293 ? 5.670 6.240 13.405 1.00 92.62 293 GLN A N 1
ATOM 2261 C CA . GLN A 1 293 ? 6.438 6.567 12.202 1.00 92.62 293 GLN A CA 1
ATOM 2262 C C . GLN A 1 293 ? 7.915 6.791 12.543 1.00 92.62 293 GLN A C 1
ATOM 2264 O O . GLN A 1 293 ? 8.772 6.251 11.851 1.00 92.62 293 GLN A O 1
ATOM 2269 N N . GLN A 1 294 ? 8.220 7.532 13.611 1.00 89.00 294 GLN A N 1
ATOM 2270 C CA . GLN A 1 294 ? 9.600 7.797 14.039 1.00 89.00 294 GLN A CA 1
ATOM 2271 C C . GLN A 1 294 ? 10.343 6.510 14.424 1.00 89.00 294 GLN A C 1
ATOM 2273 O O . GLN A 1 294 ? 11.464 6.297 13.968 1.00 89.00 294 GLN A O 1
ATOM 2278 N N . GLU A 1 295 ? 9.693 5.613 15.174 1.00 89.25 295 GLU A N 1
ATOM 2279 C CA . GLU A 1 295 ? 10.229 4.299 15.577 1.00 89.25 295 GLU A CA 1
ATOM 2280 C C . GLU A 1 295 ? 10.621 3.414 14.381 1.00 89.25 295 GLU A C 1
ATOM 2282 O O . GLU A 1 295 ? 11.452 2.513 14.502 1.00 89.25 295 GLU A O 1
ATOM 2287 N N . THR A 1 296 ? 10.014 3.652 13.217 1.00 90.94 296 THR A N 1
ATOM 2288 C CA . THR A 1 296 ? 10.130 2.780 12.042 1.00 90.94 296 THR A CA 1
ATOM 2289 C C . THR A 1 296 ? 10.813 3.445 10.850 1.00 90.94 296 THR A C 1
ATOM 2291 O O . THR A 1 296 ? 11.100 2.760 9.866 1.00 90.94 296 THR A O 1
ATOM 2294 N N . LEU A 1 297 ? 11.108 4.747 10.937 1.00 87.56 297 LEU A N 1
ATOM 2295 C CA . LEU A 1 297 ? 11.529 5.590 9.819 1.00 87.56 297 LEU A CA 1
ATOM 2296 C C . LEU A 1 297 ? 12.795 5.074 9.129 1.00 87.56 297 LEU A C 1
ATOM 2298 O O . LEU A 1 297 ? 12.790 4.892 7.915 1.00 87.56 297 LEU A O 1
ATOM 2302 N N . GLU A 1 298 ? 13.851 4.790 9.893 1.00 83.88 298 GLU A N 1
ATOM 2303 C CA . GLU A 1 298 ? 15.143 4.346 9.355 1.00 83.88 298 GLU A CA 1
ATOM 2304 C C . GLU A 1 298 ? 15.040 2.964 8.694 1.00 83.88 298 GLU A C 1
ATOM 2306 O O . GLU A 1 298 ? 15.386 2.799 7.521 1.00 83.88 298 GLU A O 1
ATOM 2311 N N . LYS A 1 299 ? 14.488 1.973 9.415 1.00 87.94 299 LYS A N 1
ATOM 2312 C CA . LYS A 1 299 ? 14.277 0.609 8.895 1.00 87.94 299 LYS A CA 1
ATOM 2313 C C . LYS A 1 299 ? 13.423 0.633 7.624 1.00 87.94 299 LYS A C 1
ATOM 2315 O O . LYS A 1 299 ? 13.718 -0.087 6.671 1.00 87.94 299 LYS A O 1
ATOM 2320 N N . LYS A 1 300 ? 12.373 1.460 7.609 1.00 91.06 300 LYS A N 1
ATOM 2321 C CA . LYS A 1 300 ? 11.506 1.645 6.446 1.00 91.06 300 LYS A CA 1
ATOM 2322 C C . LYS A 1 300 ? 12.258 2.286 5.283 1.00 91.06 300 LYS A C 1
ATOM 2324 O O . LYS A 1 300 ? 12.196 1.764 4.176 1.00 91.06 300 LYS A O 1
ATOM 2329 N N . PHE A 1 301 ? 12.977 3.380 5.523 1.00 87.88 301 PHE A N 1
ATOM 2330 C CA . PHE A 1 301 ? 13.729 4.077 4.483 1.00 87.88 301 PHE A CA 1
ATOM 2331 C C . PHE A 1 301 ? 14.725 3.140 3.794 1.00 87.88 301 PHE A C 1
ATOM 2333 O O . PHE A 1 301 ? 14.730 3.057 2.571 1.00 87.88 301 PHE A O 1
ATOM 2340 N N . LEU A 1 302 ? 15.493 2.359 4.560 1.00 88.44 302 LEU A N 1
ATOM 2341 C CA . LEU A 1 302 ? 16.440 1.382 4.011 1.00 88.44 302 LEU A CA 1
ATOM 2342 C C . LEU A 1 302 ? 15.755 0.277 3.188 1.00 88.44 302 LEU A C 1
ATOM 2344 O O . LEU A 1 302 ? 16.283 -0.138 2.155 1.00 88.44 302 LEU A O 1
ATOM 2348 N N . ALA A 1 303 ? 14.583 -0.197 3.621 1.00 92.00 303 ALA A N 1
ATOM 2349 C CA . ALA A 1 303 ? 13.809 -1.200 2.888 1.00 92.00 303 ALA A CA 1
ATOM 2350 C C . ALA A 1 303 ? 13.217 -0.645 1.579 1.00 92.00 303 ALA A C 1
ATOM 2352 O O . ALA A 1 303 ? 13.191 -1.345 0.559 1.00 92.00 303 ALA A O 1
ATOM 2353 N N . ASP A 1 304 ? 12.777 0.614 1.607 1.00 93.75 304 ASP A N 1
ATOM 2354 C CA . ASP A 1 304 ? 12.154 1.301 0.479 1.00 93.75 304 ASP A CA 1
ATOM 2355 C C . ASP A 1 304 ? 13.180 1.873 -0.512 1.00 93.75 304 ASP A C 1
ATOM 2357 O O . ASP A 1 304 ? 12.843 2.081 -1.680 1.00 93.75 304 ASP A O 1
ATOM 2361 N N . LEU A 1 305 ? 14.429 2.083 -0.077 1.00 93.50 305 LEU A N 1
ATOM 2362 C CA . LEU A 1 305 ? 15.504 2.737 -0.829 1.00 93.50 305 LEU A CA 1
ATOM 2363 C C . LEU A 1 305 ? 15.663 2.242 -2.280 1.00 93.50 305 LEU A C 1
ATOM 2365 O O . LEU A 1 305 ? 15.800 3.079 -3.164 1.00 93.50 305 LEU A O 1
ATOM 2369 N N . PRO A 1 306 ? 15.576 0.934 -2.602 1.00 95.31 306 PRO A N 1
ATOM 2370 C CA . PRO A 1 306 ? 15.687 0.471 -3.988 1.00 95.31 306 PRO A CA 1
ATOM 2371 C C . PRO A 1 306 ? 14.570 0.935 -4.935 1.00 95.31 306 PRO A C 1
ATOM 2373 O O . PRO A 1 306 ? 14.678 0.726 -6.144 1.00 95.31 306 PRO A O 1
ATOM 2376 N N . TRP A 1 307 ? 13.479 1.481 -4.398 1.00 96.56 307 TRP A N 1
ATOM 2377 C CA . TRP A 1 307 ? 12.274 1.841 -5.144 1.00 96.56 307 TRP A CA 1
ATOM 2378 C C . TRP A 1 307 ? 12.058 3.353 -5.214 1.00 96.56 307 TRP A C 1
ATOM 2380 O O . TRP A 1 307 ? 11.366 3.813 -6.119 1.00 96.56 307 TRP A O 1
ATOM 2390 N N . ILE A 1 308 ? 12.603 4.120 -4.264 1.00 95.44 308 ILE A N 1
ATOM 2391 C CA . ILE A 1 308 ? 12.323 5.556 -4.140 1.00 95.44 308 ILE A CA 1
ATOM 2392 C C . ILE A 1 308 ? 12.822 6.358 -5.345 1.00 95.44 308 ILE A C 1
ATOM 2394 O O . ILE A 1 308 ? 13.755 5.958 -6.044 1.00 95.44 308 ILE A O 1
ATOM 2398 N N . ALA A 1 309 ? 12.178 7.497 -5.585 1.00 95.62 309 ALA A N 1
ATOM 2399 C CA . ALA A 1 309 ? 12.605 8.439 -6.607 1.00 95.62 309 ALA A CA 1
ATOM 2400 C C . ALA A 1 309 ? 13.845 9.242 -6.159 1.00 95.62 309 ALA A C 1
ATOM 2402 O O . ALA A 1 309 ? 14.032 9.432 -4.953 1.00 95.62 309 ALA A O 1
ATOM 2403 N N . PRO A 1 310 ? 14.692 9.726 -7.087 1.00 93.19 310 PRO A N 1
ATOM 2404 C CA . PRO A 1 310 ? 15.885 10.513 -6.771 1.00 93.19 310 PRO A CA 1
ATOM 2405 C C . PRO A 1 310 ? 15.624 11.706 -5.857 1.00 93.19 310 PRO A C 1
ATOM 2407 O O . PRO A 1 310 ? 16.359 11.897 -4.893 1.00 93.19 310 PRO A O 1
ATOM 2410 N N . GLU A 1 311 ? 14.554 12.456 -6.090 1.00 90.62 311 GLU A N 1
ATOM 2411 C CA . GLU A 1 311 ? 14.135 13.580 -5.253 1.00 90.62 311 GLU A CA 1
ATOM 2412 C C . GLU A 1 311 ? 13.848 13.161 -3.802 1.00 90.62 311 GLU A C 1
ATOM 2414 O O . GLU A 1 311 ? 14.107 13.916 -2.882 1.00 90.62 311 GLU A O 1
ATOM 2419 N N . GLN A 1 312 ? 13.437 11.917 -3.549 1.00 91.44 312 GLN A N 1
ATOM 2420 C CA . GLN A 1 312 ? 13.147 11.426 -2.193 1.00 91.44 312 GLN A CA 1
ATOM 2421 C C . GLN A 1 312 ? 14.396 11.045 -1.395 1.00 91.44 312 GLN A C 1
ATOM 2423 O O . GLN A 1 312 ? 14.296 10.646 -0.236 1.00 91.44 312 GLN A O 1
ATOM 2428 N N . THR A 1 313 ? 15.569 11.105 -2.023 1.00 86.88 313 THR A N 1
ATOM 2429 C CA . THR A 1 313 ? 16.849 10.936 -1.330 1.00 86.88 313 THR A CA 1
ATOM 2430 C C . THR A 1 313 ? 17.341 12.250 -0.721 1.00 86.88 313 THR A C 1
ATOM 2432 O O . THR A 1 313 ? 18.313 12.236 0.030 1.00 86.88 313 THR A O 1
ATOM 2435 N N . ASP A 1 314 ? 16.739 13.381 -1.095 1.00 80.00 314 ASP A N 1
ATOM 2436 C CA . ASP A 1 314 ? 17.062 14.708 -0.583 1.00 80.00 314 ASP A CA 1
ATOM 2437 C C . ASP A 1 314 ? 15.939 15.168 0.363 1.00 80.00 314 ASP A C 1
ATOM 2439 O O . ASP A 1 314 ? 14.798 15.305 -0.079 1.00 80.00 314 ASP A O 1
ATOM 2443 N N . PRO A 1 315 ? 16.218 15.374 1.663 1.00 72.19 315 PRO A N 1
ATOM 2444 C CA . PRO A 1 315 ? 15.198 15.779 2.627 1.00 72.19 315 PRO A CA 1
ATOM 2445 C C . PRO A 1 315 ? 14.595 17.165 2.349 1.00 72.19 315 PRO A C 1
ATOM 2447 O O . PRO A 1 315 ? 13.487 17.427 2.809 1.00 72.19 315 PRO A O 1
ATOM 2450 N N . GLU A 1 316 ? 15.285 18.031 1.598 1.00 77.38 316 GLU A N 1
ATOM 2451 C CA . GLU A 1 316 ? 14.820 19.389 1.279 1.00 77.38 316 GLU A CA 1
ATOM 2452 C C . GLU A 1 316 ? 14.056 19.461 -0.054 1.00 77.38 316 GLU A C 1
ATOM 2454 O O . GLU A 1 316 ? 13.476 20.495 -0.399 1.00 77.38 316 GLU A O 1
ATOM 2459 N N . ALA A 1 317 ? 14.055 18.378 -0.834 1.00 75.75 317 ALA A N 1
ATOM 2460 C CA . ALA A 1 317 ? 13.398 18.360 -2.129 1.00 75.75 317 ALA A CA 1
ATOM 2461 C C . ALA A 1 317 ? 11.873 18.285 -1.991 1.00 75.75 317 ALA A C 1
ATOM 2463 O O . ALA A 1 317 ? 11.311 17.570 -1.158 1.00 75.75 317 ALA A O 1
ATOM 2464 N N . TYR A 1 318 ? 11.185 18.995 -2.883 1.00 80.38 318 TYR A N 1
ATOM 2465 C CA . TYR A 1 318 ? 9.747 18.847 -3.041 1.00 80.38 318 TYR A CA 1
ATOM 2466 C C . TYR A 1 318 ? 9.429 17.504 -3.709 1.00 80.38 318 TYR A C 1
ATOM 2468 O O . TYR A 1 318 ? 9.986 17.177 -4.757 1.00 80.38 318 TYR A O 1
ATOM 2476 N N . VAL A 1 319 ? 8.521 16.739 -3.102 1.00 84.69 319 VAL A N 1
ATOM 2477 C CA . VAL A 1 319 ? 8.098 15.418 -3.580 1.00 84.69 319 VAL A CA 1
ATOM 2478 C C . VAL A 1 319 ? 6.599 15.444 -3.857 1.00 84.69 319 VAL A C 1
ATOM 2480 O O . VAL A 1 319 ? 5.802 15.694 -2.951 1.00 84.69 319 VAL A O 1
ATOM 2483 N N . ASP A 1 320 ? 6.223 15.139 -5.094 1.00 85.50 320 ASP A N 1
ATOM 2484 C CA . ASP A 1 320 ? 4.839 15.051 -5.560 1.00 85.50 320 ASP A CA 1
ATOM 2485 C C . ASP A 1 320 ? 4.476 13.625 -6.027 1.00 85.50 320 ASP A C 1
ATOM 2487 O O . ASP A 1 320 ? 5.160 12.641 -5.725 1.00 85.50 320 ASP A O 1
ATOM 2491 N N . ASP A 1 321 ? 3.356 13.487 -6.738 1.00 88.62 321 ASP A N 1
ATOM 2492 C CA . ASP A 1 321 ? 2.872 12.220 -7.285 1.00 88.62 321 ASP A CA 1
ATOM 2493 C C . ASP A 1 321 ? 3.743 11.656 -8.427 1.00 88.62 321 ASP A C 1
ATOM 2495 O O . ASP A 1 321 ? 3.654 10.460 -8.724 1.00 88.62 321 ASP A O 1
ATOM 2499 N N . LEU A 1 322 ? 4.665 12.431 -9.012 1.00 92.38 322 LEU A N 1
ATOM 2500 C CA . LEU A 1 322 ? 5.624 11.918 -10.000 1.00 92.38 322 LEU A CA 1
ATOM 2501 C C . LEU A 1 322 ? 6.642 10.955 -9.374 1.00 92.38 322 LEU A C 1
ATOM 2503 O O . LEU A 1 322 ? 7.212 10.108 -10.077 1.00 92.38 322 LEU A O 1
ATOM 2507 N N . ALA A 1 323 ? 6.839 11.020 -8.056 1.00 95.38 323 ALA A N 1
ATOM 2508 C CA . ALA A 1 323 ? 7.628 10.036 -7.323 1.00 95.38 323 ALA A CA 1
ATOM 2509 C C . ALA A 1 323 ? 6.966 8.645 -7.328 1.00 95.38 323 ALA A C 1
ATOM 2511 O O . ALA A 1 323 ? 7.658 7.621 -7.355 1.00 95.38 323 ALA A O 1
ATOM 2512 N N . ASP A 1 324 ? 5.630 8.576 -7.359 1.00 97.31 324 ASP A N 1
ATOM 2513 C CA . ASP A 1 324 ? 4.908 7.304 -7.461 1.00 97.31 324 ASP A CA 1
ATOM 2514 C C . ASP A 1 324 ? 5.073 6.662 -8.842 1.00 97.31 324 ASP A C 1
ATOM 2516 O O . ASP A 1 324 ? 5.185 5.437 -8.939 1.00 97.31 324 ASP A O 1
ATOM 2520 N N . LEU A 1 325 ? 5.176 7.471 -9.903 1.00 98.19 325 LEU A N 1
ATOM 2521 C CA . LEU A 1 325 ? 5.491 6.985 -11.249 1.00 98.19 325 LEU A CA 1
ATOM 2522 C C . LEU A 1 325 ? 6.903 6.397 -11.326 1.00 98.19 325 LEU A C 1
ATOM 2524 O O . LEU A 1 325 ? 7.083 5.318 -11.895 1.00 98.19 325 LEU A O 1
ATOM 2528 N N . HIS A 1 326 ? 7.894 7.042 -10.706 1.00 98.44 326 HIS A N 1
ATOM 2529 C CA . HIS A 1 326 ? 9.244 6.478 -10.635 1.00 98.44 326 HIS A CA 1
ATOM 2530 C C . HIS A 1 326 ? 9.264 5.146 -9.881 1.00 98.44 326 HIS A C 1
ATOM 2532 O O . HIS A 1 326 ? 9.818 4.159 -10.371 1.00 98.44 326 HIS A O 1
ATOM 2538 N N . ARG A 1 327 ? 8.605 5.086 -8.717 1.00 98.31 327 ARG A N 1
ATOM 2539 C CA . ARG A 1 327 ? 8.451 3.844 -7.945 1.00 98.31 327 ARG A CA 1
ATOM 2540 C C . ARG A 1 327 ? 7.798 2.739 -8.762 1.00 98.31 327 ARG A C 1
ATOM 2542 O O . ARG A 1 327 ? 8.298 1.614 -8.772 1.00 98.31 327 ARG A O 1
ATOM 2549 N N . LEU A 1 328 ? 6.727 3.050 -9.493 1.00 98.56 328 LEU A N 1
ATOM 2550 C CA . LEU A 1 328 ? 6.102 2.102 -10.413 1.00 98.56 328 LEU A CA 1
ATOM 2551 C C . LEU A 1 328 ? 7.101 1.617 -11.475 1.00 98.56 328 LEU A C 1
ATOM 2553 O O . LEU A 1 328 ? 7.210 0.412 -11.691 1.00 98.56 328 LEU A O 1
ATOM 2557 N N . GLY A 1 329 ? 7.878 2.522 -12.077 1.00 98.56 329 GLY A N 1
ATOM 2558 C CA . GLY A 1 329 ? 8.945 2.184 -13.021 1.00 98.56 329 GLY A CA 1
ATOM 2559 C C . GLY A 1 329 ? 9.973 1.211 -12.443 1.00 98.56 329 GLY A C 1
ATOM 2560 O O . GLY A 1 329 ? 10.282 0.198 -13.071 1.00 98.56 329 GLY A O 1
ATOM 2561 N N . ALA A 1 330 ? 10.446 1.461 -11.220 1.00 98.62 330 ALA A N 1
ATOM 2562 C CA . ALA A 1 330 ? 11.404 0.599 -10.526 1.00 98.62 330 ALA A CA 1
ATOM 2563 C C . ALA A 1 330 ? 10.842 -0.802 -10.246 1.00 98.62 330 ALA A C 1
ATOM 2565 O O . ALA A 1 330 ? 11.541 -1.807 -10.407 1.00 98.62 330 ALA A O 1
ATOM 2566 N N . ILE A 1 331 ? 9.565 -0.885 -9.873 1.00 98.50 331 ILE A N 1
ATOM 2567 C CA . ILE A 1 331 ? 8.891 -2.157 -9.600 1.00 98.50 331 ILE A CA 1
ATOM 2568 C C . ILE A 1 331 ? 8.651 -2.933 -10.897 1.00 98.50 331 ILE A C 1
ATOM 2570 O O . ILE A 1 331 ? 8.966 -4.120 -10.962 1.00 98.50 331 ILE A O 1
ATOM 2574 N N . VAL A 1 332 ? 8.144 -2.277 -11.946 1.00 98.19 332 VAL A N 1
ATOM 2575 C CA . VAL A 1 332 ? 7.936 -2.901 -13.263 1.00 98.19 332 VAL A CA 1
ATOM 2576 C C . VAL A 1 332 ? 9.270 -3.389 -13.827 1.00 98.19 332 VAL A C 1
ATOM 2578 O O . VAL A 1 332 ? 9.350 -4.525 -14.293 1.00 98.19 332 VAL A O 1
ATOM 2581 N N . TYR A 1 333 ? 10.338 -2.596 -13.707 1.00 98.25 333 TYR A N 1
ATOM 2582 C CA . TYR A 1 333 ? 11.693 -3.015 -14.061 1.00 98.25 333 TYR A CA 1
ATOM 2583 C C . TYR A 1 333 ? 12.090 -4.307 -13.340 1.00 98.25 333 TYR A C 1
ATOM 2585 O O . TYR A 1 333 ? 12.547 -5.261 -13.974 1.00 98.25 333 TYR A O 1
ATOM 2593 N N . ALA A 1 334 ? 11.885 -4.374 -12.024 1.00 97.44 334 ALA A N 1
ATOM 2594 C CA . ALA A 1 334 ? 12.259 -5.543 -11.240 1.00 97.44 334 ALA A CA 1
ATOM 2595 C C . ALA A 1 334 ? 11.420 -6.781 -11.557 1.00 97.44 334 ALA A C 1
ATOM 2597 O O . ALA A 1 334 ? 11.958 -7.887 -11.605 1.00 97.44 334 ALA A O 1
ATOM 2598 N N . VAL A 1 335 ? 10.131 -6.613 -11.846 1.00 96.19 335 VAL A N 1
ATOM 2599 C CA . VAL A 1 335 ? 9.274 -7.709 -12.315 1.00 96.19 335 VAL A CA 1
ATOM 2600 C C . VAL A 1 335 ? 9.770 -8.233 -13.664 1.00 96.19 335 VAL A C 1
ATOM 2602 O O . VAL A 1 335 ? 9.930 -9.440 -13.829 1.00 96.19 335 VAL A O 1
ATOM 2605 N N . LEU A 1 336 ? 10.087 -7.336 -14.602 1.00 95.06 336 LEU A N 1
ATOM 2606 C CA . LEU A 1 336 ? 10.541 -7.690 -15.950 1.00 95.06 336 LEU A CA 1
ATOM 2607 C C . LEU A 1 336 ? 11.924 -8.340 -15.983 1.00 95.06 336 LEU A C 1
ATOM 2609 O O . LEU A 1 336 ? 12.186 -9.154 -16.863 1.00 95.06 336 LEU A O 1
ATOM 2613 N N . THR A 1 337 ? 12.821 -7.970 -15.070 1.00 94.25 337 THR A N 1
ATOM 2614 C CA . THR A 1 337 ? 14.240 -8.362 -15.141 1.00 94.25 337 THR A CA 1
ATOM 2615 C C . THR A 1 337 ? 14.673 -9.320 -14.036 1.00 94.25 337 THR A C 1
ATOM 2617 O O . THR A 1 337 ? 15.721 -9.950 -14.160 1.00 94.25 337 THR A O 1
ATOM 2620 N N . GLY A 1 338 ? 13.912 -9.412 -12.943 1.00 93.12 338 GLY A N 1
ATOM 2621 C CA . GLY A 1 338 ? 14.303 -10.133 -11.730 1.00 93.12 338 GLY A CA 1
ATOM 2622 C C . GLY A 1 338 ? 15.386 -9.411 -10.920 1.00 93.12 338 GLY A C 1
ATOM 2623 O O . GLY A 1 338 ? 15.940 -9.992 -9.987 1.00 93.12 338 GLY A O 1
ATOM 2624 N N . HIS A 1 339 ? 15.711 -8.165 -11.278 1.00 92.75 339 HIS A N 1
ATOM 2625 C CA . HIS A 1 339 ? 16.755 -7.352 -10.660 1.00 92.75 339 HIS A CA 1
ATOM 2626 C C . HIS A 1 339 ? 16.213 -5.958 -10.348 1.00 92.75 339 HIS A C 1
ATOM 2628 O O . HIS A 1 339 ? 15.435 -5.397 -11.110 1.00 92.75 339 HIS A O 1
ATOM 2634 N N . LYS A 1 340 ? 16.640 -5.365 -9.235 1.00 95.50 340 LYS A N 1
ATOM 2635 C CA . LYS A 1 340 ? 16.363 -3.947 -8.963 1.00 95.50 340 LYS A CA 1
ATOM 2636 C C . LYS A 1 340 ? 17.050 -3.078 -10.033 1.00 95.50 340 LYS A C 1
ATOM 2638 O O . LYS A 1 340 ? 18.096 -3.492 -10.534 1.00 95.50 340 LYS A O 1
ATOM 2643 N N . PRO A 1 341 ? 16.509 -1.894 -10.376 1.00 96.31 341 PRO A N 1
ATOM 2644 C CA . PRO A 1 341 ? 17.164 -0.995 -11.332 1.00 96.31 341 PRO A CA 1
ATOM 2645 C C . PRO A 1 341 ? 18.533 -0.515 -10.835 1.00 96.31 341 PRO A C 1
ATOM 2647 O O . PRO A 1 341 ? 19.441 -0.331 -11.639 1.00 96.31 341 PRO A O 1
ATOM 2650 N N . PHE A 1 342 ? 18.682 -0.373 -9.514 1.00 95.56 342 PHE A N 1
ATOM 2651 C CA . PHE A 1 342 ? 19.916 0.022 -8.840 1.00 95.56 342 PHE A CA 1
ATOM 2652 C C . PHE A 1 342 ? 20.185 -0.919 -7.662 1.00 95.56 342 PHE A C 1
ATOM 2654 O O . PHE A 1 342 ? 19.259 -1.363 -6.972 1.00 95.56 342 PHE A O 1
ATOM 2661 N N . SER A 1 343 ? 21.455 -1.245 -7.432 1.00 89.81 343 SER A N 1
ATOM 2662 C CA . SER A 1 343 ? 21.879 -2.185 -6.393 1.00 89.81 343 SER A CA 1
ATOM 2663 C C . SER A 1 343 ? 23.288 -1.833 -5.918 1.00 89.81 343 SER A C 1
ATOM 2665 O O . SER A 1 343 ? 24.269 -2.467 -6.310 1.00 89.81 343 SER A O 1
ATOM 2667 N N . GLY A 1 344 ? 23.377 -0.789 -5.093 1.00 88.06 344 GLY A N 1
ATOM 2668 C CA . GLY A 1 344 ? 24.613 -0.388 -4.433 1.00 88.06 344 GLY A CA 1
ATOM 2669 C C . GLY A 1 344 ? 25.036 -1.398 -3.366 1.00 88.06 344 GLY A C 1
ATOM 2670 O O . GLY A 1 344 ? 24.207 -2.096 -2.783 1.00 88.06 344 GLY A O 1
ATOM 2671 N N . LYS A 1 345 ? 26.346 -1.468 -3.115 1.00 87.06 345 LYS A N 1
ATOM 2672 C CA . LYS A 1 345 ? 26.948 -2.314 -2.067 1.00 87.06 345 LYS A CA 1
ATOM 2673 C C . LYS A 1 345 ? 26.595 -1.856 -0.641 1.00 87.06 345 LYS A C 1
ATOM 2675 O O . LYS A 1 345 ? 26.657 -2.656 0.284 1.00 87.06 345 LYS A O 1
ATOM 2680 N N . ASP A 1 346 ? 26.234 -0.586 -0.491 1.00 88.75 346 ASP A N 1
ATOM 2681 C CA . ASP A 1 346 ? 25.833 0.082 0.745 1.00 88.75 346 ASP A CA 1
ATOM 2682 C C . ASP A 1 346 ? 24.783 1.175 0.421 1.00 88.75 346 ASP A C 1
ATOM 2684 O O . ASP A 1 346 ? 24.571 1.482 -0.764 1.00 88.75 346 ASP A O 1
ATOM 2688 N N . PRO A 1 347 ? 24.074 1.729 1.429 1.00 87.88 347 PRO A N 1
ATOM 2689 C CA . PRO A 1 347 ? 23.029 2.730 1.204 1.00 87.88 347 PRO A CA 1
ATOM 2690 C C . PRO A 1 347 ? 23.520 4.001 0.505 1.00 87.88 347 PRO A C 1
ATOM 2692 O O . PRO A 1 347 ? 22.829 4.503 -0.378 1.00 87.88 347 PRO A O 1
ATOM 2695 N N . GLU A 1 348 ? 24.712 4.496 0.844 1.00 86.38 348 GLU A N 1
ATOM 2696 C CA . GLU A 1 348 ? 25.283 5.714 0.251 1.00 86.38 348 GLU A CA 1
ATOM 2697 C C . GLU A 1 348 ? 25.536 5.528 -1.245 1.00 86.38 348 GLU A C 1
ATOM 2699 O O . GLU A 1 348 ? 25.089 6.328 -2.071 1.00 86.38 348 GLU A O 1
ATOM 2704 N N . ARG A 1 349 ? 26.169 4.410 -1.617 1.00 93.38 349 ARG A N 1
ATOM 2705 C CA . ARG A 1 349 ? 26.392 4.059 -3.015 1.00 93.38 349 ARG A CA 1
ATOM 2706 C C . ARG A 1 349 ? 25.073 3.851 -3.746 1.00 93.38 349 ARG A C 1
ATOM 2708 O O . ARG A 1 349 ? 24.950 4.277 -4.887 1.00 93.38 349 ARG A O 1
ATOM 2715 N N . LEU A 1 350 ? 24.082 3.209 -3.125 1.00 93.56 350 LEU A N 1
ATOM 2716 C CA . LEU A 1 350 ? 22.769 3.031 -3.747 1.00 93.56 350 LEU A CA 1
ATOM 2717 C C . LEU A 1 350 ? 22.086 4.384 -4.013 1.00 93.56 350 LEU A C 1
ATOM 2719 O O . LEU A 1 350 ? 21.553 4.573 -5.104 1.00 93.56 350 LEU A O 1
ATOM 2723 N N . ILE A 1 351 ? 22.158 5.337 -3.079 1.00 89.88 351 ILE A N 1
ATOM 2724 C CA . ILE A 1 351 ? 21.663 6.710 -3.276 1.00 89.88 351 ILE A CA 1
ATOM 2725 C C . ILE A 1 351 ? 22.373 7.381 -4.457 1.00 89.88 351 ILE A C 1
ATOM 2727 O O . ILE A 1 351 ? 21.717 7.984 -5.307 1.00 89.88 351 ILE A O 1
ATOM 2731 N N . GLU A 1 352 ? 23.696 7.248 -4.557 1.00 92.31 352 GLU A N 1
ATOM 2732 C CA . GLU A 1 352 ? 24.469 7.798 -5.674 1.00 92.31 352 GLU A CA 1
ATOM 2733 C C . GLU A 1 352 ? 24.012 7.220 -7.026 1.00 92.31 352 GLU A C 1
ATOM 2735 O O . GLU A 1 352 ? 23.794 7.973 -7.978 1.00 92.31 352 GLU A O 1
ATOM 2740 N N . GLN A 1 353 ? 23.784 5.903 -7.105 1.00 96.69 353 GLN A N 1
ATOM 2741 C CA . GLN A 1 353 ? 23.261 5.257 -8.315 1.00 96.69 353 GLN A CA 1
ATOM 2742 C C . GLN A 1 353 ? 21.848 5.739 -8.658 1.00 96.69 353 GLN A C 1
ATOM 2744 O O . GLN A 1 353 ? 21.553 6.049 -9.815 1.00 96.69 353 GLN A O 1
ATOM 2749 N N . ILE A 1 354 ? 20.977 5.840 -7.649 1.00 95.00 354 ILE A N 1
ATOM 2750 C CA . ILE A 1 354 ? 19.615 6.352 -7.815 1.00 95.00 354 ILE A CA 1
ATOM 2751 C C . ILE A 1 354 ? 19.656 7.772 -8.382 1.00 95.00 354 ILE A C 1
ATOM 2753 O O . ILE A 1 354 ? 18.901 8.056 -9.306 1.00 95.00 354 ILE A O 1
ATOM 2757 N N . ARG A 1 355 ? 20.562 8.639 -7.923 1.00 91.06 355 ARG A N 1
ATOM 2758 C CA . ARG A 1 355 ? 20.676 10.021 -8.417 1.00 91.06 355 ARG A CA 1
ATOM 2759 C C . ARG A 1 355 ? 21.278 10.116 -9.818 1.00 91.06 355 ARG A C 1
ATOM 2761 O O . ARG A 1 355 ? 20.759 10.860 -10.644 1.00 91.06 355 ARG A O 1
ATOM 2768 N N . ASN A 1 356 ? 22.333 9.350 -10.100 1.00 91.50 356 ASN A N 1
ATOM 2769 C CA . ASN A 1 356 ? 23.243 9.683 -11.201 1.00 91.50 356 ASN A CA 1
ATOM 2770 C C . ASN A 1 356 ? 23.367 8.612 -12.294 1.00 91.50 356 ASN A C 1
ATOM 2772 O O . ASN A 1 356 ? 23.758 8.934 -13.413 1.00 91.50 356 ASN A O 1
ATOM 2776 N N . GLU A 1 357 ? 23.047 7.346 -12.016 1.00 96.12 357 GLU A N 1
ATOM 2777 C CA . GLU A 1 357 ? 23.317 6.244 -12.951 1.00 96.12 357 GLU A CA 1
ATOM 2778 C C . GLU A 1 357 ? 22.074 5.810 -13.721 1.00 96.12 357 GLU A C 1
ATOM 2780 O O . GLU A 1 357 ? 20.974 5.748 -13.179 1.00 96.12 357 GLU A O 1
ATOM 2785 N N . LEU A 1 358 ? 22.234 5.449 -14.992 1.00 95.25 358 LEU A N 1
ATOM 2786 C CA . LEU A 1 358 ? 21.153 4.842 -15.766 1.00 95.25 358 LEU A CA 1
ATOM 2787 C C . LEU A 1 358 ? 21.077 3.336 -15.473 1.00 95.25 358 LEU A C 1
ATOM 2789 O O . LEU A 1 358 ? 22.122 2.687 -15.397 1.00 95.25 358 LEU A O 1
ATOM 2793 N N . PRO A 1 359 ? 19.870 2.758 -15.338 1.00 96.06 359 PRO A N 1
ATOM 2794 C CA . PRO A 1 359 ? 19.730 1.318 -15.181 1.00 96.06 359 PRO A CA 1
ATOM 2795 C C . PRO A 1 359 ? 20.112 0.602 -16.484 1.00 96.06 359 PRO A C 1
ATOM 2797 O O . PRO A 1 359 ? 20.023 1.164 -17.582 1.00 96.06 359 PRO A O 1
ATOM 2800 N N . ASP A 1 360 ? 20.484 -0.674 -16.378 1.00 96.44 360 ASP A N 1
ATOM 2801 C CA . ASP A 1 360 ? 20.611 -1.542 -17.548 1.00 96.44 360 ASP A CA 1
ATOM 2802 C C . ASP A 1 360 ? 19.292 -1.569 -18.345 1.00 96.44 360 ASP A C 1
ATOM 2804 O O . ASP A 1 360 ? 18.201 -1.416 -17.808 1.00 96.44 360 ASP A O 1
ATOM 2808 N N . LYS A 1 361 ? 19.353 -1.789 -19.660 1.00 97.12 361 LYS A N 1
ATOM 2809 C CA . LYS A 1 361 ? 18.128 -1.869 -20.474 1.00 97.12 361 LYS A CA 1
ATOM 2810 C C . LYS A 1 361 ? 17.354 -3.159 -20.144 1.00 97.12 361 LYS A C 1
ATOM 2812 O O . LYS A 1 361 ? 17.954 -4.229 -20.259 1.00 97.12 361 LYS A O 1
ATOM 2817 N N . PRO A 1 362 ? 16.033 -3.126 -19.857 1.00 95.69 362 PRO A N 1
ATOM 2818 C CA . PRO A 1 362 ? 15.236 -4.331 -19.592 1.00 95.69 362 PRO A CA 1
ATOM 2819 C C . PRO A 1 362 ? 15.413 -5.471 -20.608 1.00 95.69 362 PRO A C 1
ATOM 2821 O O . PRO A 1 362 ? 15.520 -6.634 -20.217 1.00 95.69 362 PRO A O 1
ATOM 2824 N N . LYS A 1 363 ? 15.552 -5.155 -21.906 1.00 95.00 363 LYS A N 1
ATOM 2825 C CA . LYS A 1 363 ? 15.781 -6.142 -22.980 1.00 95.00 363 LYS A CA 1
ATOM 2826 C C . LYS A 1 363 ? 17.094 -6.919 -22.846 1.00 95.00 363 LYS A C 1
ATOM 2828 O O . LYS A 1 363 ? 17.271 -7.967 -23.470 1.00 95.00 363 LYS A O 1
ATOM 2833 N N . ARG A 1 364 ? 18.035 -6.450 -22.018 1.00 93.81 364 ARG A N 1
ATOM 2834 C CA . ARG A 1 364 ? 19.230 -7.212 -21.635 1.00 93.81 364 ARG A CA 1
ATOM 2835 C C . ARG A 1 364 ? 18.837 -8.522 -20.950 1.00 93.81 364 ARG A C 1
ATOM 2837 O O . ARG A 1 364 ? 19.408 -9.551 -21.310 1.00 93.81 364 ARG A O 1
ATOM 2844 N N . TYR A 1 365 ? 17.851 -8.471 -20.055 1.00 91.38 365 TYR A N 1
ATOM 2845 C CA . TYR A 1 365 ? 17.379 -9.594 -19.240 1.00 91.38 365 TYR A CA 1
ATOM 2846 C C . TYR A 1 365 ? 16.162 -10.296 -19.849 1.00 91.38 365 TYR A C 1
ATOM 2848 O O . TYR A 1 365 ? 16.109 -11.521 -19.847 1.00 91.38 365 TYR A O 1
ATOM 2856 N N . GLN A 1 366 ? 15.224 -9.539 -20.423 1.00 90.44 366 GLN A N 1
ATOM 2857 C CA . GLN A 1 366 ? 14.004 -10.064 -21.034 1.00 90.44 366 GLN A CA 1
ATOM 2858 C C . GLN A 1 366 ? 14.033 -9.865 -22.553 1.00 90.44 366 GLN A C 1
ATOM 2860 O O . GLN A 1 366 ? 13.666 -8.808 -23.058 1.00 90.44 366 GLN A O 1
ATOM 2865 N N . LYS A 1 367 ? 14.496 -10.870 -23.306 1.00 90.38 367 LYS A N 1
ATOM 2866 C CA . LYS A 1 367 ? 14.762 -10.734 -24.754 1.00 90.38 367 LYS A CA 1
ATOM 2867 C C . LYS A 1 367 ? 13.517 -10.442 -25.593 1.00 90.38 367 LYS A C 1
ATOM 2869 O O . LYS A 1 367 ? 13.639 -9.764 -26.613 1.00 90.38 367 LYS A O 1
ATOM 2874 N N . HIS A 1 368 ? 12.353 -10.915 -25.151 1.00 91.19 368 HIS A N 1
ATOM 2875 C CA . HIS A 1 368 ? 11.091 -10.806 -25.888 1.00 91.19 368 HIS A CA 1
ATOM 2876 C C . HIS A 1 368 ? 10.273 -9.557 -25.542 1.00 91.19 368 HIS A C 1
ATOM 2878 O O . HIS A 1 368 ? 9.184 -9.391 -26.077 1.00 91.19 368 HIS A O 1
ATOM 2884 N N . ILE A 1 369 ? 10.776 -8.670 -24.676 1.00 94.62 369 ILE A N 1
ATOM 2885 C CA . ILE A 1 369 ? 10.062 -7.431 -24.351 1.00 94.62 369 ILE A CA 1
ATOM 2886 C C . ILE A 1 369 ? 9.943 -6.514 -25.591 1.00 94.62 369 ILE A C 1
ATOM 2888 O O . ILE A 1 369 ? 10.957 -6.282 -26.273 1.00 94.62 369 ILE A O 1
ATOM 2892 N N . PRO A 1 370 ? 8.754 -5.937 -25.859 1.00 96.44 370 PRO A N 1
ATOM 2893 C CA . PRO A 1 370 ? 8.595 -4.854 -26.828 1.00 96.44 370 PRO A CA 1
ATOM 2894 C C . PRO A 1 370 ? 9.512 -3.664 -26.504 1.00 96.44 370 PRO A C 1
ATOM 2896 O O . PRO A 1 370 ? 9.730 -3.323 -25.335 1.00 96.44 370 PRO A O 1
ATOM 2899 N N . LEU A 1 371 ? 10.075 -3.020 -27.530 1.00 96.75 371 LEU A N 1
ATOM 2900 C CA . LEU A 1 371 ? 10.995 -1.888 -27.332 1.00 96.75 371 LEU A CA 1
ATOM 2901 C C . LEU A 1 371 ? 10.274 -0.667 -26.752 1.00 96.75 371 LEU A C 1
ATOM 2903 O O . LEU A 1 371 ? 10.859 0.093 -25.985 1.00 96.75 371 LEU A O 1
ATOM 2907 N N . GLU A 1 372 ? 9.000 -0.526 -27.081 1.00 97.12 372 GLU A N 1
ATOM 2908 C CA . GLU A 1 372 ? 8.081 0.496 -26.612 1.00 97.12 372 GLU A CA 1
ATOM 2909 C C . GLU A 1 372 ? 7.844 0.352 -25.104 1.00 97.12 372 GLU A C 1
ATOM 2911 O O . GLU A 1 372 ? 7.988 1.320 -24.361 1.00 97.12 372 GLU A O 1
ATOM 2916 N N . LEU A 1 373 ? 7.611 -0.874 -24.615 1.00 97.88 373 LEU A N 1
ATOM 2917 C CA . LEU A 1 373 ? 7.458 -1.123 -23.178 1.00 97.88 373 LEU A CA 1
ATOM 2918 C C . LEU A 1 373 ? 8.762 -0.834 -22.429 1.00 97.88 373 LEU A C 1
ATOM 2920 O O . LEU A 1 373 ? 8.746 -0.239 -21.353 1.00 97.88 373 LEU A O 1
ATOM 2924 N N . GLN A 1 374 ? 9.906 -1.204 -23.011 1.00 97.94 374 GLN A N 1
ATOM 2925 C CA . GLN A 1 374 ? 11.202 -0.828 -22.456 1.00 97.94 374 GLN A CA 1
ATOM 2926 C C . GLN A 1 374 ? 11.351 0.698 -22.353 1.00 97.94 374 GLN A C 1
ATOM 2928 O O . GLN A 1 374 ? 11.829 1.192 -21.333 1.00 97.94 374 GLN A O 1
ATOM 2933 N N . ALA A 1 375 ? 10.965 1.438 -23.395 1.00 98.38 375 ALA A N 1
ATOM 2934 C CA . ALA A 1 375 ? 11.051 2.893 -23.413 1.00 98.38 375 ALA A CA 1
ATOM 2935 C C . ALA A 1 375 ? 10.169 3.526 -22.326 1.00 98.38 375 ALA A C 1
ATOM 2937 O O . ALA A 1 375 ? 10.644 4.406 -21.611 1.00 98.38 375 ALA A O 1
ATOM 2938 N N . VAL A 1 376 ? 8.942 3.024 -22.129 1.00 98.56 376 VAL A N 1
ATOM 2939 C CA . VAL A 1 376 ? 8.053 3.463 -21.038 1.00 98.56 376 VAL A CA 1
ATOM 2940 C C . VAL A 1 376 ? 8.711 3.248 -19.673 1.00 98.56 376 VAL A C 1
ATOM 2942 O O . VAL A 1 376 ? 8.773 4.178 -18.871 1.00 98.56 376 VAL A O 1
ATOM 2945 N N . VAL A 1 377 ? 9.263 2.057 -19.413 1.00 98.50 377 VAL A N 1
ATOM 2946 C CA . VAL A 1 377 ? 9.925 1.743 -18.131 1.00 98.50 377 VAL A CA 1
ATOM 2947 C C . VAL A 1 377 ? 11.137 2.641 -17.885 1.00 98.50 377 VAL A C 1
ATOM 2949 O O . VAL A 1 377 ? 11.298 3.167 -16.786 1.00 98.50 377 VAL A O 1
ATOM 2952 N N . LEU A 1 378 ? 11.979 2.851 -18.899 1.00 98.50 378 LEU A N 1
ATOM 2953 C CA . LEU A 1 378 ? 13.149 3.723 -18.774 1.00 98.50 378 LEU A CA 1
ATOM 2954 C C . LEU A 1 378 ? 12.758 5.192 -18.574 1.00 98.50 378 LEU A C 1
ATOM 2956 O O . LEU A 1 378 ? 13.432 5.890 -17.823 1.00 98.50 378 LEU A O 1
ATOM 2960 N N . ARG A 1 379 ? 11.659 5.650 -19.185 1.00 98.56 379 ARG A N 1
ATOM 2961 C CA . ARG A 1 379 ? 11.140 7.008 -18.982 1.00 98.56 379 ARG A CA 1
ATOM 2962 C C . ARG A 1 379 ? 10.558 7.212 -17.584 1.00 98.56 379 ARG A C 1
ATOM 2964 O O . ARG A 1 379 ? 10.758 8.272 -17.006 1.00 98.56 379 ARG A O 1
ATOM 2971 N N . LEU A 1 380 ? 9.895 6.206 -17.005 1.00 98.44 380 LEU A N 1
ATOM 2972 C CA . LEU A 1 380 ? 9.481 6.253 -15.594 1.00 98.44 380 LEU A CA 1
ATOM 2973 C C . LEU A 1 380 ? 10.688 6.397 -14.652 1.00 98.44 380 LEU A C 1
ATOM 2975 O O . LEU A 1 380 ? 10.596 7.079 -13.638 1.00 98.44 380 LEU A O 1
ATOM 2979 N N . LEU A 1 381 ? 11.824 5.794 -15.013 1.00 98.44 381 LEU A N 1
ATOM 2980 C CA . LEU A 1 381 ? 13.085 5.834 -14.264 1.00 98.44 381 LEU A CA 1
ATOM 2981 C C . LEU A 1 381 ? 13.970 7.054 -14.584 1.00 98.44 381 LEU A C 1
ATOM 2983 O O . LEU A 1 381 ? 15.137 7.083 -14.176 1.00 98.44 381 LEU A O 1
ATOM 2987 N N . ALA A 1 382 ? 13.454 8.052 -15.311 1.00 97.12 382 ALA A N 1
ATOM 2988 C CA . ALA A 1 382 ? 14.193 9.284 -15.563 1.00 97.12 382 ALA A CA 1
ATOM 2989 C C . ALA A 1 382 ? 14.502 10.005 -14.243 1.00 97.12 382 ALA A C 1
ATOM 2991 O O . ALA A 1 382 ? 13.696 10.012 -13.305 1.00 97.12 382 ALA A O 1
ATOM 2992 N N . LYS A 1 383 ? 15.697 10.599 -14.160 1.00 91.62 383 LYS A N 1
ATOM 2993 C CA . LYS A 1 383 ? 16.208 11.154 -12.902 1.00 91.62 383 LYS A CA 1
ATOM 2994 C C . LYS A 1 383 ? 15.438 12.389 -12.480 1.00 91.62 383 LYS A C 1
ATOM 2996 O O . LYS A 1 383 ? 15.001 12.481 -11.337 1.00 91.62 383 LYS A O 1
ATOM 3001 N N . ARG A 1 384 ? 15.227 13.287 -13.435 1.00 87.62 384 ARG A N 1
ATOM 3002 C CA . ARG A 1 384 ? 14.492 14.531 -13.254 1.00 87.62 384 ARG A CA 1
ATOM 3003 C C . ARG A 1 384 ? 12.988 14.276 -13.418 1.00 87.62 384 ARG A C 1
ATOM 3005 O O . ARG A 1 384 ? 12.613 13.669 -14.425 1.00 87.62 384 ARG A O 1
ATOM 3012 N N . PRO A 1 385 ? 12.129 14.693 -12.470 1.00 87.19 385 PRO A N 1
ATOM 3013 C CA . PRO A 1 385 ? 10.681 14.489 -12.566 1.00 87.19 385 PRO A CA 1
ATOM 3014 C C . PRO A 1 385 ? 10.073 14.983 -13.887 1.00 87.19 385 PRO A C 1
ATOM 3016 O O . PRO A 1 385 ? 9.261 14.288 -14.491 1.00 87.19 385 PRO A O 1
ATOM 3019 N N . GLU A 1 386 ? 10.534 16.124 -14.398 1.00 88.81 386 GLU A N 1
ATOM 3020 C CA . GLU A 1 386 ? 10.080 16.740 -15.649 1.00 88.81 386 GLU A CA 1
ATOM 3021 C C . GLU A 1 386 ? 10.433 15.946 -16.921 1.00 88.81 386 GLU A C 1
ATOM 3023 O O . GLU A 1 386 ? 9.834 16.167 -17.972 1.00 88.81 386 GLU A O 1
ATOM 3028 N N . GLU A 1 387 ? 11.378 15.005 -16.843 1.00 90.88 387 GLU A N 1
ATOM 3029 C CA . GLU A 1 387 ? 11.739 14.109 -17.953 1.00 90.88 387 GLU A CA 1
ATOM 3030 C C . GLU A 1 387 ? 10.876 12.832 -17.980 1.00 90.88 387 GLU A C 1
ATOM 3032 O O . GLU A 1 387 ? 10.904 12.066 -18.952 1.00 90.88 387 GLU A O 1
ATOM 3037 N N . ARG A 1 388 ? 10.079 12.594 -16.928 1.00 95.62 388 ARG A N 1
ATOM 3038 C CA . ARG A 1 388 ? 9.164 11.452 -16.830 1.00 95.62 388 ARG A CA 1
ATOM 3039 C C . ARG A 1 388 ? 7.880 11.718 -17.631 1.00 95.62 388 ARG A C 1
ATOM 3041 O O . ARG A 1 388 ? 7.820 12.527 -18.564 1.00 95.62 388 ARG A O 1
ATOM 3048 N N . PHE A 1 389 ? 6.838 10.956 -17.327 1.00 96.94 389 PHE A N 1
ATOM 3049 C CA . PHE A 1 389 ? 5.482 11.288 -17.746 1.00 96.94 389 PHE A CA 1
ATOM 3050 C C . PHE A 1 389 ? 4.936 12.386 -16.840 1.00 96.94 389 PHE A C 1
ATOM 3052 O O . PHE A 1 389 ? 5.120 12.317 -15.631 1.00 96.94 389 PHE A O 1
ATOM 3059 N N . ALA A 1 390 ? 4.227 13.354 -17.413 1.00 95.00 390 ALA A N 1
ATOM 3060 C CA . ALA A 1 390 ? 3.624 14.453 -16.663 1.00 95.00 390 ALA A CA 1
ATOM 3061 C C . ALA A 1 390 ? 2.528 13.980 -15.692 1.00 95.00 390 ALA A C 1
ATOM 3063 O O . ALA A 1 390 ? 2.160 14.708 -14.781 1.00 95.00 390 ALA A O 1
ATOM 3064 N N . ASN A 1 391 ? 1.958 12.795 -15.928 1.00 96.25 391 ASN A N 1
ATOM 3065 C CA . ASN A 1 391 ? 0.996 12.125 -15.057 1.00 96.25 391 ASN A CA 1
ATOM 3066 C C . ASN A 1 391 ? 0.796 10.664 -15.502 1.00 96.25 391 ASN A C 1
ATOM 3068 O O . ASN A 1 391 ? 1.248 10.238 -16.572 1.00 96.25 391 ASN A O 1
ATOM 3072 N N . ALA A 1 392 ? 0.066 9.897 -14.690 1.00 97.50 392 ALA A N 1
ATOM 3073 C CA . ALA A 1 392 ? -0.263 8.505 -14.982 1.00 97.50 392 ALA A CA 1
ATOM 3074 C C . ALA A 1 392 ? -1.107 8.328 -16.261 1.00 97.50 392 ALA A C 1
ATOM 3076 O O . ALA A 1 392 ? -0.934 7.332 -16.961 1.00 97.50 392 ALA A O 1
ATOM 3077 N N . ALA A 1 393 ? -1.975 9.287 -16.612 1.00 97.94 393 ALA A N 1
ATOM 3078 C CA . ALA A 1 393 ? -2.789 9.206 -17.827 1.00 97.94 393 ALA A CA 1
ATOM 3079 C C . ALA A 1 393 ? -1.924 9.230 -19.099 1.00 97.94 393 ALA A C 1
ATOM 3081 O O . ALA A 1 393 ? -2.158 8.442 -20.014 1.00 97.94 393 ALA A O 1
ATOM 3082 N N . GLN A 1 394 ? -0.878 10.064 -19.134 1.00 98.19 394 GLN A N 1
ATOM 3083 C CA . GLN A 1 394 ? 0.080 10.089 -20.242 1.00 98.19 394 GLN A CA 1
ATOM 3084 C C . GLN A 1 394 ? 0.843 8.763 -20.363 1.00 98.19 394 GLN A C 1
ATOM 3086 O O . GLN A 1 394 ? 1.006 8.249 -21.464 1.00 98.19 394 GLN A O 1
ATOM 3091 N N . MET A 1 395 ? 1.281 8.184 -19.241 1.00 98.06 395 MET A N 1
ATOM 3092 C CA . MET A 1 395 ? 1.929 6.867 -19.238 1.00 98.06 395 MET A CA 1
ATOM 3093 C C . MET A 1 395 ? 0.991 5.777 -19.781 1.00 98.06 395 MET A C 1
ATOM 3095 O O . MET A 1 395 ? 1.405 4.952 -20.593 1.00 98.06 395 MET A O 1
ATOM 3099 N N . LEU A 1 396 ? -0.274 5.766 -19.348 1.00 98.44 396 LEU A N 1
ATOM 3100 C CA . LEU A 1 396 ? -1.271 4.803 -19.820 1.00 98.44 396 LEU A CA 1
ATOM 3101 C C . LEU A 1 396 ? -1.514 4.935 -21.328 1.00 98.44 396 LEU A C 1
ATOM 3103 O O . LEU A 1 396 ? -1.601 3.918 -22.010 1.00 98.44 396 LEU A O 1
ATOM 3107 N N . ALA A 1 397 ? -1.559 6.161 -21.855 1.00 98.19 397 ALA A N 1
ATOM 3108 C CA . ALA A 1 397 ? -1.720 6.406 -23.287 1.00 98.19 397 ALA A CA 1
ATOM 3109 C C . ALA A 1 397 ? -0.588 5.792 -24.135 1.00 98.19 397 ALA A C 1
ATOM 3111 O O . ALA A 1 397 ? -0.855 5.336 -25.242 1.00 98.19 397 ALA A O 1
ATOM 3112 N N . GLU A 1 398 ? 0.643 5.710 -23.617 1.00 98.19 398 GLU A N 1
ATOM 3113 C CA . GLU A 1 398 ? 1.755 5.016 -24.293 1.00 98.19 398 GLU A CA 1
ATOM 3114 C C . GLU A 1 398 ? 1.669 3.484 -24.185 1.00 98.19 398 GLU A C 1
ATOM 3116 O O . GLU A 1 398 ? 2.158 2.763 -25.054 1.00 98.19 398 GLU A O 1
ATOM 3121 N N . LEU A 1 399 ? 1.061 2.957 -23.118 1.00 97.88 399 LEU A N 1
ATOM 3122 C CA . LEU A 1 399 ? 0.928 1.512 -22.908 1.00 97.88 399 LEU A CA 1
ATOM 3123 C C . LEU A 1 399 ? -0.218 0.896 -23.726 1.00 97.88 399 LEU A C 1
ATOM 3125 O O . LEU A 1 399 ? -0.107 -0.256 -24.152 1.00 97.88 399 LEU A O 1
ATOM 3129 N N . VAL A 1 400 ? -1.299 1.642 -23.971 1.00 98.06 400 VAL A N 1
ATOM 3130 C CA . VAL A 1 400 ? -2.486 1.156 -24.702 1.00 98.06 400 VAL A CA 1
ATOM 3131 C C . VAL A 1 400 ? -2.133 0.600 -26.097 1.00 98.06 400 VAL A C 1
ATOM 3133 O O . VAL A 1 400 ? -2.442 -0.567 -26.344 1.00 98.06 400 VAL A O 1
ATOM 3136 N N . PRO A 1 401 ? -1.399 1.313 -26.978 1.00 97.56 401 PRO A N 1
ATOM 3137 C CA . PRO A 1 401 ? -1.053 0.797 -28.308 1.00 97.56 401 PRO A CA 1
ATOM 3138 C C . PRO A 1 401 ? -0.163 -0.454 -28.288 1.00 97.56 401 PRO A C 1
ATOM 3140 O O . PRO A 1 401 ? -0.092 -1.191 -29.274 1.00 97.56 401 PRO A O 1
ATOM 3143 N N . ILE A 1 402 ? 0.570 -0.688 -27.194 1.00 96.56 402 ILE A N 1
ATOM 3144 C CA . ILE A 1 402 ? 1.370 -1.906 -27.011 1.00 96.56 402 ILE A CA 1
ATOM 3145 C C . ILE A 1 402 ? 0.429 -3.076 -26.735 1.00 96.56 402 ILE A C 1
ATOM 3147 O O . ILE A 1 402 ? 0.533 -4.114 -27.382 1.00 96.56 402 ILE A O 1
ATOM 3151 N N . GLY A 1 403 ? -0.514 -2.899 -25.807 1.00 95.00 403 GLY A N 1
ATOM 3152 C CA . GLY A 1 403 ? -1.460 -3.950 -25.456 1.00 95.00 403 GLY A CA 1
ATOM 3153 C C . GLY A 1 403 ? -2.403 -4.314 -26.601 1.00 95.00 403 GLY A C 1
ATOM 3154 O O . GLY A 1 403 ? -2.603 -5.499 -26.844 1.00 95.00 403 GLY A O 1
ATOM 3155 N N . GLU A 1 404 ? -2.909 -3.337 -27.359 1.00 95.31 404 GLU A N 1
ATOM 3156 C CA . GLU A 1 404 ? -3.780 -3.592 -28.519 1.00 95.31 404 GLU A CA 1
ATOM 3157 C C . GLU A 1 404 ? -3.094 -4.451 -29.589 1.00 95.31 404 GLU A C 1
ATOM 3159 O O . GLU A 1 404 ? -3.682 -5.403 -30.101 1.00 95.31 404 GLU A O 1
ATOM 3164 N N . ARG A 1 405 ? -1.824 -4.156 -29.891 1.00 95.44 405 ARG A N 1
ATOM 3165 C CA . ARG A 1 405 ? -1.023 -4.892 -30.883 1.00 95.44 405 ARG A CA 1
ATOM 3166 C C . ARG A 1 405 ? -0.751 -6.336 -30.470 1.00 95.44 405 ARG A C 1
ATOM 3168 O O . ARG A 1 405 ? -0.714 -7.220 -31.318 1.00 95.44 405 ARG A O 1
ATOM 3175 N N . GLU A 1 406 ? -0.571 -6.556 -29.173 1.00 91.81 406 GLU A N 1
ATOM 3176 C CA . GLU A 1 406 ? -0.243 -7.856 -28.579 1.00 91.81 406 GLU A CA 1
ATOM 3177 C C . GLU A 1 406 ? -1.503 -8.630 -28.134 1.00 91.81 406 GLU A C 1
ATOM 3179 O O . GLU A 1 406 ? -1.403 -9.699 -27.536 1.00 91.81 406 GLU A O 1
ATOM 3184 N N . GLY A 1 407 ? -2.707 -8.106 -28.409 1.00 92.50 407 GLY A N 1
ATOM 3185 C CA . GLY A 1 407 ? -3.977 -8.750 -28.050 1.00 92.50 407 GLY A CA 1
ATOM 3186 C C . GLY A 1 407 ? -4.251 -8.796 -26.541 1.00 92.50 407 GLY A C 1
ATOM 3187 O O . GLY A 1 407 ? -4.956 -9.683 -26.055 1.00 92.50 407 GLY A O 1
ATOM 3188 N N . LEU A 1 408 ? -3.681 -7.863 -25.780 1.00 91.62 408 LEU A N 1
ATOM 3189 C CA . LEU A 1 408 ? -3.829 -7.762 -24.332 1.00 91.62 408 LEU A CA 1
ATOM 3190 C C . LEU A 1 408 ? -5.006 -6.868 -23.962 1.00 91.62 408 LEU A C 1
ATOM 3192 O O . LEU A 1 408 ? -5.328 -5.896 -24.640 1.00 91.62 408 LEU A O 1
ATOM 3196 N N . ARG A 1 409 ? -5.622 -7.164 -22.817 1.00 84.25 409 ARG A N 1
ATOM 3197 C CA . ARG A 1 409 ? -6.658 -6.305 -22.244 1.00 84.25 409 ARG A CA 1
ATOM 3198 C C . ARG A 1 409 ? -6.030 -4.995 -21.759 1.00 84.25 409 ARG A C 1
ATOM 3200 O O . ARG A 1 409 ? -5.220 -5.021 -20.830 1.00 84.25 409 ARG A O 1
ATOM 3207 N N . VAL A 1 410 ? -6.424 -3.886 -22.382 1.00 82.62 410 VAL A N 1
ATOM 3208 C CA . VAL A 1 410 ? -5.935 -2.525 -22.099 1.00 82.62 410 VAL A CA 1
ATOM 3209 C C . VAL A 1 410 ? -6.895 -1.668 -21.315 1.00 82.62 410 VAL A C 1
ATOM 3211 O O . VAL A 1 410 ? -8.034 -2.101 -21.006 1.00 82.62 410 VAL A O 1
#

pLDDT: mean 88.69, std 12.67, range [26.38, 98.62]

Foldseek 3Di:
DFKWKAWCDDLLHRDIDTDDQFAKFWEFCAPVHGPHHDQAPQTHNGAWMWGHDHPWIKIAGPPDPSAKDWPNHGDRMDTDDAQIWIDGGRIIIGIHDDDDPPDPDTPPPPPPDPDDQDLDFQVCQQVSAQPDFRQWGFHHFPDRDLFFTWGQIQRNVVRDTWTKTKGGLLPPVDPVLVVQLVVVVVLQQVDDDLQAWHWPDWGDGDSITMTTTHDAPDDFLVRLLQVCLVPLDDDLVLLLQLLQSVLVVLQSCVVSVFAQQPQARRQWGQHPVRHTHGYNRCVCSSCPPHPSCVSRVVVVCVVCLLQFALQVVDPPGDDDNLRVLLSSLQSSLSSLQSDGQFDDPDSVRSSVCNQPNQGDQSCVSHVPDDVLVSVLSSLSSDRDSVSHDPGSVSSNVSSVVVQVVVVHDD